Protein AF-A0A8S2A164-F1 (afdb_monomer)

Solvent-accessible surface area (backbone atoms only — not comparable to full-atom values): 30048 Å² total; per-residue (Å²): 133,87,80,90,86,91,84,89,86,85,90,85,93,90,87,86,89,87,88,86,84,89,88,86,88,85,90,84,90,86,86,89,86,89,85,91,88,80,92,75,76,61,66,68,62,54,56,59,58,50,50,54,51,48,50,48,48,49,52,50,48,50,47,49,47,50,50,47,54,50,48,56,46,29,37,48,32,22,31,28,69,40,70,57,98,40,36,34,37,25,35,50,32,74,72,64,54,84,44,19,28,31,37,36,76,82,66,45,44,30,34,32,72,43,84,54,98,74,37,31,40,26,42,31,60,46,78,49,89,76,60,53,67,65,39,46,32,32,63,68,90,39,59,48,53,26,63,25,45,78,54,45,42,56,38,37,21,33,34,65,50,50,67,73,65,82,80,62,82,84,63,79,62,46,80,36,52,37,81,67,83,47,75,52,80,86,46,42,42,83,58,57,46,58,45,68,34,27,42,54,50,41,57,60,71,40,25,42,24,41,17,38,39,43,30,37,35,28,32,81,92,31,48,63,68,54,57,54,49,23,27,55,54,30,36,50,69,53,38,75,68,39,91,46,68,62,65,26,63,35,37,31,43,24,36,25,51,36,55,67,70,59,53,51,52,49,54,51,55,33,51,79,68,62,36,29,75,47,19,27,36,31,46,15,33,58,89,50,41,46,56,30,28,45,37,21,61,36,35,42,47,37,38,35,44,48,36,17,66,68,25,13,30,18,39,38,36,34,48,28,50,52,49,26,54,52,24,46,24,53,54,36,52,75,69,65,48,71,62,44,77,96,56,30,44,83,56,57,61,54,59,54,43,59,55,55,55,50,37,34,19,29,14,78,93,53,46,49,5,13,22,19,32,37,46,25,36,69,33,64,93,69,42,62,80,41,73,67,51,43,50,50,59,70,67,31,47,22,36,47,33,26,34,61,67,41,45,74,74,69,36,33,70,14,64,40,72,85,78,27,41,34,72,69,30,69,46,12,39,55,70,34,48,46,70,47,34,69,59,50,62,56,48,49,49,54,24,52,62,49,55,65,55,54,77,78,53,90,80,72,55,71,68,59,49,50,43,48,56,45,28,55,48,62,59,54,66,42,46,51,68,82,86,58,49,42,60,68,61,52,42,42,52,54,48,38,39,49,67,73,47,59,49,64,76,39,56,77,86,47,47,66,55,53,59,57,48,50,72,75,70,59,55,70,68,61,47,56,54,47,71,80,32,79,46,80,78,63,41,54,62,58,51,53,54,49,49,58,58,34,62,77,6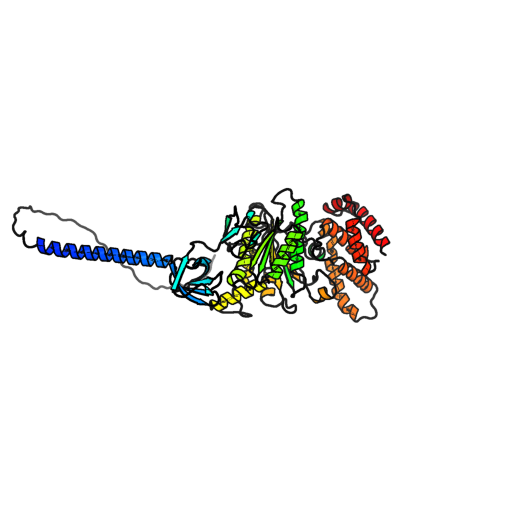1,90

InterPro domains:
  IPR000194 ATPase, F1/V1/A1 complex, alpha/beta subunit, nucleotide-binding domain [PF00006] (198-422)
  IPR000793 ATP synthase, alpha subunit, C-terminal [PF00306] (429-527)
  IPR000793 ATP synthase, alpha subunit, C-terminal [cd18113] (433-548)
  IPR004100 ATPase, F1/V1/A1 complex, alpha/beta subunit, N-terminal domain [PF02874] (74-141)
  IPR005294 ATP synthase, F1 complex, alpha subunit [MF_01346] (50-554)
  IPR005294 ATP synthase, F1 complex, alpha subunit [PIRSF039088] (53-531)
  IPR005294 ATP synthase, F1 complex, alpha subunit [PTHR48082] (52-550)
  IPR005294 ATP synthase, F1 complex, alpha subunit [TIGR00962] (54-531)
  IPR020003 ATPase, alpha/beta subunit, nucleotide-binding domain, active site [PS00152] (413-422)
  IPR023366 ATP synthase subunit alpha, N-terminal domain-like superfamily [G3DSA:2.40.30.20] (51-142)
  IPR027417 P-loop containing nucleoside triphosphate hydrolase [G3DSA:3.40.50.300] (143-429)
  IPR027417 P-loop containing nucleoside triphosphate hydrolase [SSF52540] (145-428)
  IPR033732 ATP synthase, F1 complex, alpha subunit nucleotide-binding domain [cd01132] (143-425)
  IPR036121 ATPase, F1/V1/A1 complex, alpha/beta subunit, N-terminal domain superfamily [SSF50615] (59-143)
  IPR038376 ATP synthase, alpha subunit, C-terminal domain superfamily [G3DSA:1.20.150.20] (430-549)

Sequence (554 aa):
MDSEGNRLTYRMKQTAAKVVPRVENSENCARSGPLVHLSAKLVLQGRMWAGERAAELTNLFESRIRNFYANFQVDEIGRVVSVGDGIAQVYGLNEIQAGEMVLFANGVKGMALNLENENVGIVVFGGDTAIKEGDLVKRTGSIVDVPAGKAMLGRVVDAMGVPIDGKGALSDHEQRRVEVKAPGILERKSVHEPMQTGLKAVDSLVPIGRGQRELLIGDRQTGKTTIAIDTILNQKQINSRATSESETMYCVYVAIGQKRSTVGQLIQTLEEANALEYSILVAATASDPAPLQFLAPYSGCAMGEYFRDNGMHALIIYDDLSKQAVAYRQMSLLLRRPPGREAFPGDVFYLHSRLLERAAKRSDQTGAGSLTALPVIETQAGDVSAYIPTNVISITDGQICLETELFYRGIRPAINVGLSVSRVGSAAQLKAMKQVCGSSKLELAQYREVAAFAQFGSDLDAATQALLNRGARLTEVPKQPQYAPLPIEKQILVIYAAVNGFCDRMPLDRISQYEKAIPNSVKPELLQALKGGLTNERKMEPDAFLKERALALI

Foldseek 3Di:
DDDYDDDDDDDDDDDDDDDDDDDDDDDDDDDDDDDDDDPDPPPVVVVVVVVVVVVVVVVVVVVVVVVVVVLVCLCFKWFFQDDDQQKTKTFGVVPDDAQFWKAWPVRWIWGFHDDDPGTTIIGTQADRVVDDGGTMMGTPPDRQKAWADLLLFLFEAELSNATPPPPDGGDDTDIDHLADFADDPQFFDAFQAWQAQLFLCCQQQPTFTFLFEEEEEEAPPLCSVLSVLSSLLVQVVQQVPDPDQLRHEAEEEEAAQAAPVVVVVSSVLCVVSVSRRRYGYYDDHVPTALVRSLSRLSSSLRNQVVQQQQLHTYEYEDNAVQRNQVSQLSSCVVVVAQADPVSGHPCSLVSVLRSSSNFGQTDVVRNRYGYYYYHYDHDDPGPCVDDVNVSVCVSHQWYFYGYPVQVVVLQPSRTDSVRTHHNSPCSNHQQLSCVLSVCLSVLLVVLVVLVVVVVPDPDDDPVSVLSVLLNLLSSLQSGDDGPNRHDPLLSSLSSNCSSVCLCSPADSVCSVVLSVVSVVPDDPVLSVLSNVHDDPVNVPVSVVVSNVSSVVRD

pLDDT: mean 84.47, std 19.75, range [24.97, 98.94]

Secondary structure (DSSP, 8-state):
---------------------------------------SSSHHHHHHHHHHHHHHHHHHHHHHHHHHHHHHHHHHEEEEEEEETTEEEEEE-TTPPTTEEEEETTS-EEEEEEE-SS-EEEEESS-GGG--TT-EEEEEEEE-EEEESGGGTT-EE-TTS-B-SSS----S-EEEESS-PPPPGGGB----SEE--S-HHHHHHS-EETT-BEEEEE-TTSSHHHHHHHHHHHHHHHHTT-SSTTT-EEEEEEEEEE-HHHHHHHHHHHHHTT-GGGEEEEEEETTS-HHHHHHHHHHHHHHHHHHHHTT-EEEEEEETHHHHHHHHHHHHHHTTPPB-GGG-BTTHHHHHHHHHTT--BBPGGGT--EEEEEEEEE-STT-TTSHHHHHHHHH-SEEEEE-HHHHHTT-SS-B-TTT-EESSGGGGS-HHHHHHHTTHHHHHHHHHHHHHHHTT-S---HHHHHHHHHHHHHHHTT---TT-PPPHHHHHHHHHHHHTTTTTTS-GGGHHHHHHHHHHH--HHHHHHHHT---HHHHHHHHHHHHHHHHTT-

Structure (mmCIF, N/CA/C/O backbone):
data_AF-A0A8S2A164-F1
#
_entry.id   AF-A0A8S2A164-F1
#
loop_
_atom_site.group_PDB
_atom_site.id
_atom_site.type_symbol
_atom_site.label_atom_id
_atom_site.label_alt_id
_atom_site.label_comp_id
_atom_site.label_asym_id
_atom_site.label_entity_id
_atom_site.label_seq_id
_atom_site.pdbx_PDB_ins_code
_atom_site.Cartn_x
_atom_site.Cartn_y
_atom_site.Cartn_z
_atom_site.occupancy
_atom_site.B_iso_or_equiv
_atom_site.auth_seq_id
_atom_site.auth_comp_id
_atom_site.auth_asym_id
_atom_site.auth_atom_id
_atom_site.pdbx_PDB_model_num
ATOM 1 N N . MET A 1 1 ? 19.660 57.919 22.294 1.00 33.47 1 MET A N 1
ATOM 2 C CA . MET A 1 1 ? 19.070 59.122 21.687 1.00 33.47 1 MET A CA 1
ATOM 3 C C . MET A 1 1 ? 17.764 58.688 21.055 1.00 33.47 1 MET A C 1
ATOM 5 O O . MET A 1 1 ? 17.815 57.984 20.058 1.00 33.47 1 MET A O 1
ATOM 9 N N . ASP A 1 2 ? 16.676 58.923 21.796 1.00 29.45 2 ASP A N 1
ATOM 10 C CA . ASP A 1 2 ? 15.365 59.474 21.398 1.00 29.45 2 ASP A CA 1
ATOM 11 C C . ASP A 1 2 ? 14.821 59.104 19.999 1.00 29.45 2 ASP A C 1
ATOM 13 O O . ASP A 1 2 ? 15.532 59.203 19.011 1.00 29.45 2 ASP A O 1
ATOM 17 N N . SER A 1 3 ? 13.548 58.757 19.776 1.00 27.89 3 SER A N 1
ATOM 18 C CA . SER A 1 3 ? 12.308 59.119 20.482 1.00 27.89 3 SER A CA 1
ATOM 19 C C . SER A 1 3 ? 11.107 58.303 19.949 1.00 27.89 3 SER A C 1
ATOM 21 O O . SER A 1 3 ? 11.061 57.988 18.766 1.00 27.89 3 SER A O 1
ATOM 23 N N . GLU A 1 4 ? 10.182 57.993 20.873 1.00 33.31 4 GLU A N 1
ATOM 24 C CA . GLU A 1 4 ? 8.695 58.002 20.823 1.00 33.31 4 GLU A CA 1
ATOM 25 C C . GLU A 1 4 ? 7.897 57.339 19.664 1.00 33.31 4 GLU A C 1
ATOM 27 O O . GLU A 1 4 ? 8.220 57.458 18.496 1.00 33.31 4 GLU A O 1
ATOM 32 N N . GLY A 1 5 ? 6.753 56.673 19.893 1.00 26.81 5 GLY A N 1
ATOM 33 C CA . GLY A 1 5 ? 5.974 56.510 21.120 1.00 26.81 5 GLY A CA 1
ATOM 34 C C . GLY A 1 5 ? 4.605 55.824 20.917 1.00 26.81 5 GLY A C 1
ATOM 35 O O . GLY A 1 5 ? 4.249 55.383 19.827 1.00 26.81 5 GLY A O 1
ATOM 36 N N . ASN A 1 6 ? 3.839 55.825 22.016 1.00 28.69 6 ASN A N 1
ATOM 37 C CA . ASN A 1 6 ? 2.393 55.597 22.183 1.00 28.69 6 ASN A CA 1
ATOM 38 C C . ASN A 1 6 ? 1.825 54.166 22.353 1.00 28.69 6 ASN A C 1
ATOM 40 O O . ASN A 1 6 ? 1.459 53.492 21.394 1.00 28.69 6 ASN A O 1
ATOM 44 N N . ARG A 1 7 ? 1.549 53.789 23.617 1.00 29.77 7 ARG A N 1
ATOM 45 C CA . ARG A 1 7 ? 0.369 52.988 24.007 1.00 29.77 7 ARG A CA 1
ATOM 46 C C . ARG A 1 7 ? -0.189 53.464 25.354 1.00 29.77 7 ARG A C 1
ATOM 48 O O . ARG A 1 7 ? 0.484 53.406 26.377 1.00 29.77 7 ARG A O 1
ATOM 55 N N . LEU A 1 8 ? -1.439 53.926 25.309 1.00 28.50 8 LEU A N 1
ATOM 56 C CA . LEU A 1 8 ? -2.286 54.348 26.426 1.00 28.50 8 LEU A CA 1
ATOM 57 C C . LEU A 1 8 ? -2.907 53.136 27.143 1.00 28.50 8 LEU A C 1
ATOM 59 O O . LEU A 1 8 ? -3.420 52.222 26.501 1.00 28.50 8 LEU A O 1
ATOM 63 N N . THR A 1 9 ? -2.930 53.179 28.475 1.00 28.14 9 THR A N 1
ATOM 64 C CA . THR A 1 9 ? -3.641 52.247 29.369 1.00 28.14 9 THR A CA 1
ATOM 65 C C . THR A 1 9 ? -4.682 52.997 30.202 1.00 28.14 9 THR A C 1
ATOM 67 O O . THR A 1 9 ? -4.320 53.976 30.852 1.00 28.14 9 THR A O 1
ATOM 70 N N . TYR A 1 10 ? -5.930 52.508 30.266 1.00 27.59 10 TYR A N 1
ATOM 71 C CA . TYR A 1 10 ? -6.935 52.925 31.264 1.00 27.59 10 TYR A CA 1
ATOM 72 C C . TYR A 1 10 ? -7.915 51.786 31.665 1.00 27.59 10 TYR A C 1
ATOM 74 O O . TYR A 1 10 ? -8.707 51.319 30.858 1.00 27.59 10 TYR A O 1
ATOM 82 N N . ARG A 1 11 ? -7.790 51.364 32.939 1.00 26.16 11 ARG A N 1
ATOM 83 C CA . ARG A 1 11 ? -8.754 50.989 34.022 1.00 26.16 11 ARG A CA 1
ATOM 84 C C . ARG A 1 11 ? -10.192 50.447 33.790 1.00 26.16 11 ARG A C 1
ATOM 86 O O . ARG A 1 11 ? -11.007 51.129 33.191 1.00 26.16 11 ARG A O 1
ATOM 93 N N . MET A 1 12 ? -10.548 49.426 34.604 1.00 24.97 12 MET A N 1
ATOM 94 C CA . MET A 1 12 ? -11.684 49.315 35.584 1.00 24.97 12 MET A CA 1
ATOM 95 C C . MET A 1 12 ? -11.521 47.982 36.383 1.00 24.97 12 MET A C 1
ATOM 97 O O . MET A 1 12 ? -11.342 46.954 35.750 1.00 24.97 12 MET A O 1
ATOM 101 N N . LYS A 1 13 ? -11.223 47.903 37.699 1.00 27.44 13 LYS A N 1
ATOM 102 C CA . LYS A 1 13 ? -11.957 48.064 38.995 1.00 27.44 13 LYS A CA 1
ATOM 103 C C . LYS A 1 13 ? -13.045 47.016 39.361 1.00 27.44 13 LYS A C 1
ATOM 105 O O . LYS A 1 13 ? -14.092 47.032 38.734 1.00 27.44 13 LYS A O 1
ATOM 110 N N . GLN A 1 14 ? -12.806 46.307 40.492 1.00 28.62 14 GLN A N 1
ATOM 111 C CA . GLN A 1 14 ? -13.690 45.878 41.629 1.00 28.62 14 GLN A CA 1
ATOM 112 C C . GLN A 1 14 ? -13.547 44.375 41.998 1.00 28.62 14 GLN A C 1
ATOM 114 O O . GLN A 1 14 ? -13.380 43.575 41.093 1.00 28.62 14 GLN A O 1
ATOM 119 N N . THR A 1 15 ? -13.644 43.842 43.232 1.00 28.25 15 THR A N 1
ATOM 120 C CA . THR A 1 15 ? -13.413 44.252 44.644 1.00 28.25 15 THR A CA 1
ATOM 121 C C . THR A 1 15 ? -13.281 42.933 45.448 1.00 28.25 15 THR A C 1
ATOM 123 O O . THR A 1 15 ? -14.061 42.020 45.197 1.00 28.25 15 THR A O 1
ATOM 126 N N . ALA A 1 16 ? -12.371 42.802 46.424 1.00 26.88 16 ALA A N 1
ATOM 127 C CA . ALA A 1 16 ? -12.431 41.732 47.438 1.00 26.88 16 ALA A CA 1
ATOM 128 C C . ALA A 1 16 ? -11.978 42.256 48.810 1.00 26.88 16 ALA A C 1
ATOM 130 O O . ALA A 1 16 ? -10.866 42.763 48.949 1.00 26.88 16 ALA A O 1
ATOM 131 N N . ALA A 1 17 ? -12.853 42.150 49.811 1.00 29.05 17 ALA A N 1
ATOM 132 C CA . ALA A 1 17 ? -12.605 42.571 51.186 1.00 29.05 17 ALA A CA 1
ATOM 133 C C . ALA A 1 17 ? -12.358 41.347 52.084 1.00 29.05 17 ALA A C 1
ATOM 135 O O . ALA A 1 17 ? -13.200 40.458 52.186 1.00 29.05 17 ALA A O 1
ATOM 136 N N . LYS A 1 18 ? -11.195 41.329 52.746 1.00 28.52 18 LYS A N 1
ATOM 137 C CA . LYS A 1 18 ? -10.876 40.514 53.927 1.00 28.52 18 LYS A CA 1
ATOM 138 C C . LYS A 1 18 ? -10.992 41.415 55.154 1.00 28.52 18 LYS A C 1
ATOM 140 O O . LYS A 1 18 ? -10.418 42.500 55.149 1.00 28.52 18 LYS A O 1
ATOM 145 N N . VAL A 1 19 ? -11.644 40.938 56.211 1.00 28.34 19 VAL A N 1
ATOM 146 C CA . VAL A 1 19 ? -11.551 41.524 57.555 1.00 28.34 19 VAL A CA 1
ATOM 147 C C . VAL A 1 19 ? -11.331 40.396 58.563 1.00 28.34 19 VAL A C 1
ATOM 149 O O . VAL A 1 19 ? -12.079 39.424 58.593 1.00 28.34 19 VAL A O 1
ATOM 152 N N . VAL A 1 20 ? -10.278 40.550 59.364 1.00 33.03 20 VAL A N 1
ATOM 153 C CA . VAL A 1 20 ? -9.960 39.817 60.599 1.00 33.03 20 VAL A CA 1
ATOM 154 C C . VAL A 1 20 ? -9.832 40.885 61.692 1.00 33.03 20 VAL A C 1
ATOM 156 O O . VAL A 1 20 ? -9.257 41.940 61.414 1.00 33.03 20 VAL A O 1
ATOM 159 N N . PRO A 1 21 ? -10.339 40.652 62.912 1.00 33.53 21 PRO A N 1
ATOM 160 C CA . PRO A 1 21 ? -9.489 40.859 64.099 1.00 33.53 21 PRO A CA 1
ATOM 161 C C . PRO A 1 21 ? -9.715 39.754 65.158 1.00 33.53 21 PRO A C 1
ATOM 163 O O . PRO A 1 21 ? -10.815 39.231 65.284 1.00 33.53 21 PRO A O 1
ATOM 166 N N . ARG A 1 22 ? -8.681 39.159 65.770 1.00 26.44 22 ARG A N 1
ATOM 167 C CA . ARG A 1 22 ? -7.714 39.615 66.802 1.00 26.44 22 ARG A CA 1
ATOM 168 C C . ARG A 1 22 ? -8.290 39.543 68.231 1.00 26.44 22 ARG A C 1
ATOM 170 O O . ARG A 1 22 ? -9.283 40.183 68.543 1.00 26.44 22 ARG A O 1
ATOM 177 N N . VAL A 1 23 ? -7.636 38.711 69.045 1.00 29.19 23 VAL A N 1
ATOM 178 C CA . VAL A 1 23 ? -7.950 38.320 70.431 1.00 29.19 23 VAL A CA 1
ATOM 179 C C . VAL A 1 23 ? -7.231 39.247 71.413 1.00 29.19 23 VAL A C 1
ATOM 181 O O . VAL A 1 23 ? -6.046 39.505 71.215 1.00 29.19 23 VAL A O 1
ATOM 184 N N . GLU A 1 24 ? -7.908 39.650 72.491 1.00 27.02 24 GLU A N 1
ATOM 185 C CA . GLU A 1 24 ? -7.298 40.151 73.732 1.00 27.02 24 GLU A CA 1
ATOM 186 C C . GLU A 1 24 ? -8.024 39.575 74.963 1.00 27.02 24 GLU A C 1
ATOM 188 O O . GLU A 1 24 ? -9.238 39.371 74.951 1.00 27.02 24 GLU A O 1
ATOM 193 N N . ASN A 1 25 ? -7.234 39.271 75.998 1.00 29.08 25 ASN A N 1
ATOM 194 C CA . ASN A 1 25 ? -7.607 38.649 77.272 1.00 29.08 25 ASN A CA 1
ATOM 195 C C . ASN A 1 25 ? -8.134 39.670 78.296 1.00 29.08 25 ASN A C 1
ATOM 197 O O . ASN A 1 25 ? -7.604 40.776 78.377 1.00 29.08 25 ASN A O 1
ATOM 201 N N . SER A 1 26 ? -9.015 39.233 79.203 1.00 27.94 26 SER A N 1
ATOM 202 C CA . SER A 1 26 ? -9.028 39.704 80.598 1.00 27.94 26 SER A CA 1
ATOM 203 C C . SER A 1 26 ? -9.666 38.680 81.555 1.00 27.94 26 SER A C 1
ATOM 205 O O . SER A 1 26 ? -10.571 37.926 81.202 1.00 27.94 26 SER A O 1
ATOM 207 N N . GLU A 1 27 ? -9.105 38.620 82.762 1.00 28.34 27 GLU A N 1
ATOM 208 C CA . GLU A 1 27 ? -9.350 37.675 83.859 1.00 28.34 27 GLU A CA 1
ATOM 209 C C . GLU A 1 27 ? -10.554 38.080 84.739 1.00 28.34 27 GLU A C 1
ATOM 211 O O . GLU A 1 27 ? -10.726 39.266 85.006 1.00 28.34 27 GLU A O 1
ATOM 216 N N . ASN A 1 28 ? -11.332 37.117 85.273 1.00 28.91 28 ASN A N 1
ATOM 217 C CA . ASN A 1 28 ? -11.424 36.812 86.723 1.00 28.91 28 ASN A CA 1
ATOM 218 C C . ASN A 1 28 ? -12.643 35.952 87.152 1.00 28.91 28 ASN A C 1
ATOM 220 O O . ASN A 1 28 ? -13.794 36.313 86.944 1.00 28.91 28 ASN A O 1
ATOM 224 N N . CYS A 1 29 ? -12.313 34.866 87.869 1.00 25.47 29 CYS A N 1
ATOM 225 C CA . CYS A 1 29 ? -12.871 34.361 89.139 1.00 25.47 29 CYS A CA 1
ATOM 226 C C . CYS A 1 29 ? -14.388 34.079 89.315 1.00 25.47 29 CYS A C 1
ATOM 228 O O . CYS A 1 29 ? -15.176 35.000 89.488 1.00 25.47 29 CYS A O 1
ATOM 230 N N . ALA A 1 30 ? -14.776 32.802 89.496 1.00 28.20 30 ALA A N 1
ATOM 231 C CA . ALA A 1 30 ? -15.155 32.246 90.815 1.00 28.20 30 ALA A CA 1
ATOM 232 C C . ALA A 1 30 ? -15.734 30.805 90.757 1.00 28.20 30 ALA A C 1
ATOM 234 O O . ALA A 1 30 ? -16.423 30.397 89.831 1.00 28.20 30 ALA A O 1
ATOM 235 N N . ARG A 1 31 ? -15.394 30.069 91.819 1.00 29.72 31 ARG A N 1
ATOM 236 C CA . ARG A 1 31 ? -15.586 28.658 92.208 1.00 29.72 31 ARG A CA 1
ATOM 237 C C . ARG A 1 31 ? -16.970 27.995 92.040 1.00 29.72 31 ARG A C 1
ATOM 239 O O . ARG A 1 31 ? -18.019 28.605 92.181 1.00 29.72 31 ARG A O 1
ATOM 246 N N . SER A 1 32 ? -16.892 26.669 91.906 1.00 27.44 32 SER A N 1
ATOM 247 C CA . SER A 1 32 ? -17.924 25.624 91.984 1.00 27.44 32 SER A CA 1
ATOM 248 C C . SER A 1 32 ? -18.445 25.294 93.399 1.00 27.44 32 SER A C 1
ATOM 250 O O . SER A 1 32 ? -17.664 25.295 94.352 1.00 27.44 32 SER A O 1
ATOM 252 N N . GLY A 1 33 ? -19.704 24.833 93.483 1.00 30.83 33 GLY A N 1
ATOM 253 C CA . GLY A 1 33 ? -20.292 24.000 94.555 1.00 30.83 33 GLY A CA 1
ATOM 254 C C . GLY A 1 33 ? -21.741 23.550 94.213 1.00 30.83 33 GLY A C 1
ATOM 255 O O . GLY A 1 33 ? -22.392 24.281 93.474 1.00 30.83 33 GLY A O 1
ATOM 256 N N . PRO A 1 34 ? -22.239 22.363 94.647 1.00 47.50 34 PRO A N 1
ATOM 257 C CA . PRO A 1 34 ? -23.043 21.463 93.790 1.00 47.50 34 PRO A CA 1
ATOM 258 C C . PRO A 1 34 ? -24.457 21.078 94.312 1.00 47.50 34 PRO A C 1
ATOM 260 O O . PRO A 1 34 ? -24.837 21.484 95.402 1.00 47.50 34 PRO A O 1
ATOM 263 N N . LEU A 1 35 ? -25.141 20.194 93.548 1.00 28.22 35 LEU A N 1
ATOM 264 C CA . LEU A 1 35 ? -26.246 19.244 93.882 1.00 28.22 35 LEU A CA 1
ATOM 265 C C . LEU A 1 35 ? -27.596 19.520 93.182 1.00 28.22 35 LEU A C 1
ATOM 267 O O . LEU A 1 35 ? -28.272 20.501 93.450 1.00 28.22 35 LEU A O 1
ATOM 271 N N . VAL A 1 36 ? -27.925 18.774 92.117 1.00 31.64 36 VAL A N 1
ATOM 272 C CA . VAL A 1 36 ? -28.632 17.465 92.105 1.00 31.64 36 VAL A CA 1
ATOM 273 C C . VAL A 1 36 ? -30.115 17.591 92.478 1.00 31.64 36 VAL A C 1
ATOM 275 O O . VAL A 1 36 ? -30.474 17.511 93.642 1.00 31.64 36 VAL A O 1
ATOM 278 N N . HIS A 1 37 ? -30.970 17.733 91.458 1.00 31.69 37 HIS A N 1
ATOM 279 C CA . HIS A 1 37 ? -32.162 16.897 91.228 1.00 31.69 37 HIS A CA 1
ATOM 280 C C . HIS A 1 37 ? -32.976 17.433 90.038 1.00 31.69 37 HIS A C 1
ATOM 282 O O . HIS A 1 37 ? -33.832 18.290 90.206 1.00 31.69 37 HIS A O 1
ATOM 288 N N . LEU A 1 38 ? -32.744 16.898 88.831 1.00 30.52 38 LEU A N 1
ATOM 289 C CA . LEU A 1 38 ? -33.786 16.819 87.790 1.00 30.52 38 LEU A CA 1
ATOM 290 C C . LEU A 1 38 ? -33.474 15.745 86.721 1.00 30.52 38 LEU A C 1
ATOM 292 O O . LEU A 1 38 ? -33.792 15.890 85.544 1.00 30.52 38 LEU A O 1
ATOM 296 N N . SER A 1 39 ? -32.840 14.639 87.116 1.00 36.38 39 SER A N 1
ATOM 297 C CA . SER A 1 39 ? -32.468 13.542 86.210 1.00 36.38 39 SER A CA 1
ATOM 298 C C . SER A 1 39 ? -33.515 12.430 86.244 1.00 36.38 39 SER A C 1
ATOM 300 O O . SER A 1 39 ? -33.296 11.396 86.862 1.00 36.38 39 SER A O 1
ATOM 302 N N . ALA A 1 40 ? -34.666 12.639 85.603 1.00 34.97 40 ALA A N 1
ATOM 303 C CA . ALA A 1 40 ? -35.579 11.526 85.292 1.00 34.97 40 ALA A CA 1
ATOM 304 C C . ALA A 1 40 ? -36.490 11.755 84.072 1.00 34.97 40 ALA A C 1
ATOM 306 O O . ALA A 1 40 ? -36.950 10.783 83.483 1.00 34.97 40 ALA A O 1
ATOM 307 N N . LYS A 1 41 ? -36.721 13.002 83.628 1.00 32.41 41 LYS A N 1
ATOM 308 C CA . LYS A 1 41 ? -37.591 13.282 82.464 1.00 32.41 41 LYS A CA 1
ATOM 309 C C . LYS A 1 41 ? -36.872 13.517 81.128 1.00 32.41 41 LYS A C 1
ATOM 311 O O . LYS A 1 41 ? -37.522 13.425 80.096 1.00 32.41 41 LYS A O 1
ATOM 316 N N . LEU A 1 42 ? -35.550 13.726 81.107 1.00 33.03 42 LEU A N 1
ATOM 317 C CA . LEU A 1 42 ? -34.802 13.958 79.854 1.00 33.03 42 LEU A CA 1
ATOM 318 C C . LEU A 1 42 ? -34.267 12.686 79.163 1.00 33.03 42 LEU A C 1
ATOM 320 O O . LEU A 1 42 ? -33.911 12.730 77.989 1.00 33.03 42 LEU A O 1
ATOM 324 N N . VAL A 1 43 ? -34.212 11.542 79.852 1.00 38.75 43 VAL A N 1
ATOM 325 C CA . VAL A 1 43 ? -33.548 10.331 79.318 1.00 38.75 43 VAL A CA 1
ATOM 326 C C . VAL A 1 43 ? -34.449 9.531 78.361 1.00 38.75 43 VAL A C 1
ATOM 328 O O . VAL A 1 43 ? -33.948 8.840 77.477 1.00 38.75 43 VAL A O 1
ATOM 331 N N . LEU A 1 44 ? -35.776 9.674 78.460 1.00 34.38 44 LEU A N 1
ATOM 332 C CA . LEU A 1 44 ? -36.727 8.999 77.564 1.00 34.38 44 LEU A CA 1
ATOM 333 C C . LEU A 1 44 ? -36.958 9.749 76.238 1.00 34.38 44 LEU A C 1
ATOM 335 O O . LEU A 1 44 ? -37.134 9.100 75.213 1.00 34.38 44 LEU A O 1
ATOM 339 N N . GLN A 1 45 ? -36.844 11.083 76.209 1.00 33.81 45 GLN A N 1
ATOM 340 C CA . GLN A 1 45 ? -36.882 11.856 74.953 1.00 33.81 45 GLN A CA 1
ATOM 341 C C . GLN A 1 45 ? -35.564 11.778 74.159 1.00 33.81 45 GLN A C 1
ATOM 343 O O . GLN A 1 45 ? -35.585 11.810 72.932 1.00 33.81 45 GLN A O 1
ATOM 348 N N . GLY A 1 46 ? -34.419 11.586 74.828 1.00 33.81 46 GLY A N 1
ATOM 349 C CA . GLY A 1 46 ? -33.120 11.432 74.160 1.00 33.81 46 GLY A CA 1
ATOM 350 C C . GLY A 1 46 ? -32.905 10.080 73.462 1.00 33.81 46 GLY A C 1
ATOM 351 O O . GLY A 1 46 ? -32.137 10.008 72.505 1.00 33.81 46 GLY A O 1
ATOM 352 N N . ARG A 1 47 ? -33.589 9.007 73.896 1.00 36.72 47 ARG A N 1
ATOM 353 C CA . ARG A 1 47 ? -33.465 7.671 73.275 1.00 36.72 47 ARG A CA 1
ATOM 354 C C . ARG A 1 47 ? -34.306 7.496 72.006 1.00 36.72 47 ARG A C 1
ATOM 356 O O . ARG A 1 47 ? -33.865 6.776 71.118 1.00 36.72 47 ARG A O 1
ATOM 363 N N . MET A 1 48 ? -35.444 8.183 71.877 1.00 34.56 48 MET A N 1
ATOM 364 C CA . MET A 1 48 ? -36.220 8.200 70.624 1.00 34.56 48 MET A CA 1
ATOM 365 C C . MET A 1 48 ? -35.535 9.035 69.527 1.00 34.56 48 MET A C 1
ATOM 367 O O . MET A 1 48 ? -35.463 8.595 68.387 1.00 34.56 48 MET A O 1
ATOM 371 N N . TRP A 1 49 ? -34.912 10.167 69.877 1.00 35.69 49 TRP A N 1
ATOM 372 C CA . TRP A 1 49 ? -34.202 11.027 68.912 1.00 35.69 49 TRP A CA 1
ATOM 373 C C . TRP A 1 49 ? -32.836 10.501 68.442 1.00 35.69 49 TRP A C 1
ATOM 375 O O . TRP A 1 49 ? -32.341 10.926 67.397 1.00 35.69 49 TRP A O 1
ATOM 385 N N . ALA A 1 50 ? -32.208 9.586 69.185 1.00 42.16 50 ALA A N 1
ATOM 386 C CA . ALA A 1 50 ? -30.953 8.955 68.767 1.00 42.16 50 ALA A CA 1
ATOM 387 C C . ALA A 1 50 ? -31.176 7.812 67.758 1.00 42.16 50 ALA A C 1
ATOM 389 O O . ALA A 1 50 ? -30.351 7.622 66.866 1.00 42.16 50 ALA A O 1
ATOM 390 N N . GLY A 1 51 ? -32.295 7.084 67.867 1.00 42.25 51 GLY A N 1
ATOM 391 C CA . GLY A 1 51 ? -32.665 6.012 66.935 1.00 42.25 51 GLY A CA 1
ATOM 392 C C . GLY A 1 51 ? -33.102 6.534 65.565 1.00 42.25 51 GLY A C 1
ATOM 393 O O . GLY A 1 51 ? -32.678 5.992 64.549 1.00 42.25 51 GLY A O 1
ATOM 394 N N . GLU A 1 52 ? -33.867 7.629 65.529 1.00 48.00 52 GLU A N 1
ATOM 395 C CA . GLU A 1 52 ? -34.311 8.264 64.278 1.00 48.00 52 GLU A CA 1
ATOM 396 C C . GLU A 1 52 ? -33.143 8.894 63.506 1.00 48.00 52 GLU A C 1
ATOM 398 O O . GLU A 1 52 ? -33.024 8.662 62.309 1.00 48.00 52 GLU A O 1
ATOM 403 N N . ARG A 1 53 ? -32.195 9.570 64.179 1.00 48.38 53 ARG A N 1
ATOM 404 C CA . ARG A 1 53 ? -30.980 10.091 63.518 1.00 48.38 53 ARG A CA 1
ATOM 405 C C . ARG A 1 53 ? -30.023 8.998 63.059 1.00 48.38 53 ARG A C 1
ATOM 407 O O . ARG A 1 53 ? -29.374 9.167 62.034 1.00 48.38 53 ARG A O 1
ATOM 414 N N . ALA A 1 54 ? -29.903 7.895 63.802 1.00 50.50 54 ALA A N 1
ATOM 415 C CA . ALA A 1 54 ? -29.086 6.758 63.385 1.00 50.50 54 ALA A CA 1
ATOM 416 C C . ALA A 1 54 ? -29.712 6.037 62.184 1.00 50.50 54 ALA A C 1
ATOM 418 O O . ALA A 1 54 ? -28.991 5.691 61.254 1.00 50.50 54 ALA A O 1
ATOM 419 N N . ALA A 1 55 ? -31.037 5.869 62.154 1.00 54.50 55 ALA A N 1
ATOM 420 C CA . ALA A 1 55 ? -31.751 5.312 61.009 1.00 54.50 55 ALA A CA 1
ATOM 421 C C . ALA A 1 55 ? -31.706 6.251 59.791 1.00 54.50 55 ALA A C 1
ATOM 423 O O . ALA A 1 55 ? -31.452 5.788 58.686 1.00 54.50 55 ALA A O 1
ATOM 424 N N . GLU A 1 56 ? -31.854 7.566 59.978 1.00 49.66 56 GLU A N 1
ATOM 425 C CA . GLU A 1 56 ? -31.679 8.563 58.914 1.00 49.66 56 GLU A CA 1
ATOM 426 C C . GLU A 1 56 ? -30.246 8.599 58.391 1.00 49.66 56 GLU A C 1
ATOM 428 O O . GLU A 1 56 ? -30.059 8.601 57.183 1.00 49.66 56 GLU A O 1
ATOM 433 N N . LEU A 1 57 ? -29.228 8.565 59.259 1.00 50.59 57 LEU A N 1
ATOM 434 C CA . LEU A 1 57 ? -27.827 8.480 58.842 1.00 50.59 57 LEU A CA 1
ATOM 435 C C . LEU A 1 57 ? -27.543 7.165 58.126 1.00 50.59 57 LEU A C 1
ATOM 437 O O . LEU A 1 57 ? -26.876 7.188 57.102 1.00 50.59 57 LEU A O 1
ATOM 441 N N . THR A 1 58 ? -28.065 6.037 58.606 1.00 62.31 58 THR A N 1
ATOM 442 C CA . THR A 1 58 ? -27.872 4.732 57.958 1.00 62.31 58 THR A CA 1
ATOM 443 C C . THR A 1 58 ? -28.585 4.687 56.610 1.00 62.31 58 THR A C 1
ATOM 445 O O . THR A 1 58 ? -27.970 4.265 55.646 1.00 62.31 58 THR A O 1
ATOM 448 N N . ASN A 1 59 ? -29.798 5.234 56.486 1.00 58.31 59 ASN A N 1
ATOM 449 C CA . ASN A 1 59 ? -30.504 5.394 55.210 1.00 58.31 59 ASN A CA 1
ATOM 450 C C . ASN A 1 59 ? -29.812 6.410 54.288 1.00 58.31 59 ASN A C 1
ATOM 452 O O . ASN A 1 59 ? -29.825 6.251 53.071 1.00 58.31 59 ASN A O 1
ATOM 456 N N . LEU A 1 60 ? -29.182 7.453 54.832 1.00 58.22 60 LEU A N 1
ATOM 457 C CA . LEU A 1 60 ? -28.419 8.449 54.076 1.00 58.22 60 LEU A CA 1
ATOM 458 C C . LEU A 1 60 ? -27.076 7.879 53.603 1.00 58.22 60 LEU A C 1
ATOM 460 O O . LEU A 1 60 ? -26.642 8.173 52.496 1.00 58.22 60 LEU A O 1
ATOM 464 N N . PHE A 1 61 ? -26.436 7.029 54.404 1.00 54.41 61 PHE A N 1
ATOM 465 C CA . PHE A 1 61 ? -25.262 6.257 54.014 1.00 54.41 61 PHE A CA 1
ATOM 466 C C . PHE A 1 61 ? -25.637 5.154 53.033 1.00 54.41 61 PHE A C 1
ATOM 468 O O . PHE A 1 61 ? -24.949 5.011 52.041 1.00 54.41 61 PHE A O 1
ATOM 475 N N . GLU A 1 62 ? -26.733 4.430 53.228 1.00 62.53 62 GLU A N 1
ATOM 476 C CA . GLU A 1 62 ? -27.196 3.376 52.325 1.00 62.53 62 GLU A CA 1
ATOM 477 C C . GLU A 1 62 ? -27.693 3.957 50.995 1.00 62.53 62 GLU A C 1
ATOM 479 O O . GLU A 1 62 ? -27.416 3.389 49.946 1.00 62.53 62 GLU A O 1
ATOM 484 N N . SER A 1 63 ? -28.341 5.126 50.999 1.00 56.28 63 SER A N 1
ATOM 485 C CA . SER A 1 63 ? -28.693 5.865 49.778 1.00 56.28 63 SER A CA 1
ATOM 486 C C . SER A 1 63 ? -27.477 6.505 49.121 1.00 56.28 63 SER A C 1
ATOM 488 O O . SER A 1 63 ? -27.371 6.442 47.904 1.00 56.28 63 SER A O 1
ATOM 490 N N . ARG A 1 64 ? -26.511 7.047 49.874 1.00 51.47 64 ARG A N 1
ATOM 491 C CA . ARG A 1 64 ? -25.228 7.486 49.303 1.00 51.47 64 ARG A CA 1
ATOM 492 C C . ARG A 1 64 ? -24.438 6.318 48.746 1.00 51.47 64 ARG A C 1
ATOM 494 O O . ARG A 1 64 ? -23.858 6.484 47.694 1.00 51.47 64 ARG A O 1
ATOM 501 N N . ILE A 1 65 ? -24.451 5.157 49.389 1.00 60.38 65 ILE A N 1
ATOM 502 C CA . ILE A 1 65 ? -23.784 3.939 48.932 1.00 60.38 65 ILE A CA 1
ATOM 503 C C . ILE A 1 65 ? -24.516 3.373 47.712 1.00 60.38 65 ILE A C 1
ATOM 505 O O . ILE A 1 65 ? -23.856 3.074 46.730 1.00 60.38 65 ILE A O 1
ATOM 509 N N . ARG A 1 66 ? -25.854 3.299 47.693 1.00 57.62 66 ARG A N 1
ATOM 510 C CA . ARG A 1 66 ? -26.631 2.901 46.503 1.00 57.62 66 ARG A CA 1
ATOM 511 C C . ARG A 1 66 ? -26.446 3.874 45.349 1.00 57.62 66 ARG A C 1
ATOM 513 O O . ARG A 1 66 ? -26.243 3.417 44.236 1.00 57.62 66 ARG A O 1
ATOM 520 N N . ASN A 1 67 ? -26.467 5.181 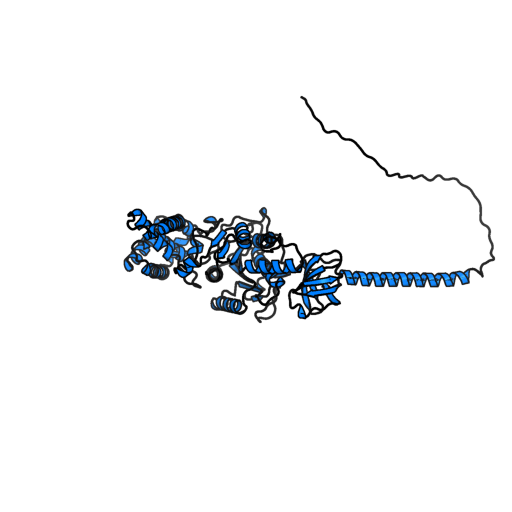45.602 1.00 56.81 67 ASN A N 1
ATOM 521 C CA . ASN A 1 67 ? -26.208 6.197 44.582 1.00 56.81 67 ASN A CA 1
ATOM 522 C C . ASN A 1 67 ? -24.743 6.169 44.134 1.00 56.81 67 ASN A C 1
ATOM 524 O O . ASN A 1 67 ? -24.473 6.379 42.964 1.00 56.81 67 ASN A O 1
ATOM 528 N N . PHE A 1 68 ? -23.799 5.861 45.023 1.00 51.81 68 PHE A N 1
ATOM 529 C CA . PHE A 1 68 ? -22.384 5.702 44.690 1.00 51.81 68 PHE A CA 1
ATOM 530 C C . PHE A 1 68 ? -22.141 4.433 43.867 1.00 51.81 68 PHE A C 1
ATOM 532 O O . PHE A 1 68 ? -21.443 4.503 42.869 1.00 51.81 68 PHE A O 1
ATOM 539 N N . TYR A 1 69 ? -22.770 3.302 44.205 1.00 51.25 69 TYR A N 1
ATOM 540 C CA . TYR A 1 69 ? -22.741 2.078 43.396 1.00 51.25 69 TYR A CA 1
ATOM 541 C C . TYR A 1 69 ? -23.477 2.250 42.064 1.00 51.25 69 TYR A C 1
ATOM 543 O O . TYR A 1 69 ? -23.016 1.722 41.060 1.00 51.25 69 TYR A O 1
ATOM 551 N N . ALA A 1 70 ? -24.587 2.994 42.031 1.00 57.47 70 ALA A N 1
ATOM 552 C CA . ALA A 1 70 ? -25.289 3.328 40.796 1.00 57.47 70 ALA A CA 1
ATOM 553 C C . ALA A 1 70 ? -24.440 4.250 39.908 1.00 57.47 70 ALA A C 1
ATOM 555 O O . ALA A 1 70 ? -24.317 3.981 38.721 1.00 57.47 70 ALA A O 1
ATOM 556 N N . ASN A 1 71 ? -23.789 5.269 40.477 1.00 54.75 71 ASN A N 1
ATOM 557 C CA . ASN A 1 71 ? -22.879 6.153 39.745 1.00 54.75 71 ASN A CA 1
ATOM 558 C C . ASN A 1 71 ? -21.646 5.391 39.236 1.00 54.75 71 ASN A C 1
ATOM 560 O O . ASN A 1 71 ? -21.354 5.463 38.051 1.00 54.75 71 ASN A O 1
ATOM 564 N N . PHE A 1 72 ? -21.006 4.570 40.079 1.00 55.62 72 PHE A N 1
ATOM 565 C CA . PHE A 1 72 ? -19.866 3.734 39.683 1.00 55.62 72 PHE A CA 1
ATOM 566 C C . PHE A 1 72 ? -20.248 2.729 38.583 1.00 55.62 72 PHE A C 1
ATOM 568 O O . PHE A 1 72 ? -19.473 2.475 37.665 1.00 55.62 72 PHE A O 1
ATOM 575 N N . GLN A 1 73 ? -21.470 2.182 38.629 1.00 62.25 73 GLN A N 1
ATOM 576 C CA . GLN A 1 73 ? -21.994 1.359 37.538 1.00 62.25 73 GLN A CA 1
ATOM 577 C C . GLN A 1 73 ? -22.182 2.162 36.248 1.00 62.25 73 GLN A C 1
ATOM 579 O O . GLN A 1 73 ? -21.895 1.619 35.193 1.00 62.25 73 GLN A O 1
ATOM 584 N N . VAL A 1 74 ? -22.632 3.419 36.299 1.00 67.50 74 VAL A N 1
ATOM 585 C CA . VAL A 1 74 ? -22.826 4.257 35.099 1.00 67.50 74 VAL A CA 1
ATOM 586 C C . VAL A 1 74 ? -21.494 4.752 34.515 1.00 67.50 74 VAL A C 1
ATOM 588 O O . VAL A 1 74 ? -21.394 4.930 33.302 1.00 67.50 74 VAL A O 1
ATOM 591 N N . ASP A 1 75 ? -20.451 4.919 35.330 1.00 77.44 75 ASP A N 1
ATOM 592 C CA . ASP A 1 75 ? -19.118 5.336 34.866 1.00 77.44 75 ASP A CA 1
ATOM 593 C C . ASP A 1 75 ? -18.437 4.266 33.982 1.00 77.44 75 ASP A C 1
ATOM 595 O O . ASP A 1 75 ? -17.724 4.591 33.023 1.00 77.44 75 ASP A O 1
ATOM 599 N N . GLU A 1 76 ? -18.688 2.982 34.264 1.00 84.31 76 GLU A N 1
ATOM 600 C CA . GLU A 1 76 ? -18.099 1.839 33.543 1.00 84.31 76 GLU A CA 1
ATOM 601 C C . GLU A 1 76 ? -19.073 1.096 32.611 1.00 84.31 76 GLU A C 1
ATOM 603 O O . GLU A 1 76 ? -18.637 0.433 31.660 1.00 84.31 76 GLU A O 1
ATOM 608 N N . ILE A 1 77 ? -20.382 1.183 32.874 1.00 90.44 77 ILE A N 1
ATOM 609 C CA . ILE A 1 77 ? -21.437 0.450 32.167 1.00 90.44 77 ILE A CA 1
ATOM 610 C C . ILE A 1 77 ? -22.446 1.430 31.571 1.00 90.44 77 ILE A C 1
ATOM 612 O O . ILE A 1 77 ? -22.992 2.300 32.244 1.00 90.44 77 ILE A O 1
ATOM 616 N N . GLY A 1 78 ? -22.728 1.246 30.288 1.00 92.56 78 GLY A N 1
ATOM 617 C CA . GLY A 1 78 ? -23.742 1.981 29.555 1.00 92.56 78 GLY A CA 1
ATOM 618 C C . GLY A 1 78 ? -24.912 1.098 29.147 1.00 92.56 78 GLY A C 1
ATOM 619 O O . GLY A 1 78 ? -24.853 -0.132 29.229 1.00 92.56 78 GLY A O 1
ATOM 620 N N . ARG A 1 79 ? -25.981 1.737 28.677 1.00 93.25 79 ARG A N 1
ATOM 621 C CA . ARG A 1 79 ? -27.136 1.074 28.063 1.00 93.25 79 ARG A CA 1
ATOM 622 C C . ARG A 1 79 ? -27.357 1.587 26.656 1.00 93.25 79 ARG A C 1
ATOM 624 O O . ARG A 1 79 ? -27.339 2.796 26.432 1.00 93.25 79 ARG A O 1
ATOM 631 N N . VAL A 1 80 ? -27.594 0.674 25.721 1.00 95.12 80 VAL A N 1
ATOM 632 C CA . VAL A 1 80 ? -27.947 1.030 24.345 1.00 95.12 80 VAL A CA 1
ATOM 633 C C . VAL A 1 80 ? -29.294 1.752 24.342 1.00 95.12 80 VAL A C 1
ATOM 635 O O . VAL A 1 80 ? -30.292 1.209 24.805 1.00 95.12 80 VAL A O 1
ATOM 638 N N . VAL A 1 81 ? -29.317 2.969 23.811 1.00 93.69 81 VAL A N 1
ATOM 639 C CA . VAL A 1 81 ? -30.526 3.777 23.591 1.00 93.69 81 VAL A CA 1
ATOM 640 C C . VAL A 1 81 ? -31.111 3.482 22.216 1.00 93.69 81 VAL A C 1
ATOM 642 O O . VAL A 1 81 ? -32.316 3.354 22.053 1.00 93.69 81 VAL A O 1
ATOM 645 N N . SER A 1 82 ? -30.254 3.355 21.209 1.00 91.94 82 SER A N 1
ATOM 646 C CA . SER A 1 82 ? -30.670 3.004 19.854 1.00 91.94 82 SER A CA 1
ATOM 647 C C . SER A 1 82 ? -29.523 2.345 19.110 1.00 91.94 82 SER A C 1
ATOM 649 O O . SER A 1 82 ? -28.365 2.698 19.336 1.00 91.94 82 SER A O 1
ATOM 651 N N . VAL A 1 83 ? -29.839 1.450 18.181 1.00 92.56 83 VAL A N 1
ATOM 652 C CA . VAL A 1 83 ? -28.864 0.828 17.285 1.00 92.56 83 VAL A CA 1
ATOM 653 C C . VAL A 1 83 ? -29.423 0.768 15.867 1.00 92.56 83 VAL A C 1
ATOM 655 O O . VAL A 1 83 ? -30.602 0.475 15.676 1.00 92.56 83 VAL A O 1
ATOM 658 N N . GLY A 1 84 ? -28.585 1.070 14.881 1.00 89.25 84 GLY A N 1
ATOM 659 C CA . GLY A 1 84 ? -28.929 0.971 13.467 1.00 89.25 84 GLY A CA 1
ATOM 660 C C . GLY A 1 84 ? -27.730 1.265 12.573 1.00 89.25 84 GLY A C 1
ATOM 661 O O . GLY A 1 84 ? -26.871 2.075 12.926 1.00 89.25 84 GLY A O 1
ATOM 662 N N . ASP A 1 85 ? -27.668 0.585 11.428 1.00 85.94 85 ASP A N 1
ATOM 663 C CA . ASP A 1 85 ? -26.625 0.737 10.407 1.00 85.94 85 ASP A CA 1
ATOM 664 C C . ASP A 1 85 ? -25.190 0.628 10.968 1.00 85.94 85 ASP A C 1
ATOM 666 O O . ASP A 1 85 ? -24.271 1.334 10.543 1.00 85.94 85 ASP A O 1
ATOM 670 N N . GLY A 1 86 ? -24.981 -0.256 11.951 1.00 87.38 86 GLY A N 1
ATOM 671 C CA . GLY A 1 86 ? -23.680 -0.447 12.604 1.00 87.38 86 GLY A CA 1
ATOM 672 C C . GLY A 1 86 ? -23.261 0.659 13.584 1.00 87.38 86 GLY A C 1
ATOM 673 O O . GLY A 1 86 ? -22.088 0.719 13.963 1.00 87.38 86 GLY A O 1
ATOM 674 N N . ILE A 1 87 ? -24.187 1.524 14.008 1.00 91.62 87 ILE A N 1
ATOM 675 C CA . ILE A 1 87 ? -23.961 2.549 15.035 1.00 91.62 87 ILE A CA 1
ATOM 676 C C . ILE A 1 87 ? -24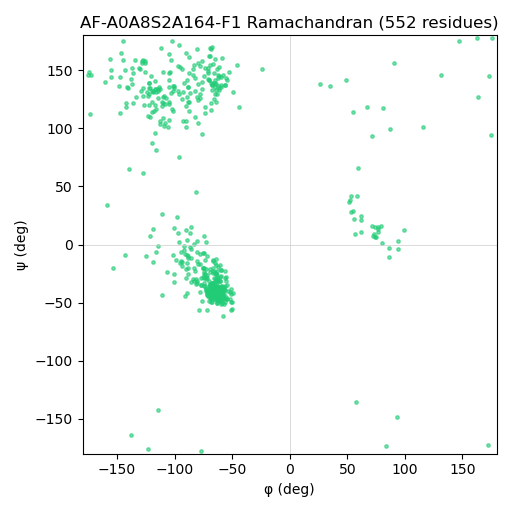.899 2.324 16.213 1.00 91.62 87 ILE A C 1
ATOM 678 O O . ILE A 1 87 ? -26.103 2.162 16.036 1.00 91.62 87 ILE A O 1
ATOM 682 N N . ALA A 1 88 ? -24.344 2.358 17.422 1.00 93.81 88 ALA A N 1
ATOM 683 C CA . ALA A 1 88 ? -25.091 2.328 18.668 1.00 93.81 88 ALA A CA 1
ATOM 684 C C . ALA A 1 88 ? -24.917 3.651 19.422 1.00 93.81 88 ALA A C 1
ATOM 686 O O . ALA A 1 88 ? -23.800 4.131 19.604 1.00 93.81 88 ALA A O 1
ATOM 687 N N . GLN A 1 89 ? -26.027 4.217 19.884 1.00 94.06 89 GLN A N 1
ATOM 688 C CA . GLN A 1 89 ? -26.042 5.318 20.841 1.00 94.06 89 GLN A CA 1
ATOM 689 C C . GLN A 1 89 ? -26.171 4.731 22.236 1.00 94.06 89 GLN A C 1
ATOM 691 O O . GLN A 1 89 ? -27.090 3.950 22.489 1.00 94.06 89 GLN A O 1
ATOM 696 N N . VAL A 1 90 ? -25.249 5.074 23.128 1.00 94.69 90 VAL A N 1
ATOM 697 C CA . VAL A 1 90 ? -25.161 4.477 24.462 1.00 94.69 90 VAL A CA 1
ATOM 698 C C . VAL A 1 90 ? -25.231 5.565 25.522 1.00 94.69 90 VAL A C 1
ATOM 700 O O . VAL A 1 90 ? -24.477 6.528 25.470 1.00 94.69 90 VAL A O 1
ATOM 703 N N . TYR A 1 91 ? -26.134 5.405 26.485 1.00 93.25 91 TYR A N 1
ATOM 704 C CA . TYR A 1 91 ? -26.228 6.262 27.665 1.00 93.25 91 TYR A CA 1
ATOM 705 C C . TYR A 1 91 ? -25.337 5.722 28.789 1.00 93.25 91 TYR A C 1
ATOM 707 O O . TYR A 1 91 ? -25.296 4.507 28.997 1.00 93.25 91 TYR A O 1
ATOM 715 N N . GLY A 1 92 ? -24.683 6.610 29.538 1.00 91.12 92 GLY A N 1
ATOM 716 C CA . GLY A 1 92 ? -23.691 6.273 30.564 1.00 91.12 92 GLY A CA 1
ATOM 717 C C . GLY A 1 92 ? -22.270 6.289 30.004 1.00 91.12 92 GLY A C 1
ATOM 718 O O . GLY A 1 92 ? -21.983 7.051 29.086 1.00 91.12 92 GLY A O 1
ATOM 719 N N . LEU A 1 93 ? -21.389 5.436 30.534 1.00 91.50 93 LEU A N 1
ATOM 720 C CA . LEU A 1 93 ? -19.965 5.397 30.179 1.00 91.50 93 LEU A CA 1
ATOM 721 C C . LEU A 1 93 ? -19.251 6.736 30.430 1.00 91.50 93 LEU A C 1
ATOM 723 O O . LEU A 1 93 ? -18.435 7.157 29.617 1.00 91.50 93 LEU A O 1
ATOM 727 N N . ASN A 1 94 ? -19.546 7.402 31.552 1.00 88.19 94 ASN A N 1
ATOM 728 C CA . ASN A 1 94 ? -19.114 8.785 31.818 1.00 88.19 94 ASN A CA 1
ATOM 729 C C . ASN A 1 94 ? -17.598 9.006 31.707 1.00 88.19 94 ASN A C 1
ATOM 731 O O . ASN A 1 94 ? -17.151 10.083 31.330 1.00 88.19 94 ASN A O 1
ATOM 735 N N . GLU A 1 95 ? -16.810 7.982 32.029 1.00 89.88 95 GLU A N 1
ATOM 736 C CA . GLU A 1 95 ? -15.349 8.056 32.048 1.00 89.88 95 GLU A CA 1
ATOM 737 C C . GLU A 1 95 ? -14.705 7.512 30.753 1.00 89.88 95 GLU A C 1
ATOM 739 O O . GLU A 1 95 ? -13.490 7.295 30.717 1.00 89.88 95 GLU A O 1
ATOM 744 N N . ILE A 1 96 ? -15.489 7.235 29.698 1.00 93.94 96 ILE A N 1
ATOM 745 C CA . ILE A 1 96 ? -14.984 6.675 28.434 1.00 93.94 96 ILE A CA 1
ATOM 746 C C . ILE A 1 96 ? -14.039 7.622 27.701 1.00 93.94 96 ILE A C 1
ATOM 748 O O . ILE A 1 96 ? -14.245 8.833 27.627 1.00 93.94 96 ILE A O 1
ATOM 752 N N . GLN A 1 97 ? -13.004 7.048 27.099 1.00 92.81 97 GLN A N 1
ATOM 753 C CA . GLN A 1 97 ? -12.054 7.781 26.276 1.00 92.81 97 GLN A CA 1
ATOM 754 C C . GLN A 1 97 ? -12.452 7.748 24.795 1.00 92.81 97 GLN A C 1
ATOM 756 O O . GLN A 1 97 ? -13.051 6.795 24.293 1.00 92.81 97 GLN A O 1
ATOM 761 N N . ALA A 1 98 ? -12.076 8.790 24.054 1.00 91.12 98 ALA A N 1
ATOM 762 C CA . ALA A 1 98 ? -12.231 8.792 22.604 1.00 91.12 98 ALA A CA 1
ATOM 763 C C . ALA A 1 98 ? -11.340 7.700 21.985 1.00 91.12 98 ALA A C 1
ATOM 765 O O . ALA A 1 98 ? -10.146 7.626 22.278 1.00 91.12 98 ALA A O 1
ATOM 766 N N . GLY A 1 99 ? -11.918 6.855 21.130 1.00 90.12 99 GLY A N 1
ATOM 767 C CA . GLY A 1 99 ? -11.233 5.693 20.561 1.00 90.12 99 GLY A CA 1
ATOM 768 C C . GLY A 1 99 ? -11.099 4.506 21.522 1.00 90.12 99 GLY A C 1
ATOM 769 O O . GLY A 1 99 ? -10.365 3.565 21.217 1.00 90.12 99 GLY A O 1
ATOM 770 N N . GLU A 1 100 ? -11.772 4.528 22.677 1.00 94.25 100 GLU A N 1
ATOM 771 C CA . GLU A 1 100 ? -11.807 3.383 23.589 1.00 94.25 100 GLU A CA 1
ATOM 772 C C . GLU A 1 100 ? -12.653 2.245 23.011 1.00 94.25 100 GLU A C 1
ATOM 774 O O . GLU A 1 100 ? -13.697 2.465 22.385 1.00 94.25 100 GLU A O 1
ATOM 779 N N . MET A 1 101 ? -12.193 1.017 23.237 1.00 92.94 101 MET A N 1
ATOM 780 C CA . MET A 1 101 ? -12.948 -0.185 22.928 1.00 92.94 101 MET A CA 1
ATOM 781 C C . MET A 1 101 ? -14.068 -0.399 23.946 1.00 92.94 101 MET A C 1
ATOM 783 O O . MET A 1 101 ? -13.929 -0.171 25.150 1.00 92.94 101 MET A O 1
ATOM 787 N N . VAL A 1 102 ? -15.186 -0.919 23.454 1.00 94.62 102 VAL A N 1
ATOM 788 C CA . VAL A 1 102 ? -16.293 -1.381 24.288 1.00 94.62 102 VAL A CA 1
ATOM 789 C C . VAL A 1 102 ? -16.702 -2.797 23.920 1.00 94.62 102 VAL A C 1
ATOM 791 O O . VAL A 1 102 ? -16.465 -3.270 22.804 1.00 94.62 102 VAL A O 1
ATOM 794 N N . LEU A 1 103 ? -17.351 -3.464 24.865 1.00 93.81 103 LEU A N 1
ATOM 795 C CA . LEU A 1 103 ? -17.915 -4.793 24.722 1.00 93.81 103 LEU A CA 1
ATOM 796 C C . LEU A 1 103 ? -19.415 -4.743 25.016 1.00 93.81 103 LEU A C 1
ATOM 798 O O . LEU A 1 103 ? -19.835 -4.380 26.115 1.00 93.81 103 LEU A O 1
ATOM 802 N N . PHE A 1 104 ? -20.220 -5.127 24.034 1.00 94.31 104 PHE A N 1
ATOM 803 C CA . PHE A 1 104 ? -21.660 -5.300 24.193 1.00 94.31 104 PHE A CA 1
ATOM 804 C C . PHE A 1 104 ? -21.959 -6.607 24.942 1.00 94.31 104 PHE A C 1
ATOM 806 O O . PHE A 1 104 ? -21.150 -7.537 24.950 1.00 94.31 104 PHE A O 1
ATOM 813 N N . ALA A 1 105 ? -23.140 -6.709 25.558 1.00 89.94 105 ALA A N 1
ATOM 814 C CA . ALA A 1 105 ? -23.556 -7.881 26.338 1.00 89.94 105 ALA A CA 1
ATOM 815 C C . ALA A 1 105 ? -23.497 -9.211 25.558 1.00 89.94 105 ALA A C 1
ATOM 817 O O . ALA A 1 105 ? -23.273 -10.268 26.143 1.00 89.94 105 ALA A O 1
ATOM 818 N N . ASN A 1 106 ? -23.661 -9.154 24.237 1.00 87.00 106 ASN A N 1
ATOM 819 C CA . ASN A 1 106 ? -23.579 -10.292 23.320 1.00 87.00 106 ASN A CA 1
ATOM 820 C C . ASN A 1 106 ? -22.136 -10.661 22.901 1.00 87.00 106 ASN A C 1
ATOM 822 O O . ASN A 1 106 ? -21.947 -11.585 22.113 1.00 87.00 106 ASN A O 1
ATOM 826 N N . GLY A 1 107 ? -21.124 -9.943 23.396 1.00 88.06 107 GLY A N 1
ATOM 827 C CA . GLY A 1 107 ? -19.713 -10.147 23.065 1.00 88.06 107 GLY A CA 1
ATOM 828 C C . GLY A 1 107 ? -19.233 -9.411 21.810 1.00 88.06 107 GLY A C 1
ATOM 829 O O . GLY A 1 107 ? -18.041 -9.464 21.502 1.00 88.06 107 GLY A O 1
ATOM 830 N N . VAL A 1 108 ? -20.115 -8.703 21.095 1.00 91.12 108 VAL A N 1
ATOM 831 C CA . VAL A 1 108 ? -19.713 -7.842 19.976 1.00 91.12 108 VAL A CA 1
ATOM 832 C C . VAL A 1 108 ? -18.862 -6.699 20.519 1.00 91.12 108 VAL A C 1
ATOM 834 O O . VAL A 1 108 ? -19.139 -6.143 21.581 1.00 91.12 108 VAL A O 1
ATOM 837 N N . LYS A 1 109 ? -17.801 -6.353 19.793 1.00 92.25 109 LYS A N 1
ATOM 838 C CA . LYS A 1 109 ? -16.931 -5.228 20.131 1.00 92.25 109 LYS A CA 1
ATOM 839 C C . LYS A 1 109 ? -17.352 -3.972 19.372 1.00 92.25 109 LYS A C 1
ATOM 841 O O . LYS A 1 109 ? -17.881 -4.053 18.263 1.00 92.25 109 LYS A O 1
ATOM 846 N N . GLY A 1 110 ? -17.069 -2.812 19.947 1.00 92.94 110 GLY A N 1
ATOM 847 C CA . GLY A 1 110 ? -17.225 -1.520 19.286 1.00 92.94 110 GLY A CA 1
ATOM 848 C C . GLY A 1 110 ? -16.145 -0.534 19.704 1.00 92.94 110 GLY A C 1
ATOM 849 O O . GLY A 1 110 ? -15.337 -0.834 20.580 1.00 92.94 110 GLY A O 1
ATOM 850 N N . MET A 1 111 ? -16.147 0.640 19.081 1.00 93.62 111 MET A N 1
ATOM 851 C CA . MET A 1 111 ? -15.249 1.747 19.409 1.00 93.62 111 MET A CA 1
ATOM 852 C C . MET A 1 111 ? -16.049 3.029 19.610 1.00 93.62 111 MET A C 1
ATOM 854 O O . MET A 1 111 ? -16.887 3.384 18.778 1.00 93.62 111 MET A O 1
ATOM 858 N N . ALA A 1 112 ? -15.765 3.740 20.698 1.00 93.12 112 ALA A N 1
ATOM 859 C CA . ALA A 1 112 ? -16.343 5.050 20.959 1.00 93.12 112 ALA A CA 1
ATOM 860 C C . ALA A 1 112 ? -15.712 6.106 20.039 1.00 93.12 112 ALA A C 1
ATOM 862 O O . ALA A 1 112 ? -14.505 6.340 20.091 1.00 93.12 112 ALA A O 1
ATOM 863 N N . LEU A 1 113 ? -16.523 6.746 19.190 1.00 89.31 113 LEU A N 1
ATOM 864 C CA . LEU A 1 113 ? -16.059 7.782 18.256 1.00 89.31 113 LEU A CA 1
ATOM 865 C C . LEU A 1 113 ? -16.561 9.180 18.604 1.00 89.31 113 LEU A C 1
ATOM 867 O O . LEU A 1 113 ? -15.789 10.133 18.513 1.00 89.31 113 LEU A O 1
ATOM 871 N N . ASN A 1 114 ? -17.837 9.310 18.965 1.00 90.31 114 ASN A N 1
ATOM 872 C CA . ASN A 1 114 ? -18.424 10.583 19.375 1.00 90.31 114 ASN A CA 1
ATOM 873 C C . ASN A 1 114 ? -18.732 10.527 20.872 1.00 90.31 114 ASN A C 1
ATOM 875 O O . ASN A 1 114 ? -19.413 9.609 21.319 1.00 90.31 114 ASN A O 1
ATOM 879 N N . LEU A 1 115 ? -18.245 11.514 21.620 1.00 92.62 115 LEU A N 1
ATOM 880 C CA . LEU A 1 115 ? -18.576 11.709 23.029 1.00 92.62 115 LEU A CA 1
ATOM 881 C C . LEU A 1 115 ? -19.458 12.958 23.114 1.00 92.62 115 LEU A C 1
ATOM 883 O O . LEU A 1 115 ? -18.958 14.073 22.953 1.00 92.62 115 LEU A O 1
ATOM 887 N N . GLU A 1 116 ? -20.766 12.771 23.263 1.00 89.81 116 GLU A N 1
ATOM 888 C CA . GLU A 1 116 ? -21.724 13.862 23.447 1.00 89.81 116 GLU A CA 1
ATOM 889 C C . GLU A 1 116 ? -22.014 14.053 24.943 1.00 89.81 116 GLU A C 1
ATOM 891 O O . GLU A 1 116 ? -21.598 13.259 25.783 1.00 89.81 116 GLU A O 1
ATOM 896 N N . ASN A 1 117 ? -22.734 15.119 25.301 1.00 85.62 117 ASN A N 1
ATOM 897 C CA . ASN A 1 117 ? -23.014 15.423 26.710 1.00 85.62 117 ASN A CA 1
ATOM 898 C C . ASN A 1 117 ? -23.880 14.355 27.399 1.00 85.62 117 ASN A C 1
ATOM 900 O O . ASN A 1 117 ? -23.777 14.178 28.609 1.00 85.62 117 ASN A O 1
ATOM 904 N N . GLU A 1 118 ? -24.767 13.697 26.648 1.00 85.12 118 GLU A N 1
ATOM 905 C CA . GLU A 1 118 ? -25.770 12.772 27.197 1.00 85.12 118 GLU A CA 1
ATOM 906 C C . GLU A 1 118 ? -25.622 11.340 26.673 1.00 85.12 118 GLU A C 1
ATOM 908 O O . GLU A 1 118 ? -26.212 10.417 27.232 1.00 85.12 118 GLU A O 1
ATOM 913 N N . ASN A 1 119 ? -24.864 11.134 25.597 1.00 90.50 119 ASN A N 1
ATOM 914 C CA . ASN A 1 119 ? -24.700 9.833 24.968 1.00 90.50 119 ASN A CA 1
ATOM 915 C C . ASN A 1 119 ? -23.292 9.672 24.383 1.00 90.50 119 ASN A C 1
ATOM 917 O O . ASN A 1 119 ? -22.537 10.628 24.192 1.00 90.50 119 ASN A O 1
ATOM 921 N N . VAL A 1 120 ? -22.960 8.426 24.077 1.00 93.69 120 VAL A N 1
ATOM 922 C CA . VAL A 1 120 ? -21.736 8.036 23.396 1.00 93.69 120 VAL A CA 1
ATOM 923 C C . VAL A 1 120 ? -22.113 7.340 22.096 1.00 93.69 120 VAL A C 1
ATOM 925 O O . VAL A 1 120 ? -22.800 6.315 22.099 1.00 93.69 120 VAL A O 1
ATOM 928 N N . GLY A 1 121 ? -21.623 7.879 20.983 1.00 93.62 121 GLY A N 1
ATOM 929 C CA . GLY A 1 121 ? -21.746 7.280 19.662 1.00 93.62 121 GLY A CA 1
ATOM 930 C C . GLY A 1 121 ? -20.668 6.221 19.451 1.00 93.62 121 GLY A C 1
ATOM 931 O O . GLY A 1 121 ? -19.483 6.542 19.296 1.00 93.62 121 GLY A O 1
ATOM 932 N N . ILE A 1 122 ? -21.088 4.959 19.418 1.00 93.69 122 ILE A N 1
ATOM 933 C CA . ILE A 1 122 ? -20.224 3.786 19.288 1.00 93.69 122 ILE A CA 1
ATOM 934 C C . ILE A 1 122 ? -20.416 3.160 17.913 1.00 93.69 122 ILE A C 1
ATOM 936 O O . ILE A 1 122 ? -21.531 2.827 17.516 1.00 93.69 122 ILE A O 1
ATOM 940 N N . VAL A 1 123 ? -19.315 2.945 17.198 1.00 92.81 123 VAL A N 1
ATOM 941 C CA . VAL A 1 123 ? -19.326 2.152 15.965 1.00 92.81 123 VAL A CA 1
ATOM 942 C C . VAL A 1 123 ? -19.114 0.679 16.276 1.00 92.81 123 VAL A C 1
ATOM 944 O O . VAL A 1 123 ? -18.254 0.319 17.079 1.00 92.81 123 VAL A O 1
ATOM 947 N N . VAL A 1 124 ? -19.913 -0.175 15.645 1.00 92.81 124 VAL A N 1
ATOM 948 C CA . VAL A 1 124 ? -19.981 -1.610 15.928 1.00 92.81 124 VAL A CA 1
ATOM 949 C C . VAL A 1 124 ? -19.086 -2.380 14.951 1.00 92.81 124 VAL A C 1
ATOM 951 O O . VAL A 1 124 ? -19.178 -2.210 13.737 1.00 92.81 124 VAL A O 1
ATOM 954 N N . PHE A 1 125 ? -18.217 -3.251 15.469 1.00 88.12 125 PHE A N 1
ATOM 955 C CA . PHE A 1 125 ? -17.266 -4.037 14.667 1.00 88.12 125 PHE A CA 1
ATOM 956 C C . PHE A 1 125 ? -17.813 -5.389 14.184 1.00 88.12 125 PHE A C 1
ATOM 958 O O . PHE A 1 125 ? -17.090 -6.161 13.566 1.00 88.12 125 PHE A O 1
ATOM 965 N N . GLY A 1 126 ? -19.080 -5.693 14.455 1.00 83.88 126 GLY A N 1
ATOM 966 C CA . GLY A 1 126 ? -19.745 -6.934 14.057 1.00 83.88 126 GLY A CA 1
ATOM 967 C C . GLY A 1 126 ? -21.160 -6.688 13.541 1.00 83.88 126 GLY A C 1
ATOM 968 O O . GLY A 1 126 ? -21.523 -5.561 13.215 1.00 83.88 126 GLY A O 1
ATOM 969 N N . GLY A 1 127 ? -21.962 -7.752 13.471 1.00 77.81 127 GLY A N 1
ATOM 970 C CA . GLY A 1 127 ? -23.378 -7.636 13.120 1.00 77.81 127 GLY A CA 1
ATOM 971 C C . GLY A 1 127 ? -24.154 -6.872 14.194 1.00 77.81 127 GLY A C 1
ATOM 972 O O . GLY A 1 127 ? -24.139 -7.251 15.365 1.00 77.81 127 GLY A O 1
ATOM 973 N N . ASP A 1 128 ? -24.852 -5.819 13.787 1.00 78.75 128 ASP A N 1
ATOM 974 C CA . ASP A 1 128 ? -25.723 -5.012 14.644 1.00 78.75 128 ASP A CA 1
ATOM 975 C C . ASP A 1 128 ? -27.051 -5.711 14.969 1.00 78.75 128 ASP A C 1
ATOM 977 O O . ASP A 1 128 ? -27.651 -5.433 16.002 1.00 78.75 128 ASP A O 1
ATOM 981 N N . THR A 1 129 ? -27.459 -6.707 14.176 1.00 85.56 129 THR A N 1
ATOM 982 C CA . THR A 1 129 ? -28.672 -7.520 14.397 1.00 85.56 129 THR A CA 1
ATOM 983 C C . THR A 1 129 ? -28.726 -8.220 15.756 1.00 85.56 129 THR A C 1
ATOM 985 O O . THR A 1 129 ? -29.796 -8.629 16.205 1.00 85.56 129 THR A O 1
ATOM 988 N N . ALA A 1 130 ? -27.570 -8.427 16.389 1.00 85.00 130 ALA A N 1
ATOM 989 C CA . ALA A 1 130 ? -27.466 -9.068 17.693 1.00 85.00 130 ALA A CA 1
ATOM 990 C C . ALA A 1 130 ? -27.564 -8.077 18.866 1.00 85.00 130 ALA A C 1
ATOM 992 O O . ALA A 1 130 ? -27.610 -8.529 20.009 1.00 85.00 130 ALA A O 1
ATOM 993 N N . ILE A 1 131 ? -27.538 -6.767 18.607 1.00 91.25 131 ILE A N 1
ATOM 994 C CA . ILE A 1 131 ? -27.591 -5.705 19.618 1.00 91.25 131 ILE A CA 1
ATOM 995 C C . ILE A 1 131 ? -29.022 -5.170 19.677 1.00 91.25 131 ILE A C 1
ATOM 997 O O . ILE A 1 131 ? -29.657 -4.953 18.645 1.00 91.25 131 ILE A O 1
ATOM 1001 N N . LYS A 1 132 ? -29.540 -4.955 20.885 1.00 92.44 132 LYS A N 1
ATOM 1002 C CA . LYS A 1 132 ? -30.883 -4.419 21.122 1.00 92.44 132 LYS A CA 1
ATOM 1003 C C . LYS A 1 132 ? -30.840 -3.198 22.029 1.00 92.44 132 LYS A C 1
ATOM 1005 O O . LYS A 1 132 ? -29.910 -3.000 22.807 1.00 92.44 132 LYS A O 1
ATOM 1010 N N . GLU A 1 133 ? -31.884 -2.383 21.937 1.00 92.94 133 GLU A N 1
ATOM 1011 C CA . GLU A 1 133 ? -32.134 -1.323 22.912 1.00 92.94 133 GLU A CA 1
ATOM 1012 C C . GLU A 1 133 ? -32.210 -1.910 24.331 1.00 92.94 133 GLU A C 1
ATOM 1014 O O . GLU A 1 133 ? -32.800 -2.968 24.559 1.00 92.94 133 GLU A O 1
ATOM 1019 N N . GLY A 1 134 ? -31.584 -1.222 25.281 1.00 90.31 134 GLY A N 1
ATOM 1020 C CA . GLY A 1 134 ? -31.466 -1.637 26.674 1.00 90.31 134 GLY A CA 1
ATOM 1021 C C . GLY A 1 134 ? -30.288 -2.567 26.972 1.00 90.31 134 GLY A C 1
ATOM 1022 O O . GLY A 1 134 ? -29.985 -2.758 28.153 1.00 90.31 134 GLY A O 1
ATOM 1023 N N . ASP A 1 135 ? -29.599 -3.103 25.956 1.00 93.31 135 ASP A N 1
ATOM 1024 C CA . ASP A 1 135 ? -28.434 -3.965 26.168 1.00 93.31 135 ASP A CA 1
ATOM 1025 C C . ASP A 1 135 ? -27.328 -3.229 26.929 1.00 93.31 135 ASP A C 1
ATOM 1027 O O . ASP A 1 135 ? -27.087 -2.032 26.740 1.00 93.31 135 ASP A O 1
ATOM 1031 N N . LEU A 1 136 ? -26.632 -3.969 27.794 1.00 92.94 136 LEU A N 1
ATOM 1032 C CA . LEU A 1 136 ? -25.497 -3.442 28.539 1.00 92.94 136 LEU A CA 1
ATOM 1033 C C . LEU A 1 136 ? -24.264 -3.341 27.641 1.00 92.94 136 LEU A C 1
ATOM 1035 O O . LEU A 1 136 ? -23.954 -4.252 26.869 1.00 92.94 136 LEU A O 1
ATOM 1039 N N . VAL A 1 137 ? -23.522 -2.256 27.819 1.00 94.94 137 VAL A N 1
ATOM 1040 C CA . VAL A 1 137 ? -22.243 -1.997 27.161 1.00 94.94 137 VAL A CA 1
ATOM 1041 C C . VAL A 1 137 ? -21.206 -1.744 28.235 1.00 94.94 137 VAL A C 1
ATOM 1043 O O . VAL A 1 137 ? -21.451 -0.975 29.157 1.00 94.94 137 VAL A O 1
ATOM 1046 N N . LYS A 1 138 ? -20.056 -2.400 28.141 1.00 94.31 138 LYS A N 1
ATOM 1047 C CA . LYS A 1 138 ? -18.961 -2.250 29.099 1.00 94.31 138 LYS A CA 1
ATOM 1048 C C . LYS A 1 138 ? -17.738 -1.686 28.413 1.00 94.31 138 LYS A C 1
ATOM 1050 O O . LYS A 1 138 ? -17.406 -2.083 27.297 1.00 94.31 138 LYS A O 1
ATOM 1055 N N . ARG A 1 139 ? -17.042 -0.804 29.110 1.00 93.81 139 ARG A N 1
ATOM 1056 C CA . ARG A 1 139 ? -15.718 -0.336 28.709 1.00 93.81 139 ARG A CA 1
ATOM 1057 C C . ARG A 1 139 ? -14.667 -1.419 28.873 1.00 93.81 139 ARG A C 1
ATOM 1059 O O . ARG A 1 139 ? -14.757 -2.238 29.786 1.00 93.81 139 ARG A O 1
ATOM 1066 N N . THR A 1 140 ? -13.666 -1.419 27.999 1.00 90.12 140 THR A N 1
ATOM 1067 C CA . THR A 1 140 ? -12.489 -2.282 28.170 1.00 90.12 140 THR A CA 1
ATOM 1068 C C . THR A 1 140 ? -11.351 -1.574 28.903 1.00 90.12 140 THR A C 1
ATOM 1070 O O . THR A 1 140 ? -10.419 -2.247 29.335 1.00 90.12 140 THR A O 1
ATOM 1073 N N . GLY A 1 141 ? -11.393 -0.239 29.034 1.00 89.38 141 GLY A N 1
ATOM 1074 C CA . GLY A 1 141 ? -10.304 0.556 29.606 1.00 89.38 141 GLY A CA 1
ATOM 1075 C C . GLY 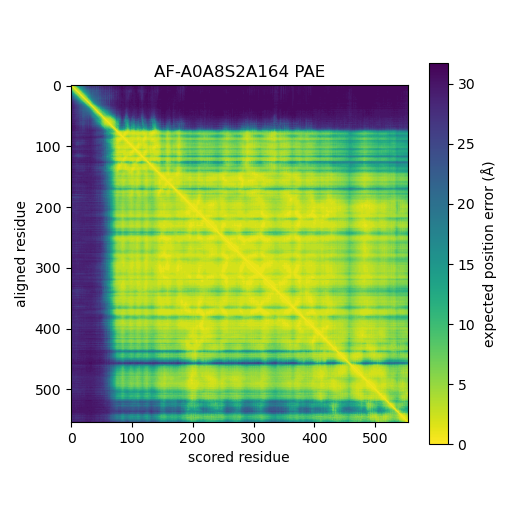A 1 141 ? -9.086 0.692 28.684 1.00 89.38 141 GLY A C 1
ATOM 1076 O O . GLY A 1 141 ? -8.041 1.182 29.113 1.00 89.38 141 GLY A O 1
ATOM 1077 N N . SER A 1 142 ? -9.197 0.255 27.425 1.00 87.69 142 SER A N 1
ATOM 1078 C CA . SER A 1 142 ? -8.118 0.300 26.439 1.00 87.69 142 SER A CA 1
ATOM 1079 C C . SER A 1 142 ? -8.562 0.988 25.149 1.00 87.69 142 SER A C 1
ATOM 1081 O O . SER A 1 142 ? -9.629 0.718 24.596 1.00 87.69 142 SER A O 1
ATOM 1083 N N . ILE A 1 143 ? -7.709 1.881 24.645 1.00 92.12 143 ILE A N 1
ATOM 1084 C CA . ILE A 1 143 ? -7.793 2.365 23.261 1.00 92.12 143 ILE A CA 1
ATOM 1085 C C . ILE A 1 143 ? -7.588 1.169 22.332 1.00 92.12 143 ILE A C 1
ATOM 1087 O O . ILE A 1 143 ? -6.798 0.286 22.666 1.00 92.12 143 ILE A O 1
ATOM 1091 N N . VAL A 1 144 ? -8.259 1.166 21.177 1.00 90.88 144 VAL A N 1
ATOM 1092 C CA . VAL A 1 144 ? -8.170 0.084 20.184 1.00 90.88 144 VAL A CA 1
ATOM 1093 C C . VAL A 1 144 ? -6.724 -0.365 19.952 1.00 90.88 144 VAL A C 1
ATOM 1095 O O . VAL A 1 144 ? -5.870 0.404 19.492 1.00 90.88 144 VAL A O 1
ATOM 1098 N N . ASP A 1 145 ? -6.466 -1.629 20.261 1.00 92.56 145 ASP A N 1
ATOM 1099 C CA . ASP A 1 145 ? -5.206 -2.322 20.058 1.00 92.56 145 ASP A CA 1
ATOM 1100 C C . ASP A 1 145 ? -5.404 -3.627 19.283 1.00 92.56 145 ASP A C 1
ATOM 1102 O O . ASP A 1 145 ? -6.511 -4.157 19.154 1.00 92.56 145 ASP A O 1
ATOM 1106 N N . VAL A 1 146 ? -4.313 -4.088 18.675 1.00 95.38 146 VAL A N 1
ATOM 1107 C CA . VAL A 1 146 ? -4.253 -5.317 17.888 1.00 95.38 146 VAL A CA 1
ATOM 1108 C C . VAL A 1 146 ? -2.981 -6.097 18.210 1.00 95.38 146 VAL A C 1
ATOM 1110 O O . VAL A 1 146 ? -1.952 -5.489 18.536 1.00 95.38 146 VAL A O 1
ATOM 1113 N N . PRO A 1 147 ? -3.011 -7.434 18.067 1.00 96.62 147 PRO A N 1
ATOM 1114 C CA . PRO A 1 147 ? -1.813 -8.246 18.158 1.00 96.62 147 PRO A CA 1
ATOM 1115 C C . PRO A 1 147 ? -0.817 -7.861 17.057 1.00 96.62 147 PRO A C 1
ATOM 1117 O O . PRO A 1 147 ? -1.164 -7.751 15.879 1.00 96.62 147 PRO A O 1
ATOM 1120 N N . ALA A 1 148 ? 0.440 -7.691 17.446 1.00 97.06 148 ALA A N 1
ATOM 1121 C CA . ALA A 1 148 ? 1.568 -7.464 16.559 1.00 97.06 148 ALA A CA 1
ATOM 1122 C C . ALA A 1 148 ? 2.754 -8.329 17.007 1.00 97.06 148 ALA A C 1
ATOM 1124 O O . ALA A 1 148 ? 2.927 -8.616 18.191 1.00 97.06 148 ALA A O 1
ATOM 1125 N N . GLY A 1 149 ? 3.565 -8.777 16.051 1.00 96.25 149 GLY A N 1
ATOM 1126 C CA . GLY A 1 149 ? 4.715 -9.633 16.329 1.00 96.25 149 GLY A CA 1
ATOM 1127 C C . GLY A 1 149 ? 5.006 -10.623 15.210 1.00 96.25 149 GLY A C 1
ATOM 1128 O O . GLY A 1 149 ? 4.235 -10.760 14.259 1.00 96.25 149 GLY A O 1
ATOM 1129 N N . LYS A 1 150 ? 6.109 -11.367 15.345 1.00 96.19 150 LYS A N 1
ATOM 1130 C CA . LYS A 1 150 ? 6.486 -12.415 14.380 1.00 96.19 150 LYS A CA 1
ATOM 1131 C C . LYS A 1 150 ? 5.480 -13.566 14.312 1.00 96.19 150 LYS A C 1
ATOM 1133 O O . LYS A 1 150 ? 5.351 -14.184 13.264 1.00 96.19 150 LYS A O 1
ATOM 1138 N N . ALA A 1 151 ? 4.715 -13.808 15.376 1.00 96.25 151 ALA A N 1
ATOM 1139 C CA . ALA A 1 151 ? 3.646 -14.809 15.393 1.00 96.25 151 ALA A CA 1
ATOM 1140 C C . ALA A 1 151 ? 2.531 -14.566 14.358 1.00 96.25 151 ALA A C 1
ATOM 1142 O O . ALA A 1 151 ? 1.764 -15.476 14.046 1.00 96.25 151 ALA A O 1
ATOM 1143 N N . MET A 1 152 ? 2.439 -13.343 13.828 1.00 96.88 152 MET A N 1
ATOM 1144 C CA . MET A 1 152 ? 1.486 -12.966 12.785 1.00 96.88 152 MET A CA 1
ATOM 1145 C C . MET A 1 152 ? 1.919 -13.431 11.385 1.00 96.88 152 MET A C 1
ATOM 1147 O O . MET A 1 152 ? 1.102 -13.439 10.466 1.00 96.88 152 MET A O 1
ATOM 1151 N N . LEU A 1 153 ? 3.192 -13.788 11.191 1.00 97.06 153 LEU A N 1
ATOM 1152 C CA . LEU A 1 153 ? 3.718 -14.204 9.891 1.00 97.06 153 LEU A CA 1
ATOM 1153 C C . LEU A 1 153 ? 3.060 -15.513 9.435 1.00 97.06 153 LEU A C 1
ATOM 1155 O O . LEU A 1 153 ? 2.882 -16.449 10.214 1.00 97.06 153 LEU A O 1
ATOM 1159 N N . GLY A 1 154 ? 2.659 -15.572 8.166 1.00 96.56 154 GLY A N 1
ATOM 1160 C CA . GLY A 1 154 ? 1.938 -16.707 7.585 1.00 96.56 154 GLY A CA 1
ATOM 1161 C C . GLY A 1 154 ? 0.467 -16.806 7.987 1.00 96.56 154 GLY A C 1
ATOM 1162 O O . GLY A 1 154 ? -0.188 -17.806 7.654 1.00 96.56 154 GLY A O 1
ATOM 1163 N N . ARG A 1 155 ? -0.050 -15.795 8.696 1.00 97.50 155 ARG A N 1
ATOM 1164 C CA . ARG A 1 155 ? -1.426 -15.747 9.194 1.00 97.50 155 ARG A CA 1
ATOM 1165 C C . ARG A 1 155 ? -2.298 -14.818 8.362 1.00 97.50 155 ARG A C 1
ATOM 1167 O O . ARG A 1 155 ? -1.842 -13.795 7.842 1.00 97.50 155 ARG A O 1
ATOM 1174 N N . VAL A 1 156 ? -3.577 -15.177 8.287 1.00 97.75 156 VAL A N 1
ATOM 1175 C CA . VAL A 1 156 ? -4.640 -14.301 7.781 1.00 97.75 156 VAL A CA 1
ATOM 1176 C C . VAL A 1 156 ? -5.516 -13.901 8.958 1.00 97.75 156 VAL A C 1
ATOM 1178 O O . VAL A 1 156 ? -6.072 -14.763 9.643 1.00 97.75 156 VAL A O 1
ATOM 1181 N N . VAL A 1 157 ? -5.629 -12.599 9.193 1.00 97.75 157 VAL A N 1
ATOM 1182 C CA . VAL A 1 157 ? -6.361 -12.017 10.319 1.00 97.75 157 VAL A CA 1
ATOM 1183 C C . VAL A 1 157 ? -7.401 -11.009 9.840 1.00 97.75 157 VAL A C 1
ATOM 1185 O O . VAL A 1 157 ? -7.283 -10.446 8.751 1.00 97.75 157 VAL A O 1
ATOM 1188 N N . ASP A 1 158 ? -8.429 -10.776 10.649 1.00 95.88 158 ASP A N 1
ATOM 1189 C CA . ASP A 1 158 ? -9.378 -9.684 10.433 1.00 95.88 158 ASP A CA 1
ATOM 1190 C C . ASP A 1 158 ? -8.796 -8.317 10.857 1.00 95.88 158 ASP A C 1
ATOM 1192 O O . ASP A 1 158 ? -7.645 -8.202 11.289 1.00 95.88 158 ASP A O 1
ATOM 1196 N N . ALA A 1 159 ? -9.594 -7.250 10.754 1.00 95.31 159 ALA A N 1
ATOM 1197 C CA . ALA A 1 159 ? -9.160 -5.907 11.148 1.00 95.31 159 ALA A CA 1
ATOM 1198 C C . ALA A 1 159 ? -8.907 -5.740 12.660 1.00 95.31 159 ALA A C 1
ATOM 1200 O O . ALA A 1 159 ? -8.286 -4.757 13.051 1.00 95.31 159 ALA A O 1
ATOM 1201 N N . MET A 1 160 ? -9.352 -6.672 13.504 1.00 92.88 160 MET A N 1
ATOM 1202 C CA . MET A 1 160 ? -9.071 -6.700 14.944 1.00 92.88 160 MET A CA 1
ATOM 1203 C C . MET A 1 160 ? -7.876 -7.608 15.285 1.00 92.88 160 MET A C 1
ATOM 1205 O O . MET A 1 160 ? -7.546 -7.779 16.458 1.00 92.88 160 MET A O 1
ATOM 1209 N N . GLY A 1 161 ? -7.226 -8.203 14.278 1.00 93.94 161 GLY A N 1
ATOM 1210 C CA . GLY A 1 161 ? -6.115 -9.135 14.451 1.00 93.94 161 GLY A CA 1
ATOM 1211 C C . GLY A 1 161 ? -6.540 -10.542 14.883 1.00 93.94 161 GLY A C 1
ATOM 1212 O O . GLY A 1 161 ? -5.691 -11.334 15.292 1.00 93.94 161 GLY A O 1
ATOM 1213 N N . VAL A 1 162 ? -7.830 -10.879 14.793 1.00 94.25 162 VAL A N 1
ATOM 1214 C CA . VAL A 1 162 ? -8.329 -12.230 15.071 1.00 94.25 162 VAL A CA 1
ATOM 1215 C C . VAL A 1 162 ? -8.035 -13.129 13.867 1.00 94.25 162 VAL A C 1
ATOM 1217 O O . VAL A 1 162 ? -8.384 -12.762 12.743 1.00 94.25 162 VAL A O 1
ATOM 1220 N N . PRO A 1 163 ? -7.421 -14.312 14.051 1.00 96.31 163 PRO A N 1
ATOM 1221 C CA . PRO A 1 163 ? -7.168 -15.224 12.943 1.00 96.31 163 PRO A CA 1
ATOM 1222 C C . PRO A 1 163 ? -8.440 -15.759 12.293 1.00 96.31 163 PRO A C 1
ATOM 1224 O O . PRO A 1 163 ? -9.335 -16.261 12.972 1.00 96.31 163 PRO A O 1
ATOM 1227 N N . ILE A 1 164 ? -8.470 -15.718 10.962 1.00 95.50 164 ILE A N 1
ATOM 1228 C CA . ILE A 1 164 ? -9.574 -16.211 10.123 1.00 95.50 164 ILE A CA 1
ATOM 1229 C C . ILE A 1 164 ? -9.125 -17.305 9.140 1.00 95.50 164 ILE A C 1
ATOM 1231 O O . ILE A 1 164 ? -9.896 -17.740 8.289 1.00 95.50 164 ILE A O 1
ATOM 1235 N N . ASP A 1 165 ? -7.878 -17.765 9.259 1.00 94.06 165 ASP A N 1
ATOM 1236 C CA . ASP A 1 165 ? -7.263 -18.802 8.418 1.00 94.06 165 ASP A CA 1
ATOM 1237 C C . ASP A 1 165 ? -7.524 -20.244 8.885 1.00 94.06 165 ASP A C 1
ATOM 1239 O O . ASP A 1 165 ? -7.089 -21.190 8.233 1.00 94.06 165 ASP A O 1
ATOM 1243 N N . GLY A 1 166 ? -8.191 -20.435 10.025 1.00 93.50 166 GLY A N 1
ATOM 1244 C CA . GLY A 1 166 ? -8.430 -21.761 10.601 1.00 93.50 166 GLY A CA 1
ATOM 1245 C C . GLY A 1 166 ? -7.189 -22.433 11.206 1.00 93.50 166 GLY A C 1
ATOM 1246 O O . GLY A 1 166 ? -7.285 -23.577 11.642 1.00 93.50 166 GLY A O 1
ATOM 1247 N N . LYS A 1 167 ? -6.041 -21.741 11.304 1.00 92.94 167 LYS A N 1
ATOM 1248 C CA . LYS A 1 167 ? -4.780 -22.283 11.858 1.00 92.94 167 LYS A CA 1
ATOM 1249 C C . LYS A 1 167 ? -4.677 -22.170 13.392 1.00 92.94 167 LYS A C 1
ATOM 1251 O O . LYS A 1 167 ? -3.595 -22.309 13.954 1.00 92.94 167 LYS A O 1
ATOM 1256 N N . GLY A 1 168 ? -5.790 -21.911 14.079 1.00 93.56 168 GLY A N 1
ATOM 1257 C CA . GLY A 1 168 ? -5.851 -21.756 15.538 1.00 93.56 168 GLY A CA 1
ATOM 1258 C C . GLY A 1 168 ? -5.492 -20.351 16.040 1.00 93.56 168 GLY A C 1
ATOM 1259 O O . GLY A 1 168 ? -5.332 -19.412 15.262 1.00 93.56 168 GLY A O 1
ATOM 1260 N N . ALA A 1 169 ? -5.398 -20.183 17.359 1.00 93.56 169 ALA A N 1
ATOM 1261 C CA . ALA A 1 169 ? -5.079 -18.893 17.977 1.00 93.56 169 ALA A CA 1
ATOM 1262 C C . ALA A 1 169 ? -3.614 -18.469 17.739 1.00 93.56 169 ALA A C 1
ATOM 1264 O O . ALA A 1 169 ? -2.763 -19.281 17.377 1.00 93.56 169 ALA A O 1
ATOM 1265 N N . LEU A 1 170 ? -3.318 -17.184 17.935 1.00 92.12 170 LEU A N 1
ATOM 1266 C CA . LEU A 1 170 ? -1.949 -16.658 17.923 1.00 92.12 170 LEU A CA 1
ATOM 1267 C C . LEU A 1 170 ? -1.297 -16.887 19.291 1.00 92.12 170 LEU A C 1
ATOM 1269 O O . LEU A 1 170 ? -1.881 -16.539 20.316 1.00 92.12 170 LEU A O 1
ATOM 1273 N N . SER A 1 171 ? -0.076 -17.410 19.306 1.00 87.75 171 SER A N 1
ATOM 1274 C CA . SER A 1 171 ? 0.787 -17.481 20.492 1.00 87.75 171 SER A CA 1
ATOM 1275 C C . SER A 1 171 ? 1.884 -16.424 20.400 1.00 87.75 171 SER A C 1
ATOM 1277 O O . SER A 1 171 ? 2.350 -16.177 19.299 1.00 87.75 171 SER A O 1
ATOM 1279 N N . ASP A 1 172 ? 2.334 -15.859 21.522 1.00 88.19 172 ASP A N 1
ATOM 1280 C CA . ASP A 1 172 ? 3.517 -14.976 21.581 1.00 88.19 172 ASP A CA 1
ATOM 1281 C C . ASP A 1 172 ? 3.423 -13.711 20.696 1.00 88.19 172 ASP A C 1
ATOM 1283 O O . ASP A 1 172 ? 4.122 -13.537 19.697 1.00 88.19 172 ASP A O 1
ATOM 1287 N N . HIS A 1 173 ? 2.492 -12.826 21.056 1.00 93.25 173 HIS A N 1
ATOM 1288 C CA . HIS A 1 173 ? 2.293 -11.528 20.414 1.00 93.25 173 HIS A CA 1
ATOM 1289 C C . HIS A 1 173 ? 2.205 -10.421 21.465 1.00 93.25 173 HIS A C 1
ATOM 1291 O O . HIS A 1 173 ? 1.743 -10.648 22.585 1.00 93.25 173 HIS A O 1
ATOM 1297 N N . GLU A 1 174 ? 2.597 -9.207 21.087 1.00 95.25 174 GLU A N 1
ATOM 1298 C CA . GLU A 1 174 ? 2.355 -8.010 21.890 1.00 95.25 174 GLU A CA 1
ATOM 1299 C C . GLU A 1 174 ? 1.106 -7.279 21.397 1.00 95.25 174 GLU A C 1
ATOM 1301 O O . GLU A 1 174 ? 0.726 -7.383 20.232 1.00 95.25 174 GLU A O 1
ATOM 1306 N N . GLN A 1 175 ? 0.453 -6.535 22.286 1.00 94.00 175 GLN A N 1
ATOM 1307 C CA . GLN A 1 175 ? -0.651 -5.659 21.904 1.00 94.00 175 GLN A CA 1
ATOM 1308 C C . GLN A 1 175 ? -0.102 -4.282 21.536 1.00 94.00 175 GLN A C 1
ATOM 1310 O O . GLN A 1 175 ? 0.632 -3.666 22.314 1.00 94.00 175 GLN A O 1
ATOM 1315 N N . ARG A 1 176 ? -0.463 -3.785 20.351 1.00 95.06 176 ARG A N 1
ATOM 1316 C CA . ARG A 1 176 ? -0.115 -2.439 19.889 1.00 95.06 176 ARG A CA 1
ATOM 1317 C C . ARG A 1 176 ? -1.361 -1.642 19.571 1.00 95.06 176 ARG A C 1
ATOM 1319 O O . ARG A 1 176 ? -2.244 -2.110 18.860 1.00 95.06 176 ARG A O 1
ATOM 1326 N N . ARG A 1 177 ? -1.392 -0.394 20.039 1.00 95.31 177 ARG A N 1
ATOM 1327 C CA . ARG A 1 177 ? -2.452 0.555 19.684 1.00 95.31 177 ARG A CA 1
ATOM 1328 C C . ARG A 1 177 ? -2.453 0.801 18.180 1.00 95.31 177 ARG A C 1
ATOM 1330 O O . ARG A 1 177 ? -1.405 1.044 17.582 1.00 95.31 177 ARG A O 1
ATOM 1337 N N . VAL A 1 178 ? -3.639 0.785 17.583 1.00 94.19 178 VAL A N 1
ATOM 1338 C CA . VAL A 1 178 ? -3.807 1.016 16.140 1.00 94.19 178 VAL A CA 1
ATOM 1339 C C . VAL A 1 178 ? -3.567 2.475 15.765 1.00 94.19 178 VAL A C 1
ATOM 1341 O O . VAL A 1 178 ? -3.101 2.748 14.661 1.00 94.19 178 VAL A O 1
ATOM 1344 N N . GLU A 1 179 ? -3.832 3.410 16.682 1.00 90.12 179 GLU A N 1
ATOM 1345 C CA . GLU A 1 179 ? -3.552 4.836 16.516 1.00 90.12 179 GLU A CA 1
ATOM 1346 C C . GLU A 1 179 ? -2.385 5.258 17.413 1.00 90.12 179 GLU A C 1
ATOM 1348 O O . GLU A 1 179 ? -2.517 5.421 18.627 1.00 90.12 179 GLU A O 1
ATOM 1353 N N . VAL A 1 180 ? -1.224 5.456 16.789 1.00 93.69 180 VAL A N 1
ATOM 1354 C CA . VAL A 1 180 ? -0.031 6.030 17.418 1.00 93.69 180 VAL A CA 1
ATOM 1355 C C . VAL A 1 180 ? 0.493 7.186 16.580 1.00 93.69 180 VAL A C 1
ATOM 1357 O O . VAL A 1 180 ? 0.242 7.283 15.375 1.00 93.69 180 VAL A O 1
ATOM 1360 N N . LYS A 1 181 ? 1.226 8.089 17.228 1.00 95.19 181 LYS A N 1
ATOM 1361 C CA . LYS A 1 181 ? 1.844 9.224 16.549 1.00 95.19 181 LYS A CA 1
ATOM 1362 C C . LYS A 1 181 ? 2.941 8.731 15.602 1.00 95.19 181 LYS A C 1
ATOM 1364 O O . LYS A 1 181 ? 3.754 7.889 15.972 1.00 95.19 181 LYS A O 1
ATOM 1369 N N . ALA A 1 182 ? 2.986 9.304 14.403 1.00 97.00 182 ALA A N 1
ATOM 1370 C CA . ALA A 1 182 ? 4.060 9.050 13.453 1.00 97.00 182 ALA A CA 1
ATOM 1371 C C . ALA A 1 182 ? 5.438 9.486 14.000 1.00 97.00 182 ALA A C 1
ATOM 1373 O O . ALA A 1 182 ? 5.510 10.451 14.771 1.00 97.00 182 ALA A O 1
ATOM 1374 N N . PRO A 1 183 ? 6.535 8.848 13.543 1.00 96.94 183 PRO A N 1
ATOM 1375 C CA . PRO A 1 183 ? 7.898 9.278 13.837 1.00 96.94 183 PRO A CA 1
ATOM 1376 C C . PRO A 1 183 ? 8.123 10.771 13.586 1.00 96.94 183 PRO A C 1
ATOM 1378 O O . PRO A 1 183 ? 7.793 11.277 12.505 1.00 96.94 183 PRO A O 1
ATOM 1381 N N . GLY A 1 184 ? 8.720 11.460 14.560 1.00 96.62 184 GLY A N 1
ATOM 1382 C CA . GLY A 1 184 ? 9.098 12.870 14.432 1.00 96.62 184 GLY A CA 1
ATOM 1383 C C . GLY A 1 184 ? 10.244 13.087 13.437 1.00 96.62 184 GLY A C 1
ATOM 1384 O O . GLY A 1 184 ? 10.906 12.141 13.025 1.00 96.62 184 GLY A O 1
ATOM 1385 N N . ILE A 1 185 ? 10.522 14.343 13.070 1.00 96.31 185 ILE A N 1
ATOM 1386 C CA . ILE A 1 185 ? 11.550 14.681 12.062 1.00 96.31 185 ILE A CA 1
ATOM 1387 C C . ILE A 1 185 ? 12.939 14.140 12.451 1.00 96.31 185 ILE A C 1
ATOM 1389 O O . ILE A 1 185 ? 13.612 13.541 11.619 1.00 96.31 185 ILE A O 1
ATOM 1393 N N . LEU A 1 186 ? 13.347 14.297 13.717 1.00 96.12 186 LEU A N 1
ATOM 1394 C CA . LEU A 1 186 ? 14.656 13.845 14.223 1.00 96.12 186 LEU A CA 1
ATOM 1395 C C . LEU A 1 186 ? 14.793 12.316 14.298 1.00 96.12 186 LEU A C 1
ATOM 1397 O O . LEU A 1 186 ? 15.900 11.785 14.327 1.00 96.12 186 LEU A O 1
ATOM 1401 N N . GLU A 1 187 ? 13.672 11.599 14.331 1.00 96.00 187 GLU A N 1
ATOM 1402 C CA . GLU A 1 187 ? 13.646 10.137 14.410 1.00 96.00 187 GLU A CA 1
ATOM 1403 C C . GLU A 1 187 ? 13.724 9.477 13.027 1.00 96.00 187 GLU A C 1
ATOM 1405 O O . GLU A 1 187 ? 13.724 8.249 12.920 1.00 96.00 187 GLU A O 1
ATOM 1410 N N . ARG A 1 188 ? 13.764 10.277 11.956 1.00 97.44 188 ARG A N 1
ATOM 1411 C CA . ARG A 1 188 ? 13.818 9.806 10.571 1.00 97.44 188 ARG A CA 1
ATOM 1412 C C . ARG A 1 188 ? 15.228 9.926 9.998 1.00 97.44 188 ARG A C 1
ATOM 1414 O O . ARG A 1 188 ? 16.053 10.712 10.456 1.00 97.44 188 ARG A O 1
ATOM 1421 N N . LYS A 1 189 ? 15.487 9.152 8.948 1.00 96.62 189 LYS A N 1
ATOM 1422 C CA . LYS A 1 189 ? 16.677 9.260 8.093 1.00 96.62 189 LYS A CA 1
ATOM 1423 C C . LYS A 1 189 ? 16.249 9.303 6.633 1.00 96.62 189 LYS A C 1
ATOM 1425 O O . LYS A 1 189 ? 15.221 8.737 6.269 1.00 96.62 189 LYS A O 1
ATOM 1430 N N . SER A 1 190 ? 17.045 9.962 5.797 1.00 97.44 190 SER A N 1
ATOM 1431 C CA . SER A 1 190 ? 16.812 9.991 4.354 1.00 97.44 190 SER A CA 1
ATOM 1432 C C . SER A 1 190 ? 16.756 8.576 3.775 1.00 97.44 190 SER A C 1
ATOM 1434 O O . SER A 1 190 ? 17.580 7.715 4.104 1.00 97.44 190 SER A O 1
ATOM 1436 N N . VAL A 1 191 ? 15.792 8.348 2.886 1.00 97.75 191 VAL A N 1
ATOM 1437 C CA . VAL A 1 191 ? 15.650 7.088 2.152 1.00 97.75 191 VAL A CA 1
ATOM 1438 C C . VAL A 1 191 ? 16.821 6.946 1.175 1.00 97.75 191 VAL A C 1
ATOM 1440 O O . VAL A 1 191 ? 17.043 7.816 0.336 1.00 97.75 191 VAL A O 1
ATOM 1443 N N . HIS A 1 192 ? 17.587 5.865 1.319 1.00 94.25 192 HIS A N 1
ATOM 1444 C CA . HIS A 1 192 ? 18.812 5.606 0.545 1.00 94.25 192 HIS A CA 1
ATOM 1445 C C . HIS A 1 192 ? 19.011 4.124 0.185 1.00 94.25 192 HIS A C 1
ATOM 1447 O O . HIS A 1 192 ? 19.908 3.783 -0.582 1.00 94.25 192 HIS A O 1
ATOM 1453 N N . GLU A 1 193 ? 18.192 3.233 0.746 1.00 94.44 193 GLU A N 1
ATOM 1454 C CA . GLU A 1 193 ? 18.226 1.798 0.472 1.00 94.44 193 GLU A CA 1
ATOM 1455 C C . GLU A 1 193 ? 17.096 1.451 -0.510 1.00 94.44 193 GLU A C 1
ATOM 1457 O O . GLU A 1 193 ? 15.958 1.876 -0.286 1.00 94.44 193 GLU A O 1
ATOM 1462 N N . PRO A 1 194 ? 17.361 0.684 -1.579 1.00 95.81 194 PRO A N 1
ATOM 1463 C CA . PRO A 1 194 ? 16.328 0.272 -2.523 1.00 95.81 194 PRO A CA 1
ATOM 1464 C C . PRO A 1 194 ? 15.356 -0.741 -1.898 1.00 95.81 194 PRO A C 1
ATOM 1466 O O . PRO A 1 194 ? 15.762 -1.670 -1.193 1.00 95.81 194 PRO A O 1
ATOM 1469 N N . MET A 1 195 ? 14.073 -0.610 -2.227 1.00 96.94 195 MET A N 1
ATOM 1470 C CA . MET A 1 195 ? 13.062 -1.656 -2.080 1.00 96.94 195 MET A CA 1
ATOM 1471 C C . MET A 1 195 ? 12.767 -2.188 -3.485 1.00 96.94 195 MET A C 1
ATOM 1473 O O . MET A 1 195 ? 12.114 -1.532 -4.290 1.00 96.94 195 MET A O 1
ATOM 1477 N N . GLN A 1 196 ? 13.346 -3.344 -3.809 1.00 96.06 196 GLN A N 1
ATOM 1478 C CA . GLN A 1 196 ? 13.291 -3.899 -5.161 1.00 96.06 196 GLN A CA 1
ATOM 1479 C C . GLN A 1 196 ? 11.963 -4.608 -5.389 1.00 96.06 196 GLN A C 1
ATOM 1481 O O . GLN A 1 196 ? 11.611 -5.520 -4.638 1.00 96.06 196 GLN A O 1
ATOM 1486 N N . THR A 1 197 ? 11.270 -4.240 -6.459 1.00 97.25 197 THR A N 1
ATOM 1487 C CA . THR A 1 197 ? 9.981 -4.838 -6.830 1.00 97.25 197 THR A CA 1
ATOM 1488 C C . THR A 1 197 ? 10.131 -6.069 -7.713 1.00 97.25 197 THR A C 1
ATOM 1490 O O . THR A 1 197 ? 9.215 -6.880 -7.796 1.00 97.25 197 THR A O 1
ATOM 1493 N N . GLY A 1 198 ? 11.278 -6.230 -8.380 1.00 95.50 198 GLY A N 1
ATOM 1494 C CA . GLY A 1 198 ? 11.459 -7.289 -9.371 1.00 95.50 198 GLY A CA 1
ATOM 1495 C C . GLY A 1 198 ? 10.839 -6.940 -10.727 1.00 95.50 198 GLY A C 1
ATOM 1496 O O . GLY A 1 198 ? 10.903 -7.750 -11.654 1.00 95.50 198 GLY A O 1
ATOM 1497 N N . LEU A 1 199 ? 10.243 -5.752 -10.861 1.00 96.81 199 LEU A N 1
ATOM 1498 C CA . LEU A 1 199 ? 9.622 -5.259 -12.082 1.00 96.81 199 LEU A CA 1
ATOM 1499 C C . LEU A 1 199 ? 10.554 -4.260 -12.753 1.00 96.81 199 LEU A C 1
ATOM 1501 O O . LEU A 1 199 ? 10.784 -3.170 -12.228 1.00 96.81 199 LEU A O 1
ATOM 1505 N N . LYS A 1 200 ? 11.013 -4.588 -13.967 1.00 94.69 200 LYS A N 1
ATOM 1506 C CA . LYS A 1 200 ? 11.928 -3.722 -14.731 1.00 94.69 200 LYS A CA 1
ATOM 1507 C C . LYS A 1 200 ? 11.402 -2.296 -14.839 1.00 94.69 200 LYS A C 1
ATOM 1509 O O . LYS A 1 200 ? 12.148 -1.353 -14.607 1.00 94.69 200 LYS A O 1
ATOM 1514 N N . ALA A 1 201 ? 10.122 -2.131 -15.177 1.00 94.19 201 ALA A N 1
ATOM 1515 C CA . ALA A 1 201 ? 9.510 -0.817 -15.361 1.00 94.19 201 ALA A CA 1
ATOM 1516 C C . ALA A 1 201 ? 9.527 0.034 -14.079 1.00 94.19 201 ALA A C 1
ATOM 1518 O O . ALA A 1 201 ? 9.772 1.235 -14.155 1.00 94.19 201 ALA A O 1
ATOM 1519 N N . VAL A 1 202 ? 9.323 -0.579 -12.910 1.00 96.06 202 VAL A N 1
ATOM 1520 C CA . VAL A 1 202 ? 9.312 0.134 -11.626 1.00 96.06 202 VAL A CA 1
ATOM 1521 C C . VAL A 1 202 ? 10.739 0.423 -11.171 1.00 96.06 202 VAL A C 1
ATOM 1523 O O . VAL A 1 202 ? 11.116 1.583 -11.033 1.00 96.06 202 VAL A O 1
ATOM 1526 N N . ASP A 1 203 ? 11.575 -0.608 -11.050 1.00 95.62 203 ASP A N 1
ATOM 1527 C CA . ASP A 1 203 ? 12.928 -0.492 -10.490 1.00 95.62 203 ASP A CA 1
ATOM 1528 C C . ASP A 1 203 ? 13.852 0.419 -11.338 1.00 95.62 203 ASP A C 1
ATOM 1530 O O . ASP A 1 203 ? 14.787 1.037 -10.809 1.00 95.62 203 ASP A O 1
ATOM 1534 N N . SER A 1 204 ? 13.584 0.552 -12.646 1.00 93.12 204 SER A N 1
ATOM 1535 C CA . SER A 1 204 ? 14.345 1.430 -13.551 1.00 93.12 204 SER A CA 1
ATOM 1536 C C . SER A 1 204 ? 13.789 2.856 -13.683 1.00 93.12 204 SER A C 1
ATOM 1538 O O . SER A 1 204 ? 14.578 3.804 -13.651 1.00 93.12 204 SER A O 1
ATOM 1540 N N . LEU A 1 205 ? 12.468 3.039 -13.833 1.00 92.25 205 LEU A N 1
ATOM 1541 C CA . LEU A 1 205 ? 11.868 4.338 -14.194 1.00 92.25 205 LEU A CA 1
ATOM 1542 C C . LEU A 1 205 ? 11.270 5.096 -13.002 1.00 92.25 205 LEU A C 1
ATOM 1544 O O . LEU A 1 205 ? 11.261 6.333 -12.999 1.00 92.25 205 LEU A O 1
ATOM 1548 N N . VAL A 1 206 ? 10.749 4.367 -12.014 1.00 95.19 206 VAL A N 1
ATOM 1549 C CA . VAL A 1 206 ? 10.060 4.896 -10.825 1.00 95.19 206 VAL A CA 1
ATOM 1550 C C . VAL A 1 206 ? 10.468 4.092 -9.583 1.00 95.19 206 VAL A C 1
ATOM 1552 O O . VAL A 1 206 ? 9.658 3.376 -8.999 1.00 95.19 206 VAL A O 1
ATOM 1555 N N . PRO A 1 207 ? 11.756 4.167 -9.196 1.00 95.94 207 PRO A N 1
ATOM 1556 C CA . PRO A 1 207 ? 12.313 3.342 -8.131 1.00 95.94 207 PRO A CA 1
ATOM 1557 C C . PRO A 1 207 ? 11.690 3.671 -6.773 1.00 95.94 207 PRO A C 1
ATOM 1559 O O . PRO A 1 207 ? 11.386 4.834 -6.483 1.00 95.94 207 PRO A O 1
ATOM 1562 N N . ILE A 1 208 ? 11.578 2.649 -5.926 1.00 98.38 208 ILE A N 1
ATOM 1563 C CA . ILE A 1 208 ? 11.001 2.733 -4.583 1.00 98.38 208 ILE A CA 1
ATOM 1564 C C . ILE A 1 208 ? 12.085 2.419 -3.552 1.00 98.38 208 ILE A C 1
ATOM 1566 O O . ILE A 1 208 ? 12.844 1.463 -3.699 1.00 98.38 208 ILE A O 1
ATOM 1570 N N . GLY A 1 209 ? 12.175 3.228 -2.500 1.00 97.94 209 GLY A N 1
ATOM 1571 C CA . GLY A 1 209 ? 13.123 3.041 -1.406 1.00 97.94 209 GLY A CA 1
ATOM 1572 C C . GLY A 1 209 ? 12.499 2.503 -0.116 1.00 97.94 209 GLY A C 1
ATOM 1573 O O . GLY A 1 209 ? 11.286 2.549 0.107 1.00 97.94 209 GLY A O 1
ATOM 1574 N N . ARG A 1 210 ? 13.352 2.001 0.781 1.00 98.00 210 ARG A N 1
ATOM 1575 C CA . ARG A 1 210 ? 12.967 1.551 2.124 1.00 98.00 210 ARG A CA 1
ATOM 1576 C C . ARG A 1 210 ? 12.549 2.744 2.993 1.00 98.00 210 ARG A C 1
ATOM 1578 O O . ARG A 1 210 ? 13.369 3.611 3.287 1.00 98.00 210 ARG A O 1
ATOM 1585 N N . GLY A 1 211 ? 11.282 2.790 3.404 1.00 97.62 211 GLY A N 1
ATOM 1586 C CA . GLY A 1 211 ? 10.662 3.921 4.106 1.00 97.62 211 GLY A CA 1
ATOM 1587 C C . GLY A 1 211 ? 9.928 4.930 3.213 1.00 97.62 211 GLY A C 1
ATOM 1588 O O . GLY A 1 211 ? 9.456 5.934 3.736 1.00 97.62 211 GLY A O 1
ATOM 1589 N N . GLN A 1 212 ? 9.851 4.692 1.898 1.00 98.44 212 GLN A N 1
ATOM 1590 C CA . GLN A 1 212 ? 9.107 5.526 0.945 1.00 98.44 212 GLN A CA 1
ATOM 1591 C C . GLN A 1 212 ? 7.614 5.168 0.920 1.00 98.44 212 GLN A C 1
ATOM 1593 O O . GLN A 1 212 ? 7.232 4.027 1.195 1.00 98.44 212 GLN A O 1
ATOM 1598 N N . ARG A 1 213 ? 6.769 6.131 0.540 1.00 98.62 213 ARG A N 1
ATOM 1599 C CA . ARG A 1 213 ? 5.347 5.919 0.237 1.00 98.62 213 ARG A CA 1
ATOM 1600 C C . ARG A 1 213 ? 5.112 6.091 -1.259 1.00 98.62 213 ARG A C 1
ATOM 1602 O O . ARG A 1 213 ? 5.170 7.213 -1.749 1.00 98.62 213 ARG A O 1
ATOM 1609 N N . GLU A 1 214 ? 4.835 5.014 -1.981 1.00 98.62 214 GLU A N 1
ATOM 1610 C CA . GLU A 1 214 ? 4.645 5.064 -3.436 1.00 98.62 214 GLU A CA 1
ATOM 1611 C C . GLU A 1 214 ? 3.225 4.635 -3.815 1.00 98.62 214 GLU A C 1
ATOM 1613 O O . GLU A 1 214 ? 2.829 3.493 -3.590 1.00 98.62 214 GLU A O 1
ATOM 1618 N N . LEU A 1 215 ? 2.442 5.555 -4.376 1.00 98.69 215 LEU A N 1
ATOM 1619 C CA . LEU A 1 215 ? 1.037 5.319 -4.707 1.00 98.69 215 LEU A CA 1
ATOM 1620 C C . LEU A 1 215 ? 0.880 4.493 -5.986 1.00 98.69 215 LEU A C 1
ATOM 1622 O O . LEU A 1 215 ? 1.345 4.897 -7.044 1.00 98.69 215 LEU A O 1
ATOM 1626 N N . LEU A 1 216 ? 0.134 3.393 -5.922 1.00 98.62 216 LEU A N 1
ATOM 1627 C CA . LEU A 1 216 ? -0.350 2.671 -7.099 1.00 98.62 216 LEU A CA 1
ATOM 1628 C C . LEU A 1 216 ? -1.739 3.200 -7.467 1.00 98.62 216 LEU A C 1
ATOM 1630 O O . LEU A 1 216 ? -2.724 2.901 -6.790 1.00 98.62 216 LEU A O 1
ATOM 1634 N N . ILE A 1 217 ? -1.834 3.980 -8.540 1.00 98.06 217 ILE A N 1
ATOM 1635 C CA . ILE A 1 217 ? -3.081 4.628 -8.956 1.00 98.06 217 ILE A CA 1
ATOM 1636 C C . ILE A 1 217 ? -3.462 4.223 -10.373 1.00 98.06 217 ILE A C 1
ATOM 1638 O O . ILE A 1 217 ? -2.619 4.130 -11.260 1.00 98.06 217 ILE A O 1
ATOM 1642 N N . GLY A 1 218 ? -4.746 3.978 -10.595 1.00 97.12 218 GLY A N 1
ATOM 1643 C CA . GLY A 1 218 ? -5.274 3.723 -11.927 1.00 97.12 218 GLY A CA 1
ATOM 1644 C C . GLY A 1 218 ? -6.642 3.070 -11.890 1.00 97.12 218 GLY A C 1
ATOM 1645 O O . GLY A 1 218 ? -7.169 2.715 -10.827 1.00 97.12 218 GLY A O 1
ATOM 1646 N N . ASP A 1 219 ? -7.201 2.857 -13.072 1.00 94.94 219 ASP A N 1
ATOM 1647 C CA . ASP A 1 219 ? -8.543 2.309 -13.213 1.00 94.94 219 ASP A CA 1
ATOM 1648 C C . ASP A 1 219 ? -8.618 0.849 -12.773 1.00 94.94 219 ASP A C 1
ATOM 1650 O O . ASP A 1 219 ? -7.617 0.155 -12.536 1.00 94.94 219 ASP A O 1
ATOM 1654 N N . ARG A 1 220 ? -9.845 0.359 -12.639 1.00 92.19 220 ARG A N 1
ATOM 1655 C CA . ARG A 1 220 ? -10.119 -1.049 -12.378 1.00 92.19 220 ARG A CA 1
ATOM 1656 C C . ARG A 1 220 ? -9.442 -1.939 -13.436 1.00 92.19 220 ARG A C 1
ATOM 1658 O O . ARG A 1 220 ? -9.415 -1.605 -14.612 1.00 92.19 220 ARG A O 1
ATOM 1665 N N . GLN A 1 221 ? -8.913 -3.093 -13.015 1.00 89.88 221 GLN A N 1
ATOM 1666 C CA . GLN A 1 221 ? -8.298 -4.105 -13.901 1.00 89.88 221 GLN A CA 1
ATOM 1667 C C . GLN A 1 221 ? -7.055 -3.654 -14.702 1.00 89.88 221 GLN A C 1
ATOM 1669 O O . GLN A 1 221 ? -6.708 -4.270 -15.701 1.00 89.88 221 GLN A O 1
ATOM 1674 N N . THR A 1 222 ? -6.317 -2.649 -14.230 1.00 92.94 222 THR A N 1
ATOM 1675 C CA . THR A 1 222 ? -5.080 -2.165 -14.884 1.00 92.94 222 THR A CA 1
ATOM 1676 C C . THR A 1 222 ? -3.782 -2.830 -14.395 1.00 92.94 222 THR A C 1
ATOM 1678 O O . THR A 1 222 ? -2.704 -2.528 -14.903 1.00 92.94 222 THR A O 1
ATOM 1681 N N . GLY A 1 223 ? -3.858 -3.751 -13.424 1.00 94.12 223 GLY A N 1
ATOM 1682 C CA . GLY A 1 223 ? -2.697 -4.487 -12.892 1.00 94.12 223 GLY A CA 1
ATOM 1683 C C . GLY A 1 223 ? -2.118 -3.967 -11.568 1.00 94.12 223 GLY A C 1
ATOM 1684 O O . GLY A 1 223 ? -1.041 -4.409 -11.177 1.00 94.12 223 GLY A O 1
ATOM 1685 N N . LYS A 1 224 ? -2.823 -3.076 -10.849 1.00 96.56 224 LYS A N 1
ATOM 1686 C CA . LYS A 1 224 ? -2.412 -2.543 -9.526 1.00 96.56 224 LYS A CA 1
ATOM 1687 C C . LYS A 1 224 ? -2.036 -3.649 -8.531 1.00 96.56 224 LYS A C 1
ATOM 1689 O O . LYS A 1 224 ? -0.912 -3.698 -8.040 1.00 96.56 224 LYS A O 1
ATOM 1694 N N . THR A 1 225 ? -2.964 -4.573 -8.289 1.00 96.00 225 THR A N 1
ATOM 1695 C CA . THR A 1 225 ? -2.770 -5.700 -7.368 1.00 96.00 225 THR A CA 1
ATOM 1696 C C . THR A 1 225 ? -1.660 -6.639 -7.843 1.00 96.00 225 THR A C 1
ATOM 1698 O O . THR A 1 225 ? -0.897 -7.139 -7.028 1.00 96.00 225 THR A O 1
ATOM 1701 N N . THR A 1 226 ? -1.503 -6.833 -9.156 1.00 96.44 226 THR A N 1
ATOM 1702 C CA . THR A 1 226 ? -0.415 -7.645 -9.721 1.00 96.44 226 THR A CA 1
ATOM 1703 C C . THR A 1 226 ? 0.957 -7.066 -9.381 1.00 96.44 226 THR A C 1
ATOM 1705 O O . THR A 1 226 ? 1.814 -7.806 -8.916 1.00 96.44 226 THR A O 1
ATOM 1708 N N . ILE A 1 227 ? 1.145 -5.746 -9.523 1.00 97.75 227 ILE A N 1
ATOM 1709 C CA . ILE A 1 227 ? 2.395 -5.073 -9.129 1.00 97.75 227 ILE A CA 1
ATOM 1710 C C . ILE A 1 227 ? 2.686 -5.277 -7.640 1.00 97.75 227 ILE A C 1
ATOM 1712 O O . ILE A 1 227 ? 3.821 -5.568 -7.259 1.00 97.75 227 ILE A O 1
ATOM 1716 N N . ALA A 1 228 ? 1.662 -5.145 -6.797 1.00 97.69 228 ALA A N 1
ATOM 1717 C CA . ALA A 1 228 ? 1.799 -5.343 -5.361 1.00 97.69 228 ALA A CA 1
ATOM 1718 C C . ALA A 1 228 ? 2.191 -6.791 -5.006 1.00 97.69 228 ALA A C 1
ATOM 1720 O O . ALA A 1 228 ? 3.107 -6.997 -4.212 1.00 97.69 228 ALA A O 1
ATOM 1721 N N . ILE A 1 229 ? 1.551 -7.788 -5.628 1.00 97.69 229 ILE A N 1
ATOM 1722 C CA . ILE A 1 229 ? 1.881 -9.206 -5.429 1.00 97.69 229 ILE A CA 1
ATOM 1723 C C . ILE A 1 229 ? 3.304 -9.491 -5.908 1.00 97.69 229 ILE A C 1
ATOM 1725 O O . ILE A 1 229 ? 4.089 -10.037 -5.141 1.00 97.69 229 ILE A O 1
ATOM 1729 N N . ASP A 1 230 ? 3.672 -9.079 -7.124 1.00 97.62 230 ASP A N 1
ATOM 1730 C CA . ASP A 1 230 ? 5.018 -9.300 -7.671 1.00 97.62 230 ASP A CA 1
ATOM 1731 C C . ASP A 1 230 ? 6.102 -8.701 -6.772 1.00 97.62 230 ASP A C 1
ATOM 1733 O O . ASP A 1 230 ? 7.140 -9.327 -6.547 1.00 97.62 230 ASP A O 1
ATOM 1737 N N . THR A 1 231 ? 5.816 -7.541 -6.174 1.00 98.25 231 THR A N 1
ATOM 1738 C CA . THR A 1 231 ? 6.696 -6.912 -5.188 1.00 98.25 231 THR A CA 1
ATOM 1739 C C . THR A 1 231 ? 6.888 -7.802 -3.958 1.00 98.25 231 THR A C 1
ATOM 1741 O O . THR A 1 231 ? 8.029 -7.992 -3.535 1.00 98.25 231 THR A O 1
ATOM 1744 N N . ILE A 1 232 ? 5.817 -8.386 -3.401 1.00 98.38 232 ILE A N 1
ATOM 1745 C CA . ILE A 1 232 ? 5.909 -9.343 -2.282 1.00 98.38 232 ILE A CA 1
ATOM 1746 C C . ILE A 1 232 ? 6.706 -10.582 -2.705 1.00 98.38 232 ILE A C 1
ATOM 1748 O O . ILE A 1 232 ? 7.607 -11.007 -1.981 1.00 98.38 232 ILE A O 1
ATOM 1752 N N . LEU A 1 233 ? 6.411 -11.155 -3.876 1.00 97.69 233 LEU A N 1
ATOM 1753 C CA . LEU A 1 233 ? 7.064 -12.372 -4.370 1.00 97.69 233 LEU A CA 1
ATOM 1754 C C . LEU A 1 233 ? 8.570 -12.178 -4.575 1.00 97.69 233 LEU A C 1
ATOM 1756 O O . LEU A 1 233 ? 9.359 -13.070 -4.256 1.00 97.69 233 LEU A O 1
ATOM 1760 N N . ASN A 1 234 ? 8.987 -11.003 -5.054 1.00 97.25 234 ASN A N 1
ATOM 1761 C CA . ASN A 1 234 ? 10.399 -10.679 -5.232 1.00 97.25 234 ASN A CA 1
ATOM 1762 C C . ASN A 1 234 ? 11.180 -10.715 -3.906 1.00 97.25 234 ASN A C 1
ATOM 1764 O O . ASN A 1 234 ? 12.350 -11.108 -3.890 1.00 97.25 234 ASN A O 1
ATOM 1768 N N . GLN A 1 235 ? 10.533 -10.378 -2.781 1.00 96.69 235 GLN A N 1
ATOM 1769 C CA . GLN A 1 235 ? 11.200 -10.370 -1.477 1.00 96.69 235 GLN A CA 1
ATOM 1770 C C . GLN A 1 235 ? 11.672 -11.760 -1.052 1.00 96.69 235 GLN A C 1
ATOM 1772 O O . GLN A 1 235 ? 12.671 -11.845 -0.350 1.00 96.69 235 GLN A O 1
ATOM 1777 N N . LYS A 1 236 ? 11.064 -12.855 -1.531 1.00 95.12 236 LYS A N 1
ATOM 1778 C CA . LYS A 1 236 ? 11.518 -14.221 -1.223 1.00 95.12 236 LYS A CA 1
ATOM 1779 C C . LYS A 1 236 ? 12.994 -14.428 -1.558 1.00 95.12 236 LYS A C 1
ATOM 1781 O O . LYS A 1 236 ? 13.748 -14.955 -0.747 1.00 95.12 236 LYS A O 1
ATOM 1786 N N . GLN A 1 237 ? 13.416 -13.996 -2.747 1.00 90.56 237 GLN A N 1
ATOM 1787 C CA . GLN A 1 237 ? 14.801 -14.161 -3.201 1.00 90.56 237 GLN A CA 1
ATOM 1788 C C . GLN A 1 237 ? 15.781 -13.247 -2.458 1.00 90.56 237 GLN A C 1
ATOM 1790 O O . GLN A 1 237 ? 16.973 -13.549 -2.377 1.00 90.56 237 GLN A O 1
ATOM 1795 N N . ILE A 1 238 ? 15.294 -12.114 -1.952 1.00 91.12 238 ILE A N 1
ATOM 1796 C CA . ILE A 1 238 ? 16.078 -11.174 -1.148 1.00 91.12 238 ILE A CA 1
ATOM 1797 C C . ILE A 1 238 ? 16.234 -11.739 0.266 1.00 91.12 238 ILE A C 1
ATOM 1799 O O . ILE A 1 238 ? 17.354 -11.866 0.753 1.00 91.12 238 ILE A O 1
ATOM 1803 N N . ASN A 1 239 ? 15.131 -12.181 0.868 1.00 95.19 239 ASN A N 1
ATOM 1804 C CA . ASN A 1 239 ? 15.075 -12.781 2.196 1.00 95.19 239 ASN A CA 1
ATOM 1805 C C . ASN A 1 239 ? 15.880 -14.084 2.267 1.00 95.19 239 ASN A C 1
ATOM 1807 O O . ASN A 1 239 ? 16.579 -14.306 3.245 1.00 95.19 239 ASN A O 1
ATOM 1811 N N . SER A 1 240 ? 15.899 -14.906 1.210 1.00 92.56 240 SER A N 1
ATOM 1812 C CA . SER A 1 240 ? 16.732 -16.120 1.179 1.00 92.56 240 SER A CA 1
ATOM 1813 C C . SER A 1 240 ? 18.241 -15.838 1.201 1.00 92.56 240 SER A C 1
ATOM 1815 O O . SER A 1 240 ? 19.032 -16.757 1.389 1.00 92.56 240 SER A O 1
ATOM 1817 N N . ARG A 1 241 ? 18.656 -14.595 0.922 1.00 89.75 241 ARG A N 1
ATOM 1818 C CA . ARG A 1 241 ? 20.056 -14.142 0.974 1.00 89.75 241 ARG A CA 1
ATOM 1819 C C . ARG A 1 241 ? 20.361 -13.347 2.246 1.00 89.75 241 ARG A C 1
ATOM 1821 O O . ARG A 1 241 ? 21.525 -13.019 2.459 1.00 89.75 241 ARG A O 1
ATOM 1828 N N . ALA A 1 242 ? 19.343 -13.007 3.037 1.00 90.62 242 ALA A N 1
ATOM 1829 C CA . ALA A 1 242 ? 19.504 -12.256 4.270 1.00 90.62 242 ALA A CA 1
ATOM 1830 C C . ALA A 1 242 ? 20.251 -13.109 5.300 1.00 90.62 242 ALA A C 1
ATOM 1832 O O . ALA A 1 242 ? 19.940 -14.280 5.511 1.00 90.62 242 ALA A O 1
ATOM 1833 N N . THR A 1 243 ? 21.254 -12.512 5.934 1.00 90.00 243 THR A N 1
ATOM 1834 C CA . THR A 1 243 ? 22.047 -13.158 6.993 1.00 90.00 243 THR A CA 1
ATOM 1835 C C . THR A 1 243 ? 21.537 -12.813 8.388 1.00 90.00 243 THR A C 1
ATOM 1837 O O . THR A 1 243 ? 21.883 -13.471 9.367 1.00 90.00 243 THR A O 1
ATOM 1840 N N . SER A 1 244 ? 20.709 -11.773 8.478 1.00 91.31 244 SER A N 1
ATOM 1841 C CA . SER A 1 244 ? 20.157 -11.240 9.714 1.00 91.31 244 SER A CA 1
ATOM 1842 C C . SER A 1 244 ? 18.736 -10.730 9.502 1.00 91.31 244 SER A C 1
ATOM 1844 O O . SER A 1 244 ? 18.334 -10.373 8.395 1.00 91.31 244 SER A O 1
ATOM 1846 N N . GLU A 1 245 ? 17.985 -10.625 10.594 1.00 91.19 245 GLU A N 1
ATOM 1847 C CA . GLU A 1 245 ? 16.607 -10.121 10.575 1.00 91.19 245 GLU A CA 1
ATOM 1848 C C . GLU A 1 245 ? 16.497 -8.653 10.152 1.00 91.19 245 GLU A C 1
ATOM 1850 O O . GLU A 1 245 ? 15.472 -8.228 9.625 1.00 91.19 245 GLU A O 1
ATOM 1855 N N . SER A 1 246 ? 17.568 -7.882 10.342 1.00 89.69 246 SER A N 1
ATOM 1856 C CA . SER A 1 246 ? 17.685 -6.504 9.865 1.00 89.69 246 SER A CA 1
ATOM 1857 C C . SER A 1 246 ? 17.857 -6.396 8.349 1.00 89.69 246 SER A C 1
ATOM 1859 O O . SER A 1 246 ? 17.796 -5.300 7.815 1.00 89.69 246 SER A O 1
ATOM 1861 N N . GLU A 1 247 ? 18.084 -7.495 7.627 1.00 90.81 247 GLU A N 1
ATOM 1862 C CA . GLU A 1 247 ? 18.159 -7.489 6.158 1.00 90.81 247 GLU A CA 1
ATOM 1863 C C . GLU A 1 247 ? 16.856 -7.975 5.508 1.00 90.81 247 GLU A C 1
ATOM 1865 O O . GLU A 1 247 ? 16.547 -7.571 4.378 1.00 90.81 247 GLU A O 1
ATOM 1870 N N . THR A 1 248 ? 16.090 -8.788 6.243 1.00 95.25 248 THR A N 1
ATOM 1871 C CA . THR A 1 248 ? 14.800 -9.360 5.849 1.00 95.25 248 THR A CA 1
ATOM 1872 C C . THR A 1 248 ? 13.736 -8.279 5.649 1.00 95.25 248 THR A C 1
ATOM 1874 O O . THR A 1 248 ? 13.604 -7.341 6.437 1.00 95.25 248 THR A O 1
ATOM 1877 N N . MET A 1 249 ? 12.947 -8.433 4.585 1.00 97.31 249 MET A N 1
ATOM 1878 C CA . MET A 1 249 ? 11.764 -7.630 4.299 1.00 97.31 249 MET A CA 1
ATOM 1879 C C . MET A 1 249 ? 10.497 -8.404 4.672 1.00 97.31 249 MET A C 1
ATOM 1881 O O . MET A 1 249 ? 10.161 -9.407 4.037 1.00 97.31 249 MET A O 1
ATOM 1885 N N . TYR A 1 250 ? 9.772 -7.907 5.668 1.00 98.50 250 TYR A N 1
ATOM 1886 C CA . TYR A 1 250 ? 8.496 -8.456 6.118 1.00 98.50 250 TYR A CA 1
ATOM 1887 C C . TYR A 1 250 ? 7.332 -7.767 5.411 1.00 98.50 250 TYR A C 1
ATOM 1889 O O . TYR A 1 250 ? 7.280 -6.544 5.335 1.00 98.50 250 TYR A O 1
ATOM 1897 N N . CYS A 1 251 ? 6.387 -8.526 4.871 1.00 98.75 251 CYS A N 1
ATOM 1898 C CA . CYS A 1 251 ? 5.301 -7.965 4.072 1.00 98.75 251 CYS A CA 1
ATOM 1899 C C . CYS A 1 251 ? 3.984 -7.949 4.856 1.00 98.75 251 CYS A C 1
ATOM 1901 O O . CYS A 1 251 ? 3.655 -8.887 5.573 1.00 98.75 251 CYS A O 1
ATOM 1903 N N . VAL A 1 252 ? 3.192 -6.896 4.697 1.00 98.81 252 VAL A N 1
ATOM 1904 C CA . VAL A 1 252 ? 1.828 -6.796 5.216 1.00 98.81 252 VAL A CA 1
ATOM 1905 C C . VAL A 1 252 ? 0.921 -6.421 4.056 1.00 98.81 252 VAL A C 1
ATOM 1907 O O . VAL A 1 252 ? 1.105 -5.379 3.431 1.00 98.81 252 VAL A O 1
ATOM 1910 N N . TYR A 1 253 ? -0.062 -7.259 3.754 1.00 98.81 253 TYR A N 1
ATOM 1911 C CA . TYR A 1 253 ? -1.059 -6.969 2.730 1.00 98.81 253 TYR A CA 1
ATOM 1912 C C . TYR A 1 253 ? -2.417 -6.739 3.389 1.00 98.81 253 TYR A C 1
ATOM 1914 O O . TYR A 1 253 ? -2.959 -7.631 4.041 1.00 98.81 253 TYR A O 1
ATOM 1922 N N . VAL A 1 254 ? -2.973 -5.542 3.214 1.00 98.88 254 VAL A N 1
ATOM 1923 C CA . VAL A 1 254 ? -4.270 -5.150 3.770 1.00 98.88 254 VAL A CA 1
ATOM 1924 C C . VAL 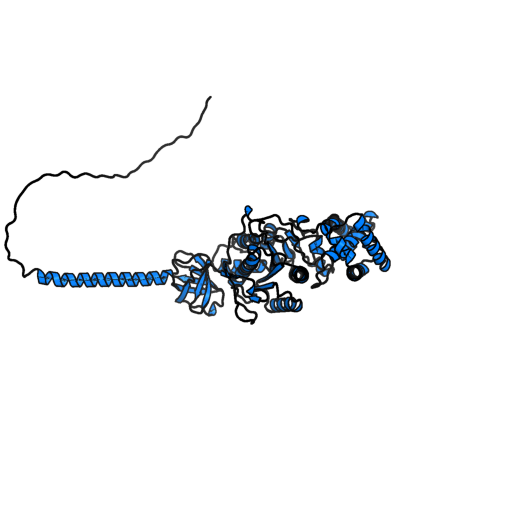A 1 254 ? -5.315 -5.137 2.656 1.00 98.88 254 VAL A C 1
ATOM 1926 O O . VAL A 1 254 ? -5.326 -4.236 1.817 1.00 98.88 254 VAL A O 1
ATOM 1929 N N . ALA A 1 255 ? -6.210 -6.123 2.661 1.00 98.50 255 ALA A N 1
ATOM 1930 C CA . ALA A 1 255 ? -7.356 -6.202 1.763 1.00 98.50 255 ALA A CA 1
ATOM 1931 C C . ALA A 1 255 ? -8.551 -5.451 2.369 1.00 98.50 255 ALA A C 1
ATOM 1933 O O . ALA A 1 255 ? -9.089 -5.861 3.397 1.00 98.50 255 ALA A O 1
ATOM 1934 N N . ILE A 1 256 ? -8.981 -4.371 1.716 1.00 98.56 256 ILE A N 1
ATOM 1935 C CA . ILE A 1 256 ? -10.023 -3.456 2.199 1.00 98.56 256 ILE A CA 1
ATOM 1936 C C . ILE A 1 256 ? -11.192 -3.500 1.222 1.00 98.56 256 ILE A C 1
ATOM 1938 O O . ILE A 1 256 ? -11.023 -3.223 0.038 1.00 98.56 256 ILE A O 1
ATOM 1942 N N . GLY A 1 257 ? -12.377 -3.884 1.690 1.00 96.81 257 GLY A N 1
ATOM 1943 C CA . GLY A 1 257 ? -13.599 -3.986 0.889 1.00 96.81 257 GLY A CA 1
ATOM 1944 C C . GLY A 1 257 ? -13.469 -4.896 -0.342 1.00 96.81 257 GLY A C 1
ATOM 1945 O O . GLY A 1 257 ? -14.216 -4.748 -1.310 1.00 96.81 257 GLY A O 1
ATOM 1946 N N . GLN A 1 258 ? -12.507 -5.823 -0.347 1.00 96.56 258 GLN A N 1
ATOM 1947 C CA . GLN A 1 258 ? -12.322 -6.782 -1.436 1.00 96.56 258 GLN A CA 1
ATOM 1948 C C . GLN A 1 258 ? -13.319 -7.937 -1.309 1.00 96.56 258 GLN A C 1
ATOM 1950 O O . GLN A 1 258 ? -13.815 -8.255 -0.224 1.00 96.56 258 GLN A O 1
ATOM 1955 N N . LYS A 1 259 ? -13.619 -8.610 -2.424 1.00 95.75 259 LYS A N 1
ATOM 1956 C CA . LYS A 1 259 ? -14.447 -9.823 -2.391 1.00 95.75 259 LYS A CA 1
ATOM 1957 C C . LYS A 1 259 ? -13.685 -10.953 -1.700 1.00 95.75 259 LYS A C 1
ATOM 1959 O O . LYS A 1 259 ? -12.514 -11.171 -2.003 1.00 95.75 259 LYS A O 1
ATOM 1964 N N . ARG A 1 260 ? -14.373 -11.741 -0.865 1.00 94.31 260 ARG A N 1
ATOM 1965 C CA . ARG A 1 260 ? -13.791 -12.922 -0.194 1.00 94.31 260 ARG A CA 1
ATOM 1966 C C . ARG A 1 260 ? -13.107 -13.883 -1.172 1.00 94.31 260 ARG A C 1
ATOM 1968 O O . ARG A 1 260 ? -12.011 -14.348 -0.894 1.00 94.31 260 ARG A O 1
ATOM 1975 N N . SER A 1 261 ? -13.703 -14.113 -2.344 1.00 95.31 261 SER A N 1
ATOM 1976 C CA . SER A 1 261 ? -13.115 -14.958 -3.395 1.00 95.31 261 SER A CA 1
ATOM 1977 C C . SER A 1 261 ? -11.773 -14.429 -3.911 1.00 95.31 261 SER A C 1
ATOM 1979 O O . SER A 1 261 ? -10.862 -15.207 -4.161 1.00 95.31 261 SER A O 1
ATOM 1981 N N . THR A 1 262 ? -11.640 -13.108 -4.054 1.00 94.88 262 THR A N 1
ATOM 1982 C CA . THR A 1 262 ? -10.406 -12.460 -4.517 1.00 94.88 262 THR A CA 1
ATOM 1983 C C . THR A 1 262 ? -9.314 -12.541 -3.455 1.00 94.88 262 THR A C 1
ATOM 1985 O O . THR A 1 262 ? -8.171 -12.837 -3.781 1.00 94.88 262 THR A O 1
ATOM 1988 N N . VAL A 1 263 ? -9.672 -12.359 -2.179 1.00 96.19 263 VAL A N 1
ATOM 1989 C CA . VAL A 1 263 ? -8.740 -12.562 -1.058 1.00 96.19 263 VAL A CA 1
ATOM 1990 C C . VAL A 1 263 ? -8.294 -14.026 -0.977 1.00 96.19 263 VAL A C 1
ATOM 1992 O O . VAL A 1 263 ? -7.109 -14.287 -0.812 1.00 96.19 263 VAL A O 1
ATOM 1995 N N . GLY A 1 264 ? -9.204 -14.985 -1.175 1.00 96.00 264 GLY A N 1
ATOM 1996 C CA . GLY A 1 264 ? -8.863 -16.412 -1.233 1.00 96.00 264 GLY A CA 1
ATOM 1997 C C . GLY A 1 264 ? -7.861 -16.748 -2.344 1.00 96.00 264 GLY A C 1
ATOM 1998 O O . GLY A 1 264 ? -6.864 -17.414 -2.085 1.00 96.00 264 GLY A O 1
ATOM 1999 N N . GLN A 1 265 ? -8.072 -16.226 -3.558 1.00 95.69 265 GLN A N 1
ATOM 2000 C CA . GLN A 1 265 ? -7.132 -16.390 -4.679 1.00 95.69 265 GLN A CA 1
ATOM 2001 C C . GLN A 1 265 ? -5.759 -15.765 -4.394 1.00 95.69 265 GLN A C 1
ATOM 2003 O O . GLN A 1 265 ? -4.730 -16.336 -4.753 1.00 95.69 265 GLN A O 1
ATOM 2008 N N . LEU A 1 266 ? -5.734 -14.604 -3.735 1.00 96.25 266 LEU A N 1
ATOM 2009 C CA . LEU A 1 266 ? -4.495 -13.960 -3.306 1.00 96.25 266 LEU A CA 1
ATOM 2010 C C . LEU A 1 266 ? -3.728 -14.831 -2.303 1.00 96.25 266 LEU A C 1
ATOM 2012 O O . LEU A 1 266 ? -2.532 -15.043 -2.490 1.00 96.25 266 LEU A O 1
ATOM 2016 N N . ILE A 1 267 ? -4.405 -15.342 -1.268 1.00 96.06 267 ILE A N 1
ATOM 2017 C CA . ILE A 1 267 ? -3.798 -16.227 -0.260 1.00 96.06 267 ILE A CA 1
ATOM 2018 C C . ILE A 1 267 ? -3.180 -17.442 -0.947 1.00 96.06 267 ILE A C 1
ATOM 2020 O O . ILE A 1 267 ? -2.006 -17.722 -0.726 1.00 96.06 267 ILE A O 1
ATOM 2024 N N . GLN A 1 268 ? -3.936 -18.097 -1.833 1.00 96.06 268 GLN A N 1
ATOM 2025 C CA . GLN A 1 268 ? -3.458 -19.248 -2.593 1.00 96.06 268 GLN A CA 1
ATOM 2026 C C . GLN A 1 268 ? -2.209 -18.907 -3.421 1.00 96.06 268 GLN A C 1
ATOM 2028 O O . GLN A 1 268 ? -1.223 -19.633 -3.377 1.00 96.06 268 GLN A O 1
ATOM 2033 N N . THR A 1 269 ? -2.209 -17.769 -4.120 1.00 96.00 269 THR A N 1
ATOM 2034 C CA . THR A 1 269 ? -1.060 -17.326 -4.931 1.00 96.00 269 THR A CA 1
ATOM 2035 C C . THR A 1 269 ? 0.191 -17.114 -4.069 1.00 96.00 269 THR A C 1
ATOM 2037 O O . THR A 1 269 ? 1.293 -17.519 -4.443 1.00 96.00 269 THR A O 1
ATOM 2040 N N . LEU A 1 270 ? 0.040 -16.485 -2.898 1.00 96.12 270 LEU A N 1
ATOM 2041 C CA . LEU A 1 270 ? 1.148 -16.270 -1.964 1.00 96.12 270 LEU A CA 1
ATOM 2042 C C . LEU A 1 270 ? 1.618 -17.580 -1.320 1.00 96.12 270 LEU A C 1
ATOM 2044 O O . LEU A 1 270 ? 2.811 -17.729 -1.061 1.00 96.12 270 LEU A O 1
ATOM 2048 N N . GLU A 1 271 ? 0.717 -18.527 -1.070 1.00 95.06 271 GLU A N 1
ATOM 2049 C CA . GLU A 1 271 ? 1.044 -19.849 -0.531 1.00 95.06 271 GLU A CA 1
ATOM 2050 C C . GLU A 1 271 ? 1.824 -20.691 -1.546 1.00 95.06 271 GLU A C 1
ATOM 2052 O O . GLU A 1 271 ? 2.917 -21.160 -1.237 1.00 95.06 271 GLU A O 1
ATOM 2057 N N . GLU A 1 272 ? 1.342 -20.782 -2.788 1.00 95.38 272 GLU A N 1
ATOM 2058 C CA . GLU A 1 272 ? 2.014 -21.481 -3.894 1.00 95.38 272 GLU A CA 1
ATOM 2059 C C . GLU A 1 272 ? 3.418 -20.915 -4.157 1.00 95.38 272 GLU A C 1
ATOM 2061 O O . GLU A 1 272 ? 4.374 -21.650 -4.423 1.00 95.38 272 GLU A O 1
ATOM 2066 N N . ALA A 1 273 ? 3.587 -19.600 -4.006 1.00 94.06 273 ALA A N 1
ATOM 2067 C CA . ALA A 1 273 ? 4.885 -18.955 -4.134 1.00 94.06 273 ALA A CA 1
ATOM 2068 C C . ALA A 1 273 ? 5.775 -19.070 -2.876 1.00 94.06 273 ALA A C 1
ATOM 2070 O O . ALA A 1 273 ? 6.960 -18.726 -2.934 1.00 94.06 273 ALA A O 1
ATOM 2071 N N . ASN A 1 274 ? 5.268 -19.613 -1.763 1.00 95.06 274 ASN A N 1
ATOM 2072 C CA . ASN A 1 274 ? 5.891 -19.620 -0.428 1.00 95.06 274 ASN A CA 1
ATOM 2073 C C . ASN A 1 274 ? 6.284 -18.207 0.044 1.00 95.06 274 ASN A C 1
ATOM 2075 O O . ASN A 1 274 ? 7.377 -17.976 0.555 1.00 95.06 274 ASN A O 1
ATOM 2079 N N . ALA A 1 275 ? 5.406 -17.239 -0.199 1.00 96.62 275 ALA A N 1
ATOM 2080 C CA . ALA A 1 275 ? 5.554 -15.858 0.245 1.00 96.62 275 ALA A CA 1
ATOM 2081 C C . ALA A 1 275 ? 4.845 -15.587 1.581 1.00 96.62 275 ALA A C 1
ATOM 2083 O O . ALA A 1 275 ? 5.098 -14.565 2.220 1.00 96.62 275 ALA A O 1
ATOM 2084 N N . LEU A 1 276 ? 3.971 -16.499 2.028 1.00 95.19 276 LEU A N 1
ATOM 2085 C CA . LEU A 1 276 ? 3.275 -16.376 3.310 1.00 95.19 276 LEU A CA 1
ATOM 2086 C C . LEU A 1 276 ? 4.227 -16.407 4.513 1.00 95.19 276 LEU A C 1
ATOM 2088 O O . LEU A 1 276 ? 3.958 -15.726 5.492 1.00 95.19 276 LEU A O 1
ATOM 2092 N N . GLU A 1 277 ? 5.357 -17.113 4.436 1.00 95.31 277 GLU A N 1
ATOM 2093 C CA . GLU A 1 277 ? 6.312 -17.269 5.551 1.00 95.31 277 GLU A CA 1
ATOM 2094 C C . GLU A 1 277 ? 6.830 -15.940 6.123 1.00 95.31 277 GLU A C 1
ATOM 2096 O O . GLU A 1 277 ? 7.151 -15.855 7.305 1.00 95.31 277 GLU A O 1
ATOM 2101 N N . TYR A 1 278 ? 6.884 -14.894 5.298 1.00 97.38 278 TYR A N 1
ATOM 2102 C CA . TYR A 1 278 ? 7.312 -13.549 5.688 1.00 97.38 278 TYR A CA 1
ATOM 2103 C C . TYR A 1 278 ? 6.205 -12.501 5.503 1.00 97.38 278 TYR A C 1
ATOM 2105 O O . TYR A 1 278 ? 6.490 -11.302 5.539 1.00 97.38 278 TYR A O 1
ATOM 2113 N N . SER A 1 279 ? 4.955 -12.930 5.297 1.00 98.38 279 SER A N 1
ATOM 2114 C CA . SER A 1 279 ? 3.823 -12.039 5.026 1.00 98.38 279 SER A CA 1
ATOM 2115 C C . SER A 1 279 ? 2.705 -12.169 6.061 1.00 98.38 279 SER A C 1
ATOM 2117 O O . SER A 1 279 ? 2.395 -13.263 6.524 1.00 98.38 279 SER A O 1
ATOM 2119 N N . ILE A 1 280 ? 2.052 -11.053 6.371 1.00 98.50 280 ILE A N 1
ATOM 2120 C CA . ILE A 1 280 ? 0.817 -10.975 7.161 1.00 98.50 280 ILE A CA 1
ATOM 2121 C C . ILE A 1 280 ? -0.299 -10.510 6.229 1.00 98.50 280 ILE A C 1
ATOM 2123 O O . ILE A 1 280 ? -0.117 -9.535 5.494 1.00 98.50 280 ILE A O 1
ATOM 2127 N N . LEU A 1 281 ? -1.460 -11.164 6.263 1.00 98.50 281 LEU A N 1
ATOM 2128 C CA . LEU A 1 281 ? -2.638 -10.693 5.538 1.00 98.50 281 LEU A CA 1
ATOM 2129 C C . LEU A 1 281 ? -3.706 -10.202 6.509 1.00 98.50 281 LEU A C 1
ATOM 2131 O O . LEU A 1 281 ? -4.186 -10.963 7.343 1.00 98.50 281 LEU A O 1
ATOM 2135 N N . VAL A 1 282 ? -4.106 -8.943 6.352 1.00 98.62 282 VAL A N 1
ATOM 2136 C CA . VAL A 1 282 ? -5.235 -8.341 7.068 1.00 98.62 282 VAL A CA 1
ATOM 2137 C C . VAL A 1 282 ? -6.401 -8.235 6.096 1.00 98.62 282 VAL A C 1
ATOM 2139 O O . VAL A 1 282 ? -6.282 -7.578 5.062 1.00 98.62 282 VAL A O 1
ATOM 2142 N N . ALA A 1 283 ? -7.527 -8.867 6.404 1.00 98.00 283 ALA A N 1
ATOM 2143 C CA . ALA A 1 283 ? -8.693 -8.885 5.532 1.00 98.00 283 ALA A CA 1
ATOM 2144 C C . ALA A 1 283 ? -9.912 -8.254 6.212 1.00 98.00 283 ALA A C 1
ATOM 2146 O O . ALA A 1 283 ? -10.468 -8.802 7.159 1.00 98.00 283 ALA A O 1
ATOM 2147 N N . ALA A 1 284 ? -10.360 -7.121 5.672 1.00 97.31 284 ALA A N 1
ATOM 2148 C CA . ALA A 1 284 ? -11.691 -6.570 5.896 1.00 97.31 284 ALA A CA 1
ATOM 2149 C C . ALA A 1 284 ? -12.417 -6.554 4.552 1.00 97.31 284 ALA A C 1
ATOM 2151 O O . ALA A 1 284 ? -12.217 -5.676 3.717 1.00 97.31 284 ALA A O 1
ATOM 2152 N N . THR A 1 285 ? -13.206 -7.586 4.303 1.00 96.75 285 THR A N 1
ATOM 2153 C CA . THR A 1 285 ? -13.859 -7.853 3.022 1.00 96.75 285 THR A CA 1
ATOM 2154 C C . THR A 1 285 ? -15.119 -7.009 2.842 1.00 96.75 285 THR A C 1
ATOM 2156 O O . THR A 1 285 ? -15.625 -6.396 3.776 1.00 96.75 285 THR A O 1
ATOM 2159 N N . ALA A 1 286 ? -15.663 -6.981 1.624 1.00 94.75 286 ALA A N 1
ATOM 2160 C CA . ALA A 1 286 ? -16.866 -6.204 1.304 1.00 94.75 286 ALA A CA 1
ATOM 2161 C C . ALA A 1 286 ? -18.114 -6.598 2.121 1.00 94.75 286 ALA A C 1
ATOM 2163 O O . ALA A 1 286 ? -19.051 -5.813 2.210 1.00 94.75 286 ALA A O 1
ATOM 2164 N N . SER A 1 287 ? -18.152 -7.815 2.675 1.00 92.12 287 SER A N 1
ATOM 2165 C CA . SER A 1 287 ? -19.243 -8.282 3.542 1.00 92.12 287 SER A CA 1
ATOM 2166 C C . SER A 1 287 ? -19.125 -7.795 4.982 1.00 92.12 287 SER A C 1
ATOM 2168 O O . SER A 1 287 ? -20.065 -7.960 5.754 1.00 92.12 287 SER A O 1
ATOM 2170 N N . ASP A 1 288 ? -17.957 -7.286 5.362 1.00 92.81 288 ASP A N 1
ATOM 2171 C CA . ASP A 1 288 ? -17.671 -6.917 6.737 1.00 92.81 288 ASP A CA 1
ATOM 2172 C C . ASP A 1 288 ? -18.118 -5.463 6.982 1.00 92.81 288 ASP A C 1
ATOM 2174 O O . ASP A 1 288 ? -18.066 -4.645 6.054 1.00 92.81 288 ASP A O 1
ATOM 2178 N N . PRO A 1 289 ? -18.562 -5.112 8.204 1.00 92.12 289 PRO A N 1
ATOM 2179 C CA . PRO A 1 289 ? -19.037 -3.769 8.528 1.00 92.12 289 PRO A CA 1
ATOM 2180 C C . PRO A 1 289 ? -18.046 -2.653 8.168 1.00 92.12 289 PRO A C 1
ATOM 2182 O O . PRO A 1 289 ? -16.826 -2.820 8.271 1.00 92.12 289 PRO A O 1
ATOM 2185 N N . ALA A 1 290 ? -18.572 -1.473 7.821 1.00 93.31 290 ALA A N 1
ATOM 2186 C CA . ALA A 1 290 ? -17.763 -0.297 7.487 1.00 93.31 290 ALA A CA 1
ATOM 2187 C C . ALA A 1 290 ? -16.690 0.044 8.549 1.00 93.31 290 ALA A C 1
ATOM 2189 O O . ALA A 1 290 ? -15.563 0.347 8.152 1.00 93.31 290 ALA A O 1
ATOM 2190 N N . PRO A 1 291 ? -16.948 -0.083 9.870 1.00 93.38 291 PRO A N 1
ATOM 2191 C CA . PRO A 1 291 ? -15.923 0.146 10.889 1.00 93.38 291 PRO A CA 1
ATOM 2192 C C . PRO A 1 291 ? -14.698 -0.773 10.779 1.00 93.38 291 PRO A C 1
ATOM 2194 O O . PRO A 1 291 ? -13.580 -0.308 10.995 1.00 93.38 291 PRO A O 1
ATOM 2197 N N . LEU A 1 292 ? -14.867 -2.042 10.385 1.00 94.25 292 LEU A N 1
ATOM 2198 C CA . LEU A 1 292 ? -13.732 -2.948 10.162 1.00 94.25 292 LEU A CA 1
ATOM 2199 C C . LEU A 1 292 ? -12.933 -2.550 8.915 1.00 94.25 292 LEU A C 1
ATOM 2201 O O . LEU A 1 292 ? -11.704 -2.558 8.943 1.00 94.25 292 LEU A O 1
ATOM 2205 N N . GLN A 1 293 ? -13.611 -2.146 7.836 1.00 96.75 293 GLN A N 1
ATOM 2206 C CA . GLN A 1 293 ? -12.949 -1.661 6.617 1.00 96.75 293 GLN A CA 1
ATOM 2207 C C . GLN A 1 293 ? -12.179 -0.353 6.865 1.00 96.75 293 GLN A C 1
ATOM 2209 O O . GLN A 1 293 ? -11.087 -0.161 6.332 1.00 96.75 293 GLN A O 1
ATOM 2214 N N . PHE A 1 294 ? -12.720 0.530 7.710 1.00 95.75 294 PHE A N 1
ATOM 2215 C CA . PHE A 1 294 ? -12.043 1.739 8.179 1.00 95.75 294 PHE A CA 1
ATOM 2216 C C . PHE A 1 294 ? -10.786 1.416 9.000 1.00 95.75 294 PHE A C 1
ATOM 2218 O O . PHE A 1 294 ? -9.749 2.057 8.807 1.00 95.75 294 PHE A O 1
ATOM 2225 N N . LEU A 1 295 ? -10.881 0.432 9.899 1.00 96.19 295 LEU A N 1
ATOM 2226 C CA . LEU A 1 295 ? -9.836 0.092 10.861 1.00 96.19 295 LEU A CA 1
ATOM 2227 C C . LEU A 1 295 ? -8.678 -0.706 10.242 1.00 96.19 295 LEU A C 1
ATOM 2229 O O . LEU A 1 295 ? -7.528 -0.492 10.621 1.00 96.19 295 LEU A O 1
ATOM 2233 N N . ALA A 1 296 ? -8.953 -1.586 9.274 1.00 98.06 296 ALA A N 1
ATOM 2234 C CA . ALA A 1 296 ? -7.977 -2.539 8.735 1.00 98.06 296 ALA A CA 1
ATOM 2235 C C . ALA A 1 296 ? -6.616 -1.927 8.340 1.00 98.06 296 ALA A C 1
ATOM 2237 O O . ALA A 1 296 ? -5.589 -2.519 8.684 1.00 98.06 296 ALA A O 1
ATOM 2238 N N . PRO A 1 297 ? -6.544 -0.745 7.691 1.00 98.69 297 PRO A N 1
ATOM 2239 C CA . PRO A 1 297 ? -5.258 -0.125 7.367 1.00 98.69 297 PRO A CA 1
ATOM 2240 C C . PRO A 1 297 ? -4.452 0.288 8.599 1.00 98.69 297 PRO A C 1
ATOM 2242 O O . PRO A 1 297 ? -3.233 0.136 8.602 1.00 98.69 297 PRO A O 1
ATOM 2245 N N . TYR A 1 298 ? -5.109 0.758 9.663 1.00 98.25 298 TYR A N 1
ATOM 2246 C CA . TYR A 1 298 ? -4.440 1.101 10.919 1.00 98.25 298 TYR A CA 1
ATOM 2247 C C . TYR A 1 298 ? -3.914 -0.139 11.638 1.00 98.25 298 TYR A C 1
ATOM 2249 O O . TYR A 1 298 ? -2.790 -0.115 12.140 1.00 98.25 298 TYR A O 1
ATOM 2257 N N . SER A 1 299 ? -4.683 -1.228 11.626 1.00 98.12 299 SER A N 1
ATOM 2258 C CA . SER A 1 299 ? -4.270 -2.513 12.195 1.00 98.12 299 SER A CA 1
ATOM 2259 C C . SER A 1 299 ? -3.075 -3.100 11.452 1.00 98.12 299 SER A C 1
ATOM 2261 O O . SER A 1 299 ? -2.070 -3.440 12.073 1.00 98.12 299 SER A O 1
ATOM 2263 N N . GLY A 1 300 ? -3.126 -3.129 10.116 1.00 98.44 300 GLY A N 1
ATOM 2264 C CA . GLY A 1 300 ? -1.988 -3.544 9.297 1.00 98.44 300 GLY A CA 1
ATOM 2265 C C . GLY A 1 300 ? -0.763 -2.655 9.516 1.00 98.44 300 GLY A C 1
ATOM 2266 O O . GLY A 1 300 ? 0.354 -3.158 9.626 1.00 98.44 300 GLY A O 1
ATOM 2267 N N . CYS A 1 301 ? -0.959 -1.339 9.650 1.00 98.62 301 CYS A N 1
ATOM 2268 C CA . CYS A 1 301 ? 0.127 -0.413 9.952 1.00 98.62 301 CYS A CA 1
ATOM 2269 C C . CYS A 1 301 ? 0.773 -0.733 11.307 1.00 98.62 301 CYS A C 1
ATOM 2271 O O . CYS A 1 301 ? 1.989 -0.873 11.356 1.00 98.62 301 CYS A O 1
ATOM 2273 N N . ALA A 1 302 ? -0.006 -0.957 12.371 1.00 98.31 302 ALA A N 1
ATOM 2274 C CA . ALA A 1 302 ? 0.522 -1.341 13.684 1.00 98.31 302 ALA A CA 1
ATOM 2275 C C . ALA A 1 302 ? 1.327 -2.657 13.642 1.00 98.31 302 ALA A C 1
ATOM 2277 O O . ALA A 1 302 ? 2.389 -2.754 14.260 1.00 98.31 302 ALA A O 1
ATOM 2278 N N . MET A 1 303 ? 0.873 -3.643 12.858 1.00 98.44 303 MET A N 1
ATOM 2279 C CA . MET A 1 303 ? 1.610 -4.893 12.625 1.00 98.44 303 MET A CA 1
ATOM 2280 C C . MET A 1 303 ? 2.928 -4.653 11.871 1.00 98.44 303 MET A C 1
ATOM 2282 O O . MET A 1 303 ? 3.950 -5.235 12.221 1.00 98.44 303 MET A O 1
ATOM 2286 N N . GLY A 1 304 ? 2.939 -3.768 10.869 1.00 98.19 304 GLY A N 1
ATOM 2287 C CA . GLY A 1 304 ? 4.152 -3.380 10.140 1.00 98.19 304 GLY A CA 1
ATOM 2288 C C . GLY A 1 304 ? 5.139 -2.561 10.984 1.00 98.19 304 GLY A C 1
ATOM 2289 O O . GLY A 1 304 ? 6.355 -2.712 10.860 1.00 98.19 304 GLY A O 1
ATOM 2290 N N . GLU A 1 305 ? 4.630 -1.714 11.880 1.00 98.44 305 GLU A N 1
ATOM 2291 C CA . GLU A 1 305 ? 5.439 -0.897 12.788 1.00 98.44 305 GLU A CA 1
ATOM 2292 C C . GLU A 1 305 ? 6.228 -1.727 13.795 1.00 98.44 305 GLU A C 1
ATOM 2294 O O . GLU A 1 305 ? 7.330 -1.324 14.160 1.00 98.44 305 GLU A O 1
ATOM 2299 N N . TYR A 1 306 ? 5.721 -2.901 14.188 1.00 97.94 306 TYR A N 1
ATOM 2300 C CA . TYR A 1 306 ? 6.483 -3.846 15.003 1.00 97.94 306 TYR A CA 1
ATOM 2301 C C . TYR A 1 306 ? 7.859 -4.127 14.393 1.00 97.94 306 TYR A C 1
ATOM 2303 O O . TYR A 1 306 ? 8.874 -4.001 15.072 1.00 97.94 306 TYR A O 1
ATOM 2311 N N . PHE A 1 307 ? 7.922 -4.438 13.100 1.00 98.12 307 PHE A N 1
ATOM 2312 C CA . PHE A 1 307 ? 9.189 -4.718 12.426 1.00 98.12 307 PHE A CA 1
ATOM 2313 C C . PHE A 1 307 ? 10.059 -3.457 12.323 1.00 98.12 307 PHE A C 1
ATOM 2315 O O . PHE A 1 307 ? 11.242 -3.501 12.657 1.00 98.12 307 PHE A O 1
ATOM 2322 N N . ARG A 1 308 ? 9.465 -2.313 11.947 1.00 97.94 308 ARG A N 1
ATOM 2323 C CA . ARG A 1 308 ? 10.165 -1.016 11.851 1.00 97.94 308 ARG A CA 1
ATOM 2324 C C . ARG A 1 308 ? 10.847 -0.631 13.165 1.00 97.94 308 ARG A C 1
ATOM 2326 O O . ARG A 1 308 ? 11.994 -0.191 13.156 1.00 97.94 308 ARG A O 1
ATOM 2333 N N . ASP A 1 309 ? 10.137 -0.759 14.280 1.00 97.12 309 ASP A N 1
ATOM 2334 C CA . ASP A 1 309 ? 10.612 -0.289 15.585 1.00 97.12 309 ASP A CA 1
ATOM 2335 C C . ASP A 1 309 ? 11.606 -1.261 16.234 1.00 97.12 309 ASP A C 1
ATOM 2337 O O . ASP A 1 309 ? 12.367 -0.861 17.109 1.00 97.12 309 ASP A O 1
ATOM 2341 N N . ASN A 1 310 ? 11.657 -2.509 15.759 1.00 96.62 310 ASN A N 1
ATOM 2342 C CA . ASN A 1 310 ? 12.626 -3.525 16.177 1.00 96.62 310 ASN A CA 1
ATOM 2343 C C . ASN A 1 310 ? 13.822 -3.649 15.207 1.00 96.62 310 ASN A C 1
ATOM 2345 O O . ASN A 1 310 ? 14.469 -4.692 15.140 1.00 96.62 310 ASN A O 1
ATOM 2349 N N . GLY A 1 311 ? 14.111 -2.593 14.437 1.00 96.19 311 GLY A N 1
ATOM 2350 C CA . GLY A 1 311 ? 15.278 -2.515 13.550 1.00 96.19 311 GLY A CA 1
ATOM 2351 C C . GLY A 1 311 ? 15.218 -3.395 12.300 1.00 96.19 311 GLY A C 1
ATOM 2352 O O . GLY A 1 311 ? 16.237 -3.616 11.650 1.00 96.19 311 GLY A O 1
ATOM 2353 N N . MET A 1 312 ? 14.030 -3.887 11.951 1.00 97.62 312 MET A N 1
ATOM 2354 C CA . MET A 1 312 ? 13.772 -4.671 10.744 1.00 97.62 312 MET A CA 1
ATOM 2355 C C . MET A 1 312 ? 13.107 -3.797 9.671 1.00 97.62 312 MET A C 1
ATOM 2357 O O . MET A 1 312 ? 12.754 -2.631 9.898 1.00 97.62 312 MET A O 1
ATOM 2361 N N . HIS A 1 313 ? 12.907 -4.362 8.481 1.00 98.38 313 HIS A N 1
ATOM 2362 C CA . HIS A 1 313 ? 12.241 -3.674 7.380 1.00 98.38 313 HIS A CA 1
ATOM 2363 C C . HIS A 1 313 ? 10.905 -4.324 7.052 1.00 98.38 313 HIS A C 1
ATOM 2365 O O . HIS A 1 313 ? 10.802 -5.544 6.949 1.00 98.38 313 HIS A O 1
ATOM 2371 N N . ALA A 1 314 ? 9.888 -3.493 6.851 1.00 98.62 314 ALA A N 1
ATOM 2372 C CA . ALA A 1 314 ? 8.573 -3.922 6.428 1.00 98.62 314 ALA A CA 1
ATOM 2373 C C . ALA A 1 314 ? 8.098 -3.193 5.169 1.00 98.62 314 ALA A C 1
ATOM 2375 O O . ALA A 1 314 ? 8.396 -2.016 4.946 1.00 98.62 314 ALA A O 1
ATOM 2376 N N . LEU A 1 315 ? 7.308 -3.907 4.377 1.00 98.81 315 LEU A N 1
ATOM 2377 C CA . LEU A 1 315 ? 6.537 -3.423 3.244 1.00 98.81 315 LEU A CA 1
ATOM 2378 C C . LEU A 1 315 ? 5.057 -3.582 3.582 1.00 98.81 315 LEU A C 1
ATOM 2380 O O . LEU A 1 315 ? 4.623 -4.688 3.882 1.00 98.81 315 LEU A O 1
ATOM 2384 N N . ILE A 1 316 ? 4.272 -2.514 3.490 1.00 98.88 316 ILE A N 1
ATOM 2385 C CA . ILE A 1 316 ? 2.819 -2.568 3.648 1.00 98.88 316 ILE A CA 1
ATOM 2386 C C . ILE A 1 316 ? 2.108 -2.156 2.364 1.00 98.88 316 ILE A C 1
ATOM 2388 O O . ILE A 1 316 ? 2.445 -1.143 1.755 1.00 98.88 316 ILE A O 1
ATOM 2392 N N . ILE A 1 317 ? 1.109 -2.933 1.959 1.00 98.94 317 ILE A N 1
ATOM 2393 C CA . ILE A 1 317 ? 0.244 -2.661 0.809 1.00 98.94 317 ILE A CA 1
ATOM 2394 C C . ILE A 1 317 ? -1.182 -2.453 1.311 1.00 98.94 317 ILE A C 1
ATOM 2396 O O . ILE A 1 317 ? -1.695 -3.276 2.070 1.00 98.94 317 ILE A O 1
ATOM 2400 N N . TYR A 1 318 ? -1.833 -1.383 0.855 1.00 98.81 318 TYR A N 1
ATOM 2401 C CA . TYR A 1 318 ? -3.234 -1.092 1.174 1.00 98.81 318 TYR A CA 1
ATOM 2402 C C . TYR A 1 318 ? -4.092 -1.210 -0.092 1.00 98.81 318 TYR A C 1
ATOM 2404 O O . TYR A 1 318 ? -4.015 -0.326 -0.942 1.00 98.81 318 TYR A O 1
ATOM 2412 N N . ASP A 1 319 ? -4.901 -2.266 -0.226 1.00 98.12 319 ASP A N 1
ATOM 2413 C CA . ASP A 1 319 ? -5.703 -2.578 -1.424 1.00 98.12 319 ASP A CA 1
ATOM 2414 C C . ASP A 1 319 ? -7.217 -2.606 -1.097 1.00 98.12 319 ASP A C 1
ATOM 2416 O O . ASP A 1 319 ? -7.779 -3.649 -0.757 1.00 98.12 319 ASP A O 1
ATOM 2420 N N . ASP A 1 320 ? -7.944 -1.485 -1.151 1.00 96.69 320 ASP A N 1
ATOM 2421 C CA . ASP A 1 320 ? -7.472 -0.144 -1.531 1.00 96.69 320 ASP A CA 1
ATOM 2422 C C . ASP A 1 320 ? -7.965 0.965 -0.583 1.00 96.69 320 ASP A C 1
ATOM 2424 O O . ASP A 1 320 ? -8.941 0.809 0.159 1.00 96.69 320 ASP A O 1
ATOM 2428 N N . LEU A 1 321 ? -7.262 2.101 -0.581 1.00 98.38 321 LEU A N 1
ATOM 2429 C CA . LEU A 1 321 ? -7.587 3.231 0.294 1.00 98.38 321 LEU A CA 1
ATOM 2430 C C . LEU A 1 321 ? -8.834 4.002 -0.163 1.00 98.38 321 LEU A C 1
ATOM 2432 O O . LEU A 1 321 ? -9.471 4.657 0.663 1.00 98.38 321 LEU A O 1
ATOM 2436 N N . SER A 1 322 ? -9.239 3.880 -1.433 1.00 97.06 322 SER A N 1
ATOM 2437 C CA . SER A 1 322 ? -10.498 4.457 -1.920 1.00 97.06 322 SER A CA 1
ATOM 2438 C C . SER A 1 322 ? -11.685 3.854 -1.160 1.00 97.06 322 SER A C 1
ATOM 2440 O O . SER A 1 322 ? -12.575 4.580 -0.714 1.00 97.06 322 SER A O 1
ATOM 2442 N N . LYS A 1 323 ? -11.675 2.535 -0.936 1.00 97.69 323 LYS A N 1
ATOM 2443 C CA . LYS A 1 323 ? -12.698 1.829 -0.150 1.00 97.69 323 LYS A CA 1
ATOM 2444 C C . LYS A 1 323 ? -12.651 2.195 1.334 1.00 97.69 323 LYS A C 1
ATOM 2446 O O . LYS A 1 323 ? -13.712 2.352 1.937 1.00 97.69 323 LYS A O 1
ATOM 2451 N N . GLN A 1 324 ? -11.466 2.431 1.908 1.00 98.31 324 GLN A N 1
ATOM 2452 C CA . GLN A 1 324 ? -11.357 2.954 3.279 1.00 98.31 324 GLN A CA 1
ATOM 2453 C C . GLN A 1 324 ? -12.032 4.330 3.406 1.00 98.31 324 GLN A C 1
ATOM 2455 O O . GLN A 1 324 ? -12.794 4.560 4.346 1.00 98.31 324 GLN A O 1
ATOM 2460 N N . ALA A 1 325 ? -11.797 5.239 2.453 1.00 97.88 325 ALA A N 1
ATOM 2461 C CA . ALA A 1 325 ? -12.427 6.558 2.453 1.00 97.88 325 ALA A CA 1
ATOM 2462 C C . ALA A 1 325 ? -13.958 6.455 2.358 1.00 97.88 325 ALA A C 1
ATOM 2464 O O . ALA A 1 325 ? -14.673 7.173 3.059 1.00 97.88 325 ALA A O 1
ATOM 2465 N N . VAL A 1 326 ? -14.475 5.547 1.522 1.00 97.56 326 VAL A N 1
ATOM 2466 C CA . VAL A 1 326 ? -15.922 5.297 1.397 1.00 97.56 326 VAL A CA 1
ATOM 2467 C C . VAL A 1 326 ? -16.511 4.748 2.700 1.00 97.56 326 VAL A C 1
ATOM 2469 O O . VAL A 1 326 ? -17.557 5.237 3.130 1.00 97.56 326 VAL A O 1
ATOM 2472 N N . ALA A 1 327 ? -15.834 3.807 3.362 1.00 96.50 327 ALA A N 1
ATOM 2473 C CA . ALA A 1 327 ? -16.242 3.301 4.672 1.00 96.50 327 ALA A CA 1
ATOM 2474 C C . ALA A 1 327 ? -16.264 4.419 5.732 1.00 96.50 327 ALA A C 1
ATOM 2476 O O . ALA A 1 327 ? -17.244 4.564 6.464 1.00 96.50 327 ALA A O 1
ATOM 2477 N N . TYR A 1 328 ? -15.239 5.279 5.758 1.00 96.12 328 TYR A N 1
ATOM 2478 C CA . TYR A 1 328 ? -15.194 6.419 6.678 1.00 96.12 328 TYR A CA 1
ATOM 2479 C C . TYR A 1 328 ? -16.300 7.445 6.407 1.00 96.12 328 TYR A C 1
ATOM 2481 O O . TYR A 1 328 ? -16.898 7.991 7.339 1.00 96.12 328 TYR A O 1
ATOM 2489 N N . ARG A 1 329 ? -16.617 7.679 5.129 1.00 96.56 329 ARG A N 1
ATOM 2490 C CA . ARG A 1 329 ? -17.737 8.526 4.718 1.00 96.56 329 ARG A CA 1
ATOM 2491 C C . ARG A 1 329 ? -19.061 7.984 5.245 1.00 96.56 329 ARG A C 1
ATOM 2493 O O . ARG A 1 329 ? -19.820 8.745 5.834 1.00 96.56 329 ARG A O 1
ATOM 2500 N N . GLN A 1 330 ? -19.319 6.687 5.071 1.00 94.62 330 GLN A N 1
ATOM 2501 C CA . GLN A 1 330 ? -20.533 6.044 5.578 1.00 94.62 330 GLN A CA 1
ATOM 2502 C C . GLN A 1 330 ? -20.662 6.225 7.095 1.00 94.62 330 GLN A C 1
ATOM 2504 O O . GLN A 1 330 ? -21.684 6.720 7.563 1.00 94.62 330 GLN A O 1
ATOM 2509 N N . MET A 1 331 ? -19.608 5.903 7.850 1.00 91.94 331 MET A N 1
ATOM 2510 C CA . MET A 1 331 ? -19.599 6.066 9.308 1.00 91.94 331 MET A CA 1
ATOM 2511 C C . MET A 1 331 ? -19.860 7.519 9.722 1.00 91.94 331 MET A C 1
ATOM 2513 O O . MET A 1 331 ? -20.666 7.779 10.609 1.00 91.94 331 MET A O 1
ATOM 2517 N N . SER A 1 332 ? -19.210 8.477 9.058 1.00 92.44 332 SER A N 1
ATOM 2518 C CA . SER A 1 332 ? -19.333 9.900 9.393 1.00 92.44 332 SER A CA 1
ATOM 2519 C C . SER A 1 332 ? -20.740 10.443 9.153 1.00 92.44 332 SER A C 1
ATOM 2521 O O . SER A 1 332 ? -21.252 11.196 9.980 1.00 92.44 332 SER A O 1
ATOM 2523 N N . LEU A 1 333 ? -21.379 10.041 8.051 1.00 93.19 333 LEU A N 1
ATOM 2524 C CA . LEU A 1 333 ? -22.745 10.451 7.721 1.00 93.19 333 LEU A CA 1
ATOM 2525 C C . LEU A 1 333 ? -23.768 9.876 8.707 1.00 93.19 333 LEU A C 1
ATOM 2527 O O . LEU A 1 333 ? -24.669 10.592 9.138 1.00 93.19 333 LEU A O 1
ATOM 2531 N N . LEU A 1 334 ? -23.605 8.612 9.106 1.00 91.19 334 LEU A N 1
ATOM 2532 C CA . LEU A 1 334 ? -24.468 7.967 10.100 1.00 91.19 334 LEU A CA 1
ATOM 2533 C C . LEU A 1 334 ? -24.290 8.582 11.499 1.00 91.19 334 LEU A C 1
ATOM 2535 O O . LEU A 1 334 ? -25.266 8.764 12.223 1.00 91.19 334 LEU A O 1
ATOM 2539 N N . LEU A 1 335 ? -23.071 9.015 11.839 1.00 87.62 335 LEU A N 1
ATOM 2540 C CA . LEU A 1 335 ? -22.775 9.832 13.025 1.00 87.62 335 LEU A CA 1
ATOM 2541 C C . LEU A 1 335 ? -23.211 11.302 12.889 1.00 87.62 335 LEU A C 1
ATOM 2543 O O . LEU A 1 335 ? -22.873 12.118 13.744 1.00 87.62 335 LEU A O 1
ATOM 2547 N N . ARG A 1 336 ? -23.923 11.661 11.811 1.00 89.19 336 ARG A N 1
ATOM 2548 C CA . ARG A 1 336 ? -24.417 13.017 11.522 1.00 89.19 336 ARG A CA 1
ATOM 2549 C C . ARG A 1 336 ? -23.326 14.093 11.514 1.00 89.19 336 ARG A C 1
ATOM 2551 O O . ARG A 1 336 ? -23.599 15.264 11.777 1.00 89.19 336 ARG A O 1
ATOM 2558 N N . ARG A 1 337 ? -22.088 13.722 11.176 1.00 90.31 337 ARG A N 1
ATOM 2559 C CA . ARG A 1 337 ? -21.020 14.698 10.939 1.00 90.31 337 ARG A CA 1
ATOM 2560 C C . ARG A 1 337 ? -21.308 15.462 9.640 1.00 90.31 337 ARG A C 1
ATOM 2562 O O . ARG A 1 337 ? -21.775 14.857 8.672 1.00 90.31 337 ARG A O 1
ATOM 2569 N N . PRO A 1 338 ? -21.032 16.774 9.589 1.00 93.50 338 PRO A N 1
ATOM 2570 C CA . PRO A 1 338 ? -21.305 17.574 8.403 1.00 93.50 338 PRO A CA 1
ATOM 2571 C C . PRO A 1 338 ? -20.465 17.089 7.203 1.00 93.50 338 PRO A C 1
ATOM 2573 O O . PRO A 1 338 ? -19.243 16.950 7.333 1.00 93.50 338 PRO A O 1
ATOM 2576 N N . PRO A 1 339 ? -21.086 16.836 6.036 1.00 96.25 339 PRO A N 1
ATOM 2577 C CA . PRO A 1 339 ? -20.366 16.445 4.830 1.00 96.25 339 PRO A CA 1
ATOM 2578 C C . PRO A 1 339 ? -19.702 17.640 4.135 1.00 96.25 339 PRO A C 1
ATOM 2580 O O . PRO A 1 339 ? -20.168 18.775 4.216 1.00 96.25 339 PRO A O 1
ATOM 2583 N N . GLY A 1 340 ? -18.632 17.357 3.395 1.00 95.06 340 GLY A N 1
ATOM 2584 C CA . GLY A 1 340 ? -17.944 18.275 2.493 1.00 95.06 340 GLY A CA 1
ATOM 2585 C C . GLY A 1 340 ? -18.061 17.849 1.025 1.00 95.06 340 GLY A C 1
ATOM 2586 O O . GLY A 1 340 ? -19.098 17.356 0.572 1.00 95.06 340 GLY A O 1
ATOM 2587 N N . ARG A 1 341 ? -16.980 18.041 0.257 1.00 94.44 341 ARG A N 1
ATOM 2588 C CA . ARG A 1 341 ? -16.909 17.682 -1.171 1.00 94.44 341 ARG A CA 1
ATOM 2589 C C . ARG A 1 341 ? -17.147 16.180 -1.369 1.00 94.44 341 ARG A C 1
ATOM 2591 O O . ARG A 1 341 ? -16.601 15.362 -0.634 1.00 94.44 341 ARG A O 1
ATOM 2598 N N . GLU A 1 342 ? -17.969 15.825 -2.362 1.00 93.00 342 GLU A N 1
ATOM 2599 C CA . GLU A 1 342 ? -18.344 14.428 -2.672 1.00 93.00 342 GLU A CA 1
ATOM 2600 C C . GLU A 1 342 ? -18.911 13.657 -1.452 1.00 93.00 342 GLU A C 1
ATOM 2602 O O . GLU A 1 342 ? -18.811 12.430 -1.347 1.00 93.00 342 GLU A O 1
ATOM 2607 N N . ALA A 1 343 ? -19.518 14.405 -0.520 1.00 96.44 343 ALA A N 1
ATOM 2608 C CA . ALA A 1 343 ? -20.067 13.953 0.756 1.00 96.44 343 ALA A CA 1
ATOM 2609 C C . ALA A 1 343 ? -19.057 13.339 1.744 1.00 96.44 343 ALA A C 1
ATOM 2611 O O . ALA A 1 343 ? -19.472 12.778 2.756 1.00 96.44 343 ALA A O 1
ATOM 2612 N N . PHE A 1 344 ? -17.748 13.440 1.497 1.00 97.12 344 PHE A N 1
ATOM 2613 C CA . PHE A 1 344 ? -16.733 13.026 2.470 1.00 97.12 344 PHE A CA 1
ATOM 2614 C C . PHE A 1 344 ? -16.686 13.988 3.666 1.00 97.12 344 PHE A C 1
ATOM 2616 O O . PHE A 1 344 ? -16.943 15.180 3.491 1.00 97.12 344 PHE A O 1
ATOM 2623 N N . PRO A 1 345 ? -16.343 13.514 4.876 1.00 95.50 345 PRO A N 1
ATOM 2624 C CA . PRO A 1 345 ? -16.154 14.391 6.028 1.00 95.50 345 PRO A CA 1
ATOM 2625 C C . PRO A 1 345 ? -14.937 15.310 5.828 1.00 95.50 345 PRO A C 1
ATOM 2627 O O . PRO A 1 345 ? -14.008 14.985 5.085 1.00 95.50 345 PRO A O 1
ATOM 2630 N N . GLY A 1 346 ? -14.926 16.462 6.507 1.00 94.44 346 GLY A N 1
ATOM 2631 C CA . GLY A 1 346 ? -13.879 17.484 6.338 1.00 94.44 346 GLY A CA 1
ATOM 2632 C C . GLY A 1 346 ? -12.460 17.030 6.711 1.00 94.44 346 GLY A C 1
ATOM 2633 O O . GLY A 1 346 ? -11.483 17.620 6.258 1.00 94.44 346 GLY A O 1
ATOM 2634 N N . ASP A 1 347 ? -12.331 15.962 7.495 1.00 95.25 347 ASP A N 1
ATOM 2635 C CA . ASP A 1 347 ? -11.074 15.382 7.968 1.00 95.25 347 ASP A CA 1
ATOM 2636 C C . ASP A 1 347 ? -10.636 14.133 7.174 1.00 95.25 347 ASP A C 1
ATOM 2638 O O . ASP A 1 347 ? -9.710 13.432 7.580 1.00 95.25 347 ASP A O 1
ATOM 2642 N N . VAL A 1 348 ? -11.227 13.857 6.002 1.00 96.88 348 VAL A N 1
ATOM 2643 C CA . VAL A 1 348 ? -10.820 12.718 5.151 1.00 96.88 348 VAL A CA 1
ATOM 2644 C C . VAL A 1 348 ? -9.353 12.798 4.696 1.00 96.88 348 VAL A C 1
ATOM 2646 O O . VAL A 1 348 ? -8.698 11.779 4.496 1.00 96.88 348 VAL A O 1
ATOM 2649 N N . PHE A 1 349 ? -8.789 14.005 4.585 1.00 98.06 349 PHE A N 1
ATOM 2650 C CA . PHE A 1 349 ? -7.352 14.173 4.358 1.00 98.06 349 PHE A CA 1
ATOM 2651 C C . PHE A 1 349 ? -6.532 13.705 5.570 1.00 98.06 349 PHE A C 1
ATOM 2653 O O . PHE A 1 349 ? -5.488 13.062 5.423 1.00 98.06 349 PHE A O 1
ATOM 2660 N N . TYR A 1 350 ? -7.012 13.998 6.783 1.00 97.56 350 TYR A N 1
ATOM 2661 C CA . TYR A 1 350 ? -6.353 13.605 8.025 1.00 97.56 350 TYR A CA 1
ATOM 2662 C C . TYR A 1 350 ? -6.338 12.081 8.200 1.00 97.56 350 TYR A C 1
ATOM 2664 O O . TYR A 1 350 ? -5.315 11.537 8.610 1.00 97.56 350 TYR A O 1
ATOM 2672 N N . LEU A 1 351 ? -7.408 11.389 7.786 1.00 97.25 351 LEU A N 1
ATOM 2673 C CA . LEU A 1 351 ? -7.487 9.921 7.744 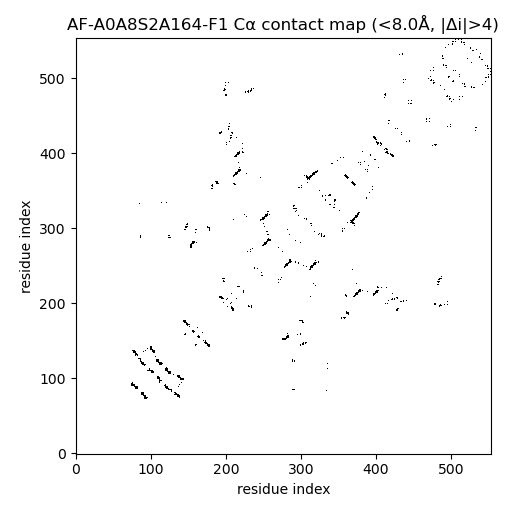1.00 97.25 351 LEU A CA 1
ATOM 2674 C C . LEU A 1 351 ? -6.272 9.299 7.031 1.00 97.25 351 LEU A C 1
ATOM 2676 O O . LEU A 1 351 ? -5.576 8.467 7.609 1.00 97.25 351 LEU A O 1
ATOM 2680 N N . HIS A 1 352 ? -5.987 9.698 5.790 1.00 98.50 352 HIS A N 1
ATOM 2681 C CA . HIS A 1 352 ? -4.889 9.087 5.034 1.00 98.50 352 HIS A CA 1
ATOM 2682 C C . HIS A 1 352 ? -3.516 9.654 5.394 1.00 98.50 352 HIS A C 1
ATOM 2684 O O . HIS A 1 352 ? -2.541 8.906 5.401 1.00 98.50 352 HIS A O 1
ATOM 2690 N N . SER A 1 353 ? -3.416 10.942 5.729 1.00 98.12 353 SER A N 1
ATOM 2691 C CA . SER A 1 353 ? -2.127 11.547 6.092 1.00 98.12 353 SER A CA 1
ATOM 2692 C C . SER A 1 353 ? -1.580 10.977 7.397 1.00 98.12 353 SER A C 1
ATOM 2694 O O . SER A 1 353 ? -0.421 10.570 7.430 1.00 98.12 353 SER A O 1
ATOM 2696 N N . ARG A 1 354 ? -2.404 10.838 8.445 1.00 97.50 354 ARG A N 1
ATOM 2697 C CA . ARG A 1 354 ? -1.959 10.245 9.719 1.00 97.50 354 ARG A CA 1
ATOM 2698 C C . ARG A 1 354 ? -1.597 8.762 9.594 1.00 97.50 354 ARG A C 1
ATOM 2700 O O . ARG A 1 354 ? -0.748 8.281 10.338 1.00 97.50 354 ARG A O 1
ATOM 2707 N N . LEU A 1 355 ? -2.224 8.047 8.657 1.00 98.56 355 LEU A N 1
ATOM 2708 C CA . LEU A 1 355 ? -1.893 6.660 8.334 1.00 98.56 355 LEU A CA 1
ATOM 2709 C C . LEU A 1 355 ? -0.555 6.573 7.590 1.00 98.56 355 LEU A C 1
ATOM 2711 O O . LEU A 1 355 ? 0.355 5.876 8.028 1.00 98.56 355 LEU A O 1
ATOM 2715 N N . LEU A 1 356 ? -0.422 7.278 6.465 1.00 98.50 356 LEU A N 1
ATOM 2716 C CA . LEU A 1 356 ? 0.735 7.147 5.580 1.00 98.50 356 LEU A CA 1
ATOM 2717 C C . LEU A 1 356 ? 1.996 7.787 6.167 1.00 98.50 356 LEU A C 1
ATOM 2719 O O . LEU A 1 356 ? 3.083 7.269 5.941 1.00 98.50 356 LEU A O 1
ATOM 2723 N N . GLU A 1 357 ? 1.890 8.836 6.988 1.00 98.31 357 GLU A N 1
ATOM 2724 C CA . GLU A 1 357 ? 3.053 9.442 7.659 1.00 98.31 357 GLU A CA 1
ATOM 2725 C C . GLU A 1 357 ? 3.729 8.530 8.692 1.00 98.31 357 GLU A C 1
ATOM 2727 O O . GLU A 1 357 ? 4.861 8.796 9.099 1.00 98.31 357 GLU A O 1
ATOM 2732 N N . ARG A 1 358 ? 3.083 7.430 9.097 1.00 98.44 358 ARG A N 1
ATOM 2733 C CA . ARG A 1 358 ? 3.705 6.396 9.939 1.00 98.44 358 ARG A CA 1
ATOM 2734 C C . ARG A 1 358 ? 4.696 5.527 9.161 1.00 98.44 358 ARG A C 1
ATOM 2736 O O . ARG A 1 358 ? 5.620 4.972 9.755 1.00 98.44 358 ARG A O 1
ATOM 2743 N N . ALA A 1 359 ? 4.564 5.430 7.841 1.00 98.31 359 ALA A N 1
ATOM 2744 C CA . ALA A 1 359 ? 5.558 4.777 6.998 1.00 98.31 359 ALA A CA 1
ATOM 2745 C C . ALA A 1 359 ? 6.798 5.678 6.869 1.00 98.31 359 ALA A C 1
ATOM 2747 O O . ALA A 1 359 ? 6.722 6.783 6.332 1.00 98.31 359 ALA A O 1
ATOM 2748 N N . ALA A 1 360 ? 7.926 5.231 7.429 1.00 98.06 360 ALA A N 1
ATOM 2749 C CA . ALA A 1 360 ? 9.167 5.997 7.475 1.00 98.06 360 ALA A CA 1
ATOM 2750 C C . ALA A 1 360 ? 10.400 5.090 7.610 1.00 98.06 360 ALA A C 1
ATOM 2752 O O . ALA A 1 360 ? 10.307 3.961 8.099 1.00 98.06 360 ALA A O 1
ATOM 2753 N N . LYS A 1 361 ? 11.572 5.622 7.240 1.00 98.25 361 LYS A N 1
ATOM 2754 C CA . LYS A 1 361 ? 12.895 5.081 7.592 1.00 98.25 361 LYS A CA 1
ATOM 2755 C C . LYS A 1 361 ? 13.361 5.707 8.908 1.00 98.25 361 LYS A C 1
ATOM 2757 O O . LYS A 1 361 ? 13.523 6.926 8.981 1.00 98.25 361 LYS A O 1
ATOM 2762 N N . ARG A 1 362 ? 13.583 4.882 9.933 1.00 97.94 362 ARG A N 1
ATOM 2763 C CA . ARG A 1 362 ? 14.094 5.306 11.244 1.00 97.94 362 ARG A CA 1
ATOM 2764 C C . ARG A 1 362 ? 15.568 5.704 11.153 1.00 97.94 362 ARG A C 1
ATOM 2766 O O . ARG A 1 362 ? 16.311 5.224 10.287 1.00 97.94 362 ARG A O 1
ATOM 2773 N N . SER A 1 363 ? 15.978 6.602 12.042 1.00 97.06 363 SER A N 1
ATOM 2774 C CA . SER A 1 363 ? 17.377 6.994 12.211 1.00 97.06 363 SER A CA 1
ATOM 2775 C C . SER A 1 363 ? 18.212 5.864 12.809 1.00 97.06 363 SER A C 1
ATOM 2777 O O . SER A 1 363 ? 17.682 4.938 13.423 1.00 97.06 363 SER A O 1
ATOM 2779 N N . ASP A 1 364 ? 19.534 5.954 12.667 1.00 95.56 364 ASP A N 1
ATOM 2780 C CA . ASP A 1 364 ? 20.446 4.939 13.212 1.00 95.56 364 ASP A CA 1
ATOM 2781 C C . ASP A 1 364 ? 20.349 4.861 14.750 1.00 95.56 364 ASP A C 1
ATOM 2783 O O . ASP A 1 364 ? 20.462 3.788 15.331 1.00 95.56 364 ASP A O 1
ATOM 2787 N N . GLN A 1 365 ? 20.028 5.982 15.408 1.00 94.56 365 GLN A N 1
ATOM 2788 C CA . GLN A 1 365 ? 19.790 6.062 16.858 1.00 94.56 365 GLN A CA 1
ATOM 2789 C C . GLN A 1 365 ? 18.465 5.425 17.296 1.00 94.56 365 GLN A C 1
ATOM 2791 O O . GLN A 1 365 ? 18.298 5.095 18.464 1.00 94.56 365 GLN A O 1
ATOM 2796 N N . THR A 1 366 ? 17.512 5.273 16.374 1.00 93.38 366 THR A N 1
ATOM 2797 C CA . THR A 1 366 ? 16.172 4.730 16.644 1.00 93.38 366 THR A CA 1
ATOM 2798 C C . THR A 1 366 ? 15.962 3.358 15.998 1.00 93.38 366 THR A C 1
ATOM 2800 O O . THR A 1 366 ? 14.831 2.980 15.693 1.00 93.38 366 THR A O 1
ATOM 2803 N N . GLY A 1 367 ? 17.057 2.618 15.791 1.00 93.06 367 GLY A N 1
ATOM 2804 C CA . GLY A 1 367 ? 17.060 1.222 15.346 1.00 93.06 367 GLY A CA 1
ATOM 2805 C C . GLY A 1 367 ? 17.193 1.015 13.837 1.00 93.06 367 GLY A C 1
ATOM 2806 O O . GLY A 1 367 ? 17.292 -0.123 13.404 1.00 93.06 367 GLY A O 1
ATOM 2807 N N . ALA A 1 368 ? 17.210 2.077 13.026 1.00 95.88 368 ALA A N 1
ATOM 2808 C CA . ALA A 1 368 ? 17.367 2.019 11.568 1.00 95.88 368 ALA A CA 1
ATOM 2809 C C . ALA A 1 368 ? 16.338 1.164 10.792 1.00 95.88 368 ALA A C 1
ATOM 2811 O O . ALA A 1 368 ? 16.489 1.011 9.579 1.00 95.88 368 ALA A O 1
ATOM 2812 N N . GLY A 1 369 ? 15.266 0.669 11.411 1.00 97.81 369 GLY A N 1
ATOM 2813 C CA . GLY A 1 369 ? 14.222 -0.059 10.691 1.00 97.81 369 GLY A CA 1
ATOM 2814 C C . GLY A 1 369 ? 13.426 0.831 9.731 1.00 97.81 369 GLY A C 1
ATOM 2815 O O . GLY A 1 369 ? 13.543 2.063 9.727 1.00 97.81 369 GLY A O 1
ATOM 2816 N N . SER A 1 370 ? 12.602 0.225 8.878 1.00 98.56 370 SER A N 1
ATOM 2817 C CA . SER A 1 370 ? 11.771 0.980 7.932 1.00 98.56 370 SER A CA 1
ATOM 2818 C C . SER A 1 370 ? 10.404 0.364 7.712 1.00 98.56 370 SER A C 1
ATOM 2820 O O . SER A 1 370 ? 10.280 -0.852 7.693 1.00 98.56 370 SER A O 1
ATOM 2822 N N . LEU A 1 371 ? 9.418 1.203 7.409 1.00 98.75 371 LEU A N 1
ATOM 2823 C CA . LEU A 1 371 ? 8.137 0.777 6.855 1.00 98.75 371 LEU A CA 1
ATOM 2824 C C . LEU A 1 371 ? 7.924 1.483 5.510 1.00 98.75 371 LEU A C 1
ATOM 2826 O O . LEU A 1 371 ? 7.739 2.696 5.488 1.00 98.75 371 LEU A O 1
ATOM 2830 N N . THR A 1 372 ? 7.991 0.741 4.405 1.00 98.88 372 THR A N 1
ATOM 2831 C CA . THR A 1 372 ? 7.639 1.209 3.051 1.00 98.88 372 THR A CA 1
ATOM 2832 C C . THR A 1 372 ? 6.156 0.974 2.815 1.00 98.88 372 THR A C 1
ATOM 2834 O O . THR A 1 372 ? 5.670 -0.112 3.112 1.00 98.88 372 THR A O 1
ATOM 2837 N N . ALA A 1 373 ? 5.441 1.947 2.253 1.00 98.81 373 ALA A N 1
ATOM 2838 C CA . ALA A 1 373 ? 4.008 1.831 1.995 1.00 98.81 373 ALA A CA 1
ATOM 2839 C C . ALA A 1 373 ? 3.674 1.932 0.504 1.00 98.81 373 ALA A C 1
ATOM 2841 O O . ALA A 1 373 ? 4.099 2.870 -0.167 1.00 98.81 373 ALA A O 1
ATOM 2842 N N . LEU A 1 374 ? 2.846 1.006 0.021 1.00 98.81 374 LEU A N 1
ATOM 2843 C CA . LEU A 1 374 ? 2.254 1.008 -1.314 1.00 98.81 374 LEU A CA 1
ATOM 2844 C C . LEU A 1 374 ? 0.728 1.141 -1.198 1.00 98.81 374 LEU A C 1
ATOM 2846 O O . LEU A 1 374 ? 0.011 0.134 -1.211 1.00 98.81 374 LEU A O 1
ATOM 2850 N N . PRO A 1 375 ? 0.198 2.363 -1.010 1.00 98.75 375 PRO A N 1
ATOM 2851 C CA . PRO A 1 375 ? -1.238 2.572 -1.075 1.00 98.75 375 PRO A CA 1
ATOM 2852 C C . PRO A 1 375 ? -1.749 2.358 -2.498 1.00 98.75 375 PRO A C 1
ATOM 2854 O O . PRO A 1 375 ? -1.145 2.831 -3.457 1.00 98.75 375 PRO A O 1
ATOM 2857 N N . VAL A 1 376 ? -2.884 1.676 -2.630 1.00 98.69 376 VAL A N 1
ATOM 2858 C CA . VAL A 1 376 ? -3.611 1.530 -3.891 1.00 98.69 376 VAL A CA 1
ATOM 2859 C C . VAL A 1 376 ? -4.789 2.501 -3.895 1.00 98.69 376 VAL A C 1
ATOM 2861 O O . VAL A 1 376 ? -5.505 2.620 -2.899 1.00 98.69 376 VAL A O 1
ATOM 2864 N N . ILE A 1 377 ? -5.001 3.180 -5.022 1.00 98.12 377 ILE A N 1
ATOM 2865 C CA . ILE A 1 377 ? -6.188 3.994 -5.296 1.00 98.12 377 ILE A CA 1
ATOM 2866 C C . ILE A 1 377 ? -6.793 3.562 -6.627 1.00 98.12 377 ILE A C 1
ATOM 2868 O O . ILE A 1 377 ? -6.121 3.495 -7.659 1.00 98.12 377 ILE A O 1
ATOM 2872 N N . GLU A 1 378 ? -8.089 3.273 -6.600 1.00 96.38 378 GLU A N 1
ATOM 2873 C CA . GLU A 1 378 ? -8.883 3.082 -7.809 1.00 96.38 378 GLU A CA 1
ATOM 2874 C C . GLU A 1 378 ? -9.450 4.424 -8.280 1.00 96.38 378 GLU A C 1
ATOM 2876 O O . GLU A 1 378 ? -10.161 5.097 -7.529 1.00 96.38 378 GLU A O 1
ATOM 2881 N N . THR A 1 379 ? -9.133 4.800 -9.520 1.00 94.94 379 THR A N 1
ATOM 2882 C CA . THR A 1 379 ? -9.743 5.936 -10.224 1.00 94.94 379 THR A CA 1
ATOM 2883 C C . THR A 1 379 ? -11.007 5.504 -10.956 1.00 94.94 379 THR A C 1
ATOM 2885 O O . THR A 1 379 ? -11.225 4.319 -11.215 1.00 94.94 379 THR A O 1
ATOM 2888 N N . GLN A 1 380 ? -11.848 6.479 -11.293 1.00 89.75 380 GLN A N 1
ATOM 2889 C CA . GLN A 1 380 ? -13.008 6.278 -12.153 1.00 89.75 380 GLN A CA 1
ATOM 2890 C C . GLN A 1 380 ? -12.723 6.937 -13.502 1.00 89.75 380 GLN A C 1
ATOM 2892 O O . GLN A 1 380 ? -12.469 8.137 -13.550 1.00 89.75 380 GLN A O 1
ATOM 2897 N N . ALA A 1 381 ? -12.749 6.152 -14.581 1.00 88.94 381 ALA A N 1
ATOM 2898 C CA . ALA A 1 381 ? -12.522 6.626 -15.951 1.00 88.94 381 ALA A CA 1
ATOM 2899 C C . ALA A 1 381 ? -11.223 7.444 -16.140 1.00 88.94 381 ALA A C 1
ATOM 2901 O O . ALA A 1 381 ? -11.202 8.433 -16.868 1.00 88.94 381 ALA A O 1
ATOM 2902 N N . GLY A 1 382 ? -10.145 7.052 -15.462 1.00 86.12 382 GLY A N 1
ATOM 2903 C CA . GLY A 1 382 ? -8.836 7.696 -15.538 1.00 86.12 382 GLY A CA 1
ATOM 2904 C C . GLY A 1 382 ? -8.740 9.038 -14.811 1.00 86.12 382 GLY A C 1
ATOM 2905 O O . GLY A 1 382 ? -7.708 9.701 -14.913 1.00 86.12 382 GLY A O 1
ATOM 2906 N N . ASP A 1 383 ? -9.774 9.454 -14.072 1.00 89.25 383 ASP A N 1
ATOM 2907 C CA . ASP A 1 383 ? -9.779 10.750 -13.397 1.00 89.25 383 ASP A CA 1
ATOM 2908 C C . ASP A 1 383 ? -8.906 10.744 -12.131 1.00 89.25 383 ASP A C 1
ATOM 2910 O O . ASP A 1 383 ? -9.331 10.381 -11.030 1.00 89.25 383 ASP A O 1
ATOM 2914 N N . VAL A 1 384 ? -7.659 11.184 -12.299 1.00 88.25 384 VAL A N 1
ATOM 2915 C CA . VAL A 1 384 ? -6.702 11.421 -11.208 1.00 88.25 384 VAL A CA 1
ATOM 2916 C C . VAL A 1 384 ? -6.955 12.735 -10.457 1.00 88.25 384 VAL A C 1
ATOM 2918 O O . VAL A 1 384 ? -6.325 12.969 -9.428 1.00 88.25 384 VAL A O 1
ATOM 2921 N N . SER A 1 385 ? -7.862 13.588 -10.947 1.00 89.50 385 SER A N 1
ATOM 2922 C CA . SER A 1 385 ? -8.205 14.889 -10.349 1.00 89.50 385 SER A CA 1
ATOM 2923 C C . SER A 1 385 ? -9.374 14.823 -9.358 1.00 89.50 385 SER A C 1
ATOM 2925 O O . SER A 1 385 ? -9.689 15.809 -8.681 1.00 89.50 385 SER A O 1
ATOM 2927 N N . ALA A 1 386 ? -9.994 13.647 -9.222 1.00 93.69 386 ALA A N 1
ATOM 2928 C CA . ALA A 1 386 ? -11.005 13.381 -8.211 1.00 93.69 386 ALA A CA 1
ATOM 2929 C C . ALA A 1 386 ? -10.463 13.608 -6.786 1.00 93.69 386 ALA A C 1
ATOM 2931 O O . ALA A 1 386 ? -9.249 13.626 -6.535 1.00 93.69 386 ALA A O 1
ATOM 2932 N N . TYR A 1 387 ? -11.377 13.787 -5.827 1.00 94.56 387 TYR A N 1
ATOM 2933 C CA . TYR A 1 387 ? -11.023 14.310 -4.508 1.00 94.56 387 TYR A CA 1
ATOM 2934 C C . TYR A 1 387 ? -10.057 13.411 -3.718 1.00 94.56 387 TYR A C 1
ATOM 2936 O O . TYR A 1 387 ? -9.019 13.885 -3.251 1.00 94.56 387 TYR A O 1
ATOM 2944 N N . ILE A 1 388 ? -10.347 12.110 -3.602 1.00 96.88 388 ILE A N 1
ATOM 2945 C CA . ILE A 1 388 ? -9.487 11.166 -2.867 1.00 96.88 388 ILE A CA 1
ATOM 2946 C C . ILE A 1 388 ? -8.141 10.922 -3.575 1.00 96.88 388 ILE A C 1
ATOM 2948 O O . ILE A 1 388 ? -7.116 11.042 -2.898 1.00 96.88 388 ILE A O 1
ATOM 2952 N N . PRO A 1 389 ? -8.087 10.658 -4.899 1.00 96.75 389 PRO A N 1
ATOM 2953 C CA . PRO A 1 389 ? -6.822 10.589 -5.631 1.00 96.75 389 PRO A CA 1
ATOM 2954 C C . PRO A 1 389 ? -5.906 11.794 -5.395 1.00 96.75 389 PRO A C 1
ATOM 2956 O O . PRO A 1 389 ? -4.751 11.614 -5.013 1.00 96.75 389 PRO A O 1
ATOM 2959 N N . THR A 1 390 ? -6.437 13.014 -5.524 1.00 96.44 390 THR A N 1
ATOM 2960 C CA . THR A 1 390 ? -5.667 14.254 -5.332 1.00 96.44 390 THR A CA 1
ATOM 2961 C C . THR A 1 390 ? -5.085 14.353 -3.920 1.00 96.44 390 THR A C 1
ATOM 2963 O O . THR A 1 390 ? -3.911 14.691 -3.749 1.00 96.44 390 THR A O 1
ATOM 2966 N N . ASN A 1 391 ? -5.876 14.000 -2.899 1.00 97.56 391 ASN A N 1
ATOM 2967 C CA . ASN A 1 391 ? -5.413 13.987 -1.513 1.00 97.56 391 ASN A CA 1
ATOM 2968 C C . ASN A 1 391 ? -4.232 13.024 -1.338 1.00 97.56 391 ASN A C 1
ATOM 2970 O O . ASN A 1 391 ? -3.187 13.418 -0.820 1.00 97.56 391 ASN A O 1
ATOM 2974 N N . VAL A 1 392 ? -4.367 11.778 -1.799 1.00 97.94 392 VAL A N 1
ATOM 2975 C CA . VAL A 1 392 ? -3.328 10.759 -1.596 1.00 97.94 392 VAL A CA 1
ATOM 2976 C C . VAL A 1 392 ? -2.073 11.059 -2.415 1.00 97.94 392 VAL A C 1
ATOM 2978 O O . VAL A 1 392 ? -0.987 10.911 -1.870 1.00 97.94 392 VAL A O 1
ATOM 2981 N N . ILE A 1 393 ? -2.187 11.586 -3.642 1.00 97.75 393 ILE A N 1
ATOM 2982 C CA . ILE A 1 393 ? -1.031 12.051 -4.440 1.00 97.75 393 ILE A CA 1
ATOM 2983 C C . ILE A 1 393 ? -0.208 13.098 -3.672 1.00 97.75 393 ILE A C 1
ATOM 2985 O O . ILE A 1 393 ? 1.025 13.085 -3.707 1.00 97.75 393 ILE A O 1
ATOM 2989 N N . SER A 1 394 ? -0.876 14.003 -2.950 1.00 97.69 394 SER A N 1
ATOM 2990 C CA . SER A 1 394 ? -0.186 15.041 -2.175 1.00 97.69 394 SER A CA 1
ATOM 2991 C C . SER A 1 394 ? 0.512 14.507 -0.913 1.00 97.69 394 SER A C 1
ATOM 2993 O O . SER A 1 394 ? 1.536 15.059 -0.513 1.00 97.69 394 SER A O 1
ATOM 2995 N N . ILE A 1 395 ? 0.013 13.411 -0.329 1.00 98.31 395 ILE A N 1
ATOM 2996 C CA . ILE A 1 395 ? 0.602 12.722 0.839 1.00 98.31 395 ILE A CA 1
ATOM 2997 C C . ILE A 1 395 ? 1.729 11.765 0.412 1.00 98.31 395 ILE A C 1
ATOM 2999 O O . ILE A 1 395 ? 2.694 11.576 1.150 1.00 98.31 395 ILE A O 1
ATOM 3003 N N . THR A 1 396 ? 1.592 11.199 -0.791 1.00 98.44 396 THR A N 1
ATOM 3004 C CA . THR A 1 396 ? 2.584 10.504 -1.624 1.00 98.44 396 THR A CA 1
ATOM 3005 C C . THR A 1 396 ? 4.039 10.855 -1.375 1.00 98.44 396 THR A C 1
ATOM 3007 O O . THR A 1 396 ? 4.269 12.027 -1.149 1.00 98.44 396 THR A O 1
ATOM 3010 N N . ASP A 1 397 ? 5.037 9.992 -1.586 1.00 98.00 397 ASP A N 1
ATOM 3011 C CA . ASP A 1 397 ? 6.369 10.413 -2.075 1.00 98.00 397 ASP A CA 1
ATOM 3012 C C . ASP A 1 397 ? 6.497 10.289 -3.598 1.00 98.00 397 ASP A C 1
ATOM 3014 O O . ASP A 1 397 ? 7.486 10.718 -4.187 1.00 98.00 397 ASP A O 1
ATOM 3018 N N . GLY A 1 398 ? 5.488 9.719 -4.240 1.00 97.19 398 GLY A N 1
ATOM 3019 C CA . GLY A 1 398 ? 5.448 9.446 -5.662 1.00 97.19 398 GLY A CA 1
ATOM 3020 C C . GLY A 1 398 ? 4.182 8.687 -6.027 1.00 97.19 398 GLY A C 1
ATOM 3021 O O . GLY A 1 398 ? 3.360 8.362 -5.157 1.00 97.19 398 GLY A O 1
ATOM 3022 N N . GLN A 1 399 ? 4.028 8.427 -7.316 1.00 97.44 399 GLN A N 1
ATOM 3023 C CA . GLN A 1 399 ? 2.923 7.682 -7.875 1.00 97.44 399 GLN A CA 1
ATOM 3024 C C . GLN A 1 399 ? 3.351 6.890 -9.111 1.00 97.44 399 GLN A C 1
ATOM 3026 O O . GLN A 1 399 ? 4.122 7.357 -9.951 1.00 97.44 399 GLN A O 1
ATOM 3031 N N . ILE A 1 400 ? 2.762 5.709 -9.248 1.00 97.69 400 ILE A N 1
ATOM 3032 C CA . ILE A 1 400 ? 2.823 4.829 -10.404 1.00 97.69 400 ILE A CA 1
ATOM 3033 C C . ILE A 1 400 ? 1.417 4.798 -10.997 1.00 97.69 400 ILE A C 1
ATOM 3035 O O . ILE A 1 400 ? 0.509 4.164 -10.454 1.00 97.69 400 ILE A O 1
ATOM 3039 N N . CYS A 1 401 ? 1.248 5.520 -12.101 1.00 96.50 401 CYS A N 1
ATOM 3040 C CA . CYS A 1 401 ? -0.018 5.651 -12.807 1.00 96.50 401 CYS A CA 1
ATOM 3041 C C . CYS A 1 401 ? -0.175 4.516 -13.817 1.00 96.50 401 CYS A C 1
ATOM 3043 O O . CYS A 1 401 ? 0.660 4.346 -14.708 1.00 96.50 401 CYS A O 1
ATOM 3045 N N . LEU A 1 402 ? -1.257 3.755 -13.687 1.00 96.38 402 LEU A N 1
ATOM 3046 C CA . LEU A 1 402 ? -1.594 2.626 -14.543 1.00 96.38 402 LEU A CA 1
ATOM 3047 C C . LEU A 1 402 ? -2.768 2.982 -15.448 1.00 96.38 402 LEU A C 1
ATOM 3049 O O . LEU A 1 402 ? -3.832 3.379 -14.972 1.00 96.38 402 LEU A O 1
ATOM 3053 N N . GLU A 1 403 ? -2.583 2.801 -16.753 1.00 93.69 403 GLU A N 1
ATOM 3054 C CA . GLU A 1 403 ? -3.563 3.203 -17.761 1.00 93.69 403 GLU A CA 1
ATOM 3055 C C . GLU A 1 403 ? -4.161 2.014 -18.501 1.00 93.69 403 GLU A C 1
ATOM 3057 O O . GLU A 1 403 ? -3.466 1.134 -19.016 1.00 93.69 403 GLU A O 1
ATOM 3062 N N . THR A 1 404 ? -5.482 2.049 -18.632 1.00 93.62 404 THR A N 1
ATOM 3063 C CA . THR A 1 404 ? -6.269 1.057 -19.364 1.00 93.62 404 THR A CA 1
ATOM 3064 C C . THR A 1 404 ? -5.860 0.971 -20.840 1.00 93.62 404 THR A C 1
ATOM 3066 O O . THR A 1 404 ? -5.765 -0.121 -21.398 1.00 93.62 404 THR A O 1
ATOM 3069 N N . GLU A 1 405 ? -5.548 2.104 -21.476 1.00 92.00 405 GLU A N 1
ATOM 3070 C CA . GLU A 1 405 ? -5.136 2.135 -22.882 1.00 92.00 405 GLU A CA 1
ATOM 3071 C C . GLU A 1 405 ? -3.811 1.394 -23.120 1.00 92.00 405 GLU A C 1
ATOM 3073 O O . GLU A 1 405 ? -3.717 0.559 -24.024 1.00 92.00 405 GLU A O 1
ATOM 3078 N N . LEU A 1 406 ? -2.798 1.634 -22.279 1.00 92.12 406 LEU A N 1
ATOM 3079 C CA . LEU A 1 406 ? -1.509 0.938 -22.361 1.00 92.12 406 LEU A CA 1
ATOM 3080 C C . LEU A 1 406 ? -1.685 -0.574 -22.162 1.00 92.12 406 LEU A C 1
ATOM 3082 O O . LEU A 1 406 ? -1.086 -1.372 -22.889 1.00 92.12 406 LEU A O 1
ATOM 3086 N N . PHE A 1 407 ? -2.565 -0.966 -21.236 1.00 92.94 407 PHE A N 1
ATOM 3087 C CA . PHE A 1 407 ? -2.870 -2.367 -20.962 1.00 92.94 407 PHE A CA 1
ATOM 3088 C C . PHE A 1 407 ? -3.451 -3.102 -22.183 1.00 92.94 407 PHE A C 1
ATOM 3090 O O . PHE A 1 407 ? -3.052 -4.242 -22.467 1.00 92.94 407 PHE A O 1
ATOM 3097 N N . TYR A 1 408 ? -4.369 -2.460 -22.918 1.00 92.31 408 TYR A N 1
ATOM 3098 C CA . TYR A 1 408 ? -4.974 -3.016 -24.136 1.00 92.31 408 TYR A CA 1
ATOM 3099 C C . TYR A 1 408 ? -4.038 -2.977 -25.349 1.00 92.31 408 TYR A C 1
ATOM 3101 O O . TYR A 1 408 ? -4.099 -3.880 -26.180 1.00 92.31 408 TYR A O 1
ATOM 3109 N N . ARG A 1 409 ? -3.100 -2.022 -25.408 1.00 90.75 409 ARG A N 1
ATOM 3110 C CA . ARG A 1 409 ? -2.004 -1.995 -26.399 1.00 90.75 409 ARG A CA 1
ATOM 3111 C C . ARG A 1 409 ? -0.915 -3.052 -26.146 1.00 90.75 409 ARG A C 1
ATOM 3113 O O . ARG A 1 409 ? 0.081 -3.100 -26.862 1.00 90.75 409 ARG A O 1
ATOM 3120 N N . GLY A 1 410 ? -1.073 -3.895 -25.124 1.00 90.81 410 GLY A N 1
ATOM 3121 C CA . GLY A 1 410 ? -0.127 -4.965 -24.803 1.00 90.81 410 GLY A CA 1
ATOM 3122 C C . GLY A 1 410 ? 1.122 -4.496 -24.052 1.00 90.81 410 GLY A C 1
ATOM 3123 O O . GLY A 1 410 ? 2.103 -5.237 -23.988 1.00 90.81 410 GLY A O 1
ATOM 3124 N N . ILE A 1 411 ? 1.111 -3.290 -23.474 1.00 92.25 411 ILE A N 1
ATOM 3125 C CA . ILE A 1 411 ? 2.161 -2.810 -22.567 1.00 92.25 411 ILE A CA 1
ATOM 3126 C C . ILE A 1 411 ? 1.765 -3.216 -21.148 1.00 92.25 411 ILE A C 1
ATOM 3128 O O . ILE A 1 411 ? 0.826 -2.676 -20.565 1.00 92.25 411 ILE A O 1
ATOM 3132 N N . ARG A 1 412 ? 2.451 -4.226 -20.609 1.00 94.62 412 ARG A N 1
ATOM 3133 C CA . ARG A 1 412 ? 2.181 -4.802 -19.285 1.00 94.62 412 ARG A CA 1
ATOM 3134 C C . ARG A 1 412 ? 3.514 -5.015 -18.562 1.00 94.62 412 ARG A C 1
ATOM 3136 O O . ARG A 1 412 ? 4.342 -5.723 -19.131 1.00 94.62 412 ARG A O 1
ATOM 3143 N N . PRO A 1 413 ? 3.752 -4.430 -17.371 1.00 95.31 413 PRO A N 1
ATOM 3144 C CA . PRO A 1 413 ? 2.849 -3.572 -16.589 1.00 95.31 413 PRO A CA 1
ATOM 3145 C C . PRO A 1 413 ? 2.457 -2.267 -17.304 1.00 95.31 413 PRO A C 1
ATOM 3147 O O . PRO A 1 413 ? 3.267 -1.673 -18.009 1.00 95.31 413 PRO A O 1
ATOM 3150 N N . ALA A 1 414 ? 1.209 -1.826 -17.127 1.00 95.00 414 ALA A N 1
ATOM 3151 C CA . ALA A 1 414 ? 0.599 -0.728 -17.888 1.00 95.00 414 ALA A CA 1
ATOM 3152 C C . ALA A 1 414 ? 0.970 0.671 -17.359 1.00 95.00 414 ALA A C 1
ATOM 3154 O O . ALA A 1 414 ? 0.109 1.526 -17.170 1.00 95.00 414 ALA A O 1
ATOM 3155 N N . ILE A 1 415 ? 2.251 0.884 -17.058 1.00 94.56 415 ILE A N 1
ATOM 3156 C CA . ILE A 1 415 ? 2.743 2.083 -16.374 1.00 94.56 415 ILE A CA 1
ATOM 3157 C C . ILE A 1 415 ? 2.876 3.244 -17.362 1.00 94.56 415 ILE A C 1
ATOM 3159 O O . ILE A 1 415 ? 3.608 3.170 -18.354 1.00 94.56 415 ILE A O 1
ATOM 3163 N N . ASN A 1 416 ? 2.222 4.363 -17.056 1.00 91.94 416 ASN A N 1
ATOM 3164 C CA . ASN A 1 416 ? 2.447 5.615 -17.756 1.00 91.94 416 ASN A CA 1
ATOM 3165 C C . ASN A 1 416 ? 3.717 6.292 -17.225 1.00 91.94 416 ASN A C 1
ATOM 3167 O O . ASN A 1 416 ? 3.720 6.893 -16.154 1.00 91.94 416 ASN A O 1
ATOM 3171 N N . VAL A 1 417 ? 4.797 6.233 -18.004 1.00 87.00 417 VAL A N 1
ATOM 3172 C CA . VAL A 1 417 ? 6.116 6.773 -17.628 1.00 87.00 417 VAL A CA 1
ATOM 3173 C C . VAL A 1 417 ? 6.118 8.295 -17.422 1.00 87.00 417 VAL A C 1
ATOM 3175 O O . VAL A 1 417 ? 6.909 8.793 -16.623 1.00 87.00 417 VAL A O 1
ATOM 3178 N N . GLY A 1 418 ? 5.247 9.028 -18.123 1.00 85.69 418 GLY A N 1
ATOM 3179 C CA . GLY A 1 418 ? 5.161 10.489 -18.032 1.00 85.69 418 GLY A CA 1
ATOM 3180 C C . GLY A 1 418 ? 4.433 10.968 -16.775 1.00 85.69 418 GLY A C 1
ATOM 3181 O O . GLY A 1 418 ? 4.883 11.907 -16.127 1.00 85.69 418 GLY A O 1
ATOM 3182 N N . LEU A 1 419 ? 3.343 10.293 -16.403 1.00 89.75 419 LEU A N 1
ATOM 3183 C CA . LEU A 1 419 ? 2.555 10.621 -15.209 1.00 89.75 419 LEU A CA 1
ATOM 3184 C C . LEU A 1 419 ? 3.139 10.021 -13.921 1.00 89.75 419 LEU A C 1
ATOM 3186 O O . LEU A 1 419 ? 2.834 10.501 -12.827 1.00 89.75 419 LEU A O 1
ATOM 3190 N N . SER A 1 420 ? 3.972 8.984 -14.046 1.00 93.94 420 SER A N 1
ATOM 3191 C CA . SER A 1 420 ? 4.572 8.298 -12.903 1.00 93.94 420 SER A CA 1
ATOM 3192 C C . SER A 1 420 ? 5.871 8.968 -12.442 1.00 93.94 420 SER A C 1
ATOM 3194 O O . SER A 1 420 ? 6.804 9.224 -13.219 1.00 93.94 420 SER A O 1
ATOM 3196 N N . VAL A 1 421 ? 5.964 9.229 -11.142 1.00 95.00 421 VAL A N 1
ATOM 3197 C CA . VAL A 1 421 ? 7.037 10.010 -10.520 1.00 95.00 421 VAL A CA 1
ATOM 3198 C C . VAL A 1 421 ? 7.403 9.385 -9.184 1.00 95.00 421 VAL A C 1
ATOM 3200 O O . VAL A 1 421 ? 6.519 9.132 -8.390 1.00 95.00 421 VAL A O 1
ATOM 3203 N N . SER A 1 422 ? 8.700 9.252 -8.903 1.00 95.50 422 SER A N 1
ATOM 3204 C CA . SER A 1 422 ? 9.231 8.957 -7.566 1.00 95.50 422 SER A CA 1
ATOM 3205 C C . SER A 1 422 ? 10.069 10.157 -7.125 1.00 95.50 422 SER A C 1
ATOM 3207 O O . SER A 1 422 ? 11.056 10.488 -7.792 1.00 95.50 422 SER A O 1
ATOM 3209 N N . ARG A 1 423 ? 9.680 10.851 -6.043 1.00 94.69 423 ARG A N 1
ATOM 3210 C CA . ARG A 1 423 ? 10.402 12.051 -5.565 1.00 94.69 423 ARG A CA 1
ATOM 3211 C C . ARG A 1 423 ? 11.719 11.715 -4.873 1.00 94.69 423 ARG A C 1
ATOM 3213 O O . ARG A 1 423 ? 12.625 12.542 -4.876 1.00 94.69 423 ARG A O 1
ATOM 3220 N N . VAL A 1 424 ? 11.848 10.509 -4.315 1.00 93.94 424 VAL A N 1
ATOM 3221 C CA . VAL A 1 424 ? 13.139 9.991 -3.825 1.00 93.94 424 VAL A CA 1
ATOM 3222 C C . VAL A 1 424 ? 14.080 9.736 -5.009 1.00 93.94 424 VAL A C 1
ATOM 3224 O O . VAL A 1 424 ? 15.278 10.026 -4.949 1.00 93.94 424 VAL A O 1
ATOM 3227 N N . GLY A 1 425 ? 13.526 9.233 -6.116 1.00 91.19 425 GLY A N 1
ATOM 3228 C CA . GLY A 1 425 ? 14.222 9.078 -7.386 1.00 91.19 425 GLY A CA 1
ATOM 3229 C C . GLY A 1 425 ? 15.481 8.220 -7.267 1.00 91.19 425 GLY A C 1
ATOM 3230 O O . GLY A 1 425 ? 15.497 7.170 -6.628 1.00 91.19 425 GLY A O 1
ATOM 3231 N N . SER A 1 426 ? 16.575 8.674 -7.883 1.00 88.69 426 SER A N 1
ATOM 3232 C CA . SER A 1 426 ? 17.814 7.888 -7.992 1.00 88.69 426 SER A CA 1
ATOM 3233 C C . SER A 1 426 ? 18.511 7.567 -6.659 1.00 88.69 426 SER A C 1
ATOM 3235 O O . SER A 1 426 ? 19.425 6.744 -6.650 1.00 88.69 426 SER A O 1
ATOM 3237 N N . ALA A 1 427 ? 18.119 8.201 -5.546 1.00 92.12 427 ALA A N 1
ATOM 3238 C CA . ALA A 1 427 ? 18.618 7.849 -4.213 1.00 92.12 427 ALA A CA 1
ATOM 3239 C C . ALA A 1 427 ? 18.108 6.473 -3.747 1.00 92.12 427 ALA A C 1
ATOM 3241 O O . ALA A 1 427 ? 18.765 5.822 -2.943 1.00 92.12 427 ALA A O 1
ATOM 3242 N N . ALA A 1 428 ? 16.983 6.008 -4.298 1.00 92.81 428 ALA A N 1
ATOM 3243 C CA . ALA A 1 428 ? 16.426 4.679 -4.065 1.00 92.81 428 ALA A CA 1
ATOM 3244 C C . ALA A 1 428 ? 16.929 3.621 -5.069 1.00 92.81 428 ALA A C 1
ATOM 3246 O O . ALA A 1 428 ? 16.363 2.535 -5.146 1.00 92.81 428 ALA A O 1
ATOM 3247 N N . GLN A 1 429 ? 17.965 3.912 -5.866 1.00 90.88 429 GLN A N 1
ATOM 3248 C CA . GLN A 1 429 ? 18.523 2.969 -6.841 1.00 90.88 429 GLN A CA 1
ATOM 3249 C C . GLN A 1 429 ? 19.904 2.469 -6.434 1.00 90.88 429 GLN A C 1
ATOM 3251 O O . GLN A 1 429 ? 20.732 3.203 -5.896 1.00 90.88 429 GLN A O 1
ATOM 3256 N N . LEU A 1 430 ? 20.202 1.223 -6.810 1.00 89.19 430 LEU A N 1
ATOM 3257 C CA . LEU A 1 430 ? 21.581 0.750 -6.822 1.00 89.19 430 LEU A CA 1
ATOM 3258 C C . LEU A 1 430 ? 22.413 1.590 -7.793 1.00 89.19 430 LEU A C 1
ATOM 3260 O O . LEU A 1 430 ? 21.952 1.958 -8.875 1.00 89.19 430 LEU A O 1
ATOM 3264 N N . LYS A 1 431 ? 23.683 1.810 -7.446 1.00 87.75 431 LYS A N 1
ATOM 3265 C CA . LYS A 1 431 ? 24.629 2.589 -8.258 1.00 87.75 431 LYS A CA 1
ATOM 3266 C C . LYS A 1 431 ? 24.682 2.122 -9.718 1.00 87.75 431 LYS A C 1
ATOM 3268 O O . LYS A 1 431 ? 24.686 2.955 -10.616 1.00 87.75 431 LYS A O 1
ATOM 3273 N N . ALA A 1 432 ? 24.683 0.808 -9.947 1.00 88.12 432 ALA A N 1
ATOM 3274 C CA . ALA A 1 432 ? 24.676 0.227 -11.287 1.00 88.12 432 ALA A CA 1
ATOM 3275 C C . ALA A 1 432 ? 23.380 0.543 -12.055 1.00 88.12 432 ALA A C 1
ATOM 3277 O O . ALA A 1 432 ? 23.455 1.001 -13.190 1.00 88.12 432 ALA A O 1
ATOM 3278 N N . MET A 1 433 ? 22.206 0.394 -11.429 1.00 90.19 433 MET A N 1
ATOM 3279 C CA . MET A 1 433 ? 20.925 0.733 -12.066 1.00 90.19 433 MET A CA 1
ATOM 3280 C C . MET A 1 433 ? 20.856 2.228 -12.417 1.00 90.19 433 MET A C 1
ATOM 3282 O O . MET A 1 433 ? 20.524 2.603 -13.538 1.00 90.19 433 MET A O 1
ATOM 3286 N N . LYS A 1 434 ? 21.289 3.092 -11.494 1.00 89.00 434 LYS A N 1
ATOM 3287 C CA . LYS A 1 434 ? 21.361 4.542 -11.712 1.00 89.00 434 LYS A CA 1
ATOM 3288 C C . LYS A 1 434 ? 22.229 4.919 -12.920 1.00 89.00 434 LYS A C 1
ATOM 3290 O O . LYS A 1 434 ? 21.880 5.836 -13.659 1.00 89.00 434 LYS A O 1
ATOM 3295 N N . GLN A 1 435 ? 23.351 4.226 -13.129 1.00 86.25 435 GLN A N 1
ATOM 3296 C CA . GLN A 1 435 ? 24.237 4.467 -14.274 1.00 86.25 435 GLN A CA 1
ATOM 3297 C C . GLN A 1 435 ? 23.593 4.091 -15.613 1.00 86.25 435 GLN A C 1
ATOM 3299 O O . GLN A 1 435 ? 23.881 4.747 -16.610 1.00 86.25 435 GLN A O 1
ATOM 3304 N N . VAL A 1 436 ? 22.744 3.058 -15.647 1.00 85.94 436 VAL A N 1
ATOM 3305 C CA . VAL A 1 436 ? 22.148 2.564 -16.902 1.00 85.94 436 VAL A CA 1
ATOM 3306 C C . VAL A 1 436 ? 20.820 3.237 -17.240 1.00 85.94 436 VAL A C 1
ATOM 3308 O O . VAL A 1 436 ? 20.505 3.391 -18.412 1.00 85.94 436 VAL A O 1
ATOM 3311 N N . CYS A 1 437 ? 20.050 3.682 -16.245 1.00 84.81 437 CYS A N 1
ATOM 3312 C CA . CYS A 1 437 ? 18.717 4.259 -16.462 1.00 84.81 437 CYS A CA 1
ATOM 3313 C C . CYS A 1 437 ? 18.709 5.768 -16.731 1.00 84.81 437 CYS A C 1
ATOM 3315 O O . CYS A 1 437 ? 17.658 6.300 -17.086 1.00 84.81 437 CYS A O 1
ATOM 3317 N N . GLY A 1 438 ? 19.843 6.458 -16.559 1.00 77.31 438 GLY A N 1
ATOM 3318 C CA . GLY A 1 438 ? 19.907 7.923 -16.526 1.00 77.31 438 GLY A CA 1
ATOM 3319 C C . GLY A 1 438 ? 19.275 8.633 -17.731 1.00 77.31 438 GLY A C 1
ATOM 3320 O O . GLY A 1 438 ? 18.590 9.633 -17.538 1.00 77.31 438 GLY A O 1
ATOM 3321 N N . SER A 1 439 ? 19.450 8.112 -18.952 1.00 79.56 439 SER A N 1
ATOM 3322 C CA . SER A 1 439 ? 18.863 8.696 -20.172 1.00 79.56 439 SER A CA 1
ATOM 3323 C C . SER A 1 439 ? 17.511 8.088 -20.570 1.00 79.56 439 SER A C 1
ATOM 3325 O O . SER A 1 439 ? 16.747 8.723 -21.291 1.00 79.56 439 SER A O 1
ATOM 3327 N N . SER A 1 440 ? 17.166 6.900 -20.059 1.00 84.38 440 SER A N 1
ATOM 3328 C CA . SER A 1 440 ? 16.010 6.114 -20.522 1.00 84.38 440 SER A CA 1
ATOM 3329 C C . SER A 1 440 ? 14.674 6.842 -20.341 1.00 84.38 440 SER A C 1
ATOM 3331 O O . SER A 1 440 ? 13.845 6.871 -21.250 1.00 84.38 440 SER A O 1
ATOM 3333 N N . LYS A 1 441 ? 14.471 7.509 -19.195 1.00 83.62 441 LYS A N 1
ATOM 3334 C CA . LYS A 1 441 ? 13.228 8.256 -18.932 1.00 83.62 441 LYS A CA 1
ATOM 3335 C C . LYS A 1 441 ? 13.065 9.459 -19.869 1.00 83.62 441 LYS A C 1
ATOM 3337 O O . LYS A 1 441 ? 11.951 9.731 -20.305 1.00 83.62 441 LYS A O 1
ATOM 3342 N N . LEU A 1 442 ? 14.163 10.147 -20.195 1.00 85.94 442 LEU A N 1
ATOM 3343 C CA . LEU A 1 442 ? 14.158 11.277 -21.127 1.00 85.94 442 LEU A CA 1
ATOM 3344 C C . LEU A 1 442 ? 13.860 10.808 -22.557 1.00 85.94 442 LEU A C 1
ATOM 3346 O O . LEU A 1 442 ? 13.007 11.385 -23.221 1.00 85.94 442 LEU A O 1
ATOM 3350 N N . GLU A 1 443 ? 14.508 9.730 -23.001 1.00 88.19 443 GLU A N 1
ATOM 3351 C CA . GLU A 1 443 ? 14.294 9.150 -24.333 1.00 88.19 443 GLU A CA 1
ATOM 3352 C C . GLU A 1 443 ? 12.851 8.644 -24.512 1.00 88.19 443 GLU A C 1
ATOM 3354 O O . GLU A 1 443 ? 12.229 8.896 -25.542 1.00 88.19 443 GLU A O 1
ATOM 3359 N N . LEU A 1 444 ? 12.276 7.992 -23.492 1.00 88.81 444 LEU A N 1
ATOM 3360 C CA . LEU A 1 444 ? 10.872 7.563 -23.504 1.00 88.81 444 LEU A CA 1
ATOM 3361 C C . LEU A 1 444 ? 9.886 8.741 -23.495 1.00 88.81 444 LEU A C 1
ATOM 3363 O O . LEU A 1 444 ? 8.813 8.636 -24.092 1.00 88.81 444 LEU A O 1
ATOM 3367 N N . ALA A 1 445 ? 10.226 9.850 -22.832 1.00 86.12 445 ALA A N 1
ATOM 3368 C CA . ALA A 1 445 ? 9.412 11.063 -22.855 1.00 86.12 445 ALA A CA 1
ATOM 3369 C C . ALA A 1 445 ? 9.410 11.700 -24.254 1.00 86.12 445 ALA A C 1
ATOM 3371 O O . ALA A 1 445 ? 8.339 11.915 -24.818 1.00 86.12 445 ALA A O 1
ATOM 3372 N N . GLN A 1 446 ? 10.592 11.886 -24.854 1.00 87.50 446 GLN A N 1
ATOM 3373 C CA . GLN A 1 446 ? 10.730 12.402 -26.221 1.00 87.50 446 GLN A CA 1
ATOM 3374 C C . GLN A 1 446 ? 10.018 11.504 -27.239 1.00 87.50 446 GLN A C 1
ATOM 3376 O O . GLN A 1 446 ? 9.312 11.993 -28.118 1.00 87.50 446 GLN A O 1
ATOM 3381 N N . TYR A 1 447 ? 10.144 10.181 -27.094 1.00 90.12 447 TYR A N 1
ATOM 3382 C CA . TYR A 1 447 ? 9.425 9.225 -27.931 1.00 90.12 447 TYR A CA 1
ATOM 3383 C C . TYR A 1 447 ? 7.913 9.448 -27.891 1.00 90.12 447 TYR A C 1
ATOM 3385 O O . TYR A 1 447 ? 7.279 9.455 -28.940 1.00 90.12 447 TYR A O 1
ATOM 3393 N N . ARG A 1 448 ? 7.325 9.645 -26.706 1.00 85.38 448 ARG A N 1
ATOM 3394 C CA . ARG A 1 448 ? 5.875 9.840 -26.570 1.00 85.38 448 ARG A CA 1
ATOM 3395 C C . ARG A 1 448 ? 5.392 11.134 -27.208 1.00 85.38 448 ARG A C 1
ATOM 3397 O O . ARG A 1 448 ? 4.354 11.111 -27.864 1.00 85.38 448 ARG A O 1
ATOM 3404 N N . GLU A 1 449 ? 6.134 12.223 -27.030 1.00 84.00 449 GLU A N 1
ATOM 3405 C CA . GLU A 1 449 ? 5.814 13.504 -27.664 1.00 84.00 449 GLU A CA 1
ATOM 3406 C C . GLU A 1 449 ? 5.783 13.348 -29.185 1.00 84.00 449 GLU A C 1
ATOM 3408 O O . GLU A 1 449 ? 4.792 13.680 -29.828 1.00 84.00 449 GLU A O 1
ATOM 3413 N N . VAL A 1 450 ? 6.827 12.747 -29.756 1.00 87.56 450 VAL A N 1
ATOM 3414 C CA . VAL A 1 450 ? 6.970 12.597 -31.207 1.00 87.56 450 VAL A CA 1
ATOM 3415 C C . VAL A 1 450 ? 6.022 11.538 -31.783 1.00 87.56 450 VAL A C 1
ATOM 3417 O O . VAL A 1 450 ? 5.484 11.726 -32.873 1.00 87.56 450 VAL A O 1
ATOM 3420 N N . ALA A 1 451 ? 5.751 10.451 -31.055 1.00 85.69 451 ALA A N 1
ATOM 3421 C CA . ALA A 1 451 ? 4.848 9.386 -31.493 1.00 85.69 451 ALA A CA 1
ATOM 3422 C C . ALA A 1 451 ? 3.409 9.876 -31.701 1.00 85.69 451 ALA A C 1
ATOM 3424 O O . ALA A 1 451 ? 2.724 9.363 -32.583 1.00 85.69 451 ALA A O 1
ATOM 3425 N N . ALA A 1 452 ? 2.957 10.876 -30.936 1.00 81.00 452 ALA A N 1
ATOM 3426 C CA . ALA A 1 452 ? 1.645 11.486 -31.137 1.00 81.00 452 ALA A CA 1
ATOM 3427 C C . ALA A 1 452 ? 1.556 12.239 -32.479 1.00 81.00 452 ALA A C 1
ATOM 3429 O O . ALA A 1 452 ? 0.551 12.134 -33.179 1.00 81.00 452 ALA A O 1
ATOM 3430 N N . PHE A 1 453 ? 2.619 12.948 -32.876 1.00 80.19 453 PHE A N 1
ATOM 3431 C CA . PHE A 1 453 ? 2.669 13.689 -34.144 1.00 80.19 453 PHE A CA 1
ATOM 3432 C C . PHE A 1 453 ? 2.906 12.781 -35.355 1.00 80.19 453 PHE A C 1
ATOM 3434 O O . PHE A 1 453 ? 2.346 13.008 -36.428 1.00 80.19 453 PHE A O 1
ATOM 3441 N N . ALA A 1 454 ? 3.694 11.720 -35.174 1.00 83.62 454 ALA A N 1
ATOM 3442 C CA . ALA A 1 454 ? 4.038 10.771 -36.227 1.00 83.62 454 ALA A CA 1
ATOM 3443 C C . ALA A 1 454 ? 2.830 9.994 -36.782 1.00 83.62 454 ALA A C 1
ATOM 3445 O O . ALA A 1 454 ? 2.916 9.456 -37.880 1.00 83.62 454 ALA A O 1
ATOM 3446 N N . GLN A 1 455 ? 1.694 9.959 -36.072 1.00 77.62 455 GLN A N 1
ATOM 3447 C CA . GLN A 1 455 ? 0.460 9.336 -36.573 1.00 77.62 455 GLN A CA 1
ATOM 3448 C C . GLN A 1 455 ? -0.151 10.066 -37.779 1.00 77.62 455 GLN A C 1
ATOM 3450 O O . GLN A 1 455 ? -0.929 9.464 -38.515 1.00 77.62 455 GLN A O 1
ATOM 3455 N N . PHE A 1 456 ? 0.197 11.340 -37.989 1.00 76.69 456 PHE A N 1
ATOM 3456 C CA . PHE A 1 456 ? -0.401 12.194 -39.021 1.00 76.69 456 PHE A CA 1
ATOM 3457 C C . PHE A 1 456 ? 0.592 12.645 -40.106 1.00 76.69 456 PHE A C 1
ATOM 3459 O O . PHE A 1 456 ? 0.183 13.283 -41.074 1.00 76.69 456 PHE A O 1
ATOM 3466 N N . GLY A 1 457 ? 1.886 12.343 -39.954 1.00 71.44 457 GLY A N 1
ATOM 3467 C CA . GLY A 1 457 ? 2.940 12.750 -40.888 1.00 71.44 457 GLY A CA 1
ATOM 3468 C C . GLY A 1 457 ? 3.296 11.649 -41.887 1.00 71.44 457 GLY A C 1
ATOM 3469 O O . GLY A 1 457 ? 3.523 10.511 -41.488 1.00 71.44 457 GLY A O 1
ATOM 3470 N N . SER A 1 458 ? 3.372 11.983 -43.178 1.00 69.31 458 SER A N 1
ATOM 3471 C CA . SER A 1 458 ? 3.785 11.046 -44.237 1.00 69.31 458 SER A CA 1
ATOM 3472 C C . SER A 1 458 ? 5.303 10.964 -44.419 1.00 69.31 458 SER A C 1
ATOM 3474 O O . SER A 1 458 ? 5.811 9.890 -44.724 1.00 69.31 458 SER A O 1
ATOM 3476 N N . ASP A 1 459 ? 6.019 12.069 -44.191 1.00 80.00 459 ASP A N 1
ATOM 3477 C CA . ASP A 1 459 ? 7.475 12.155 -44.324 1.00 80.00 459 ASP A CA 1
ATOM 3478 C C . ASP A 1 459 ? 8.100 12.614 -43.008 1.00 80.00 459 ASP A C 1
ATOM 3480 O O . ASP A 1 459 ? 7.944 13.758 -42.580 1.00 80.00 459 ASP A O 1
ATOM 3484 N N . LEU A 1 460 ? 8.810 11.695 -42.357 1.00 85.00 460 LEU A N 1
ATOM 3485 C CA . LEU A 1 460 ? 9.572 11.958 -41.140 1.00 85.00 460 LEU A CA 1
ATOM 3486 C C . LEU A 1 460 ? 11.058 12.014 -41.485 1.00 85.00 460 LEU A C 1
ATOM 3488 O O . LEU A 1 460 ? 11.557 11.141 -42.200 1.00 85.00 460 LEU A O 1
ATOM 3492 N N . ASP A 1 461 ? 11.775 13.001 -40.953 1.00 88.62 461 ASP A N 1
ATOM 3493 C CA . ASP A 1 461 ? 13.225 13.096 -41.103 1.00 88.62 461 ASP A CA 1
ATOM 3494 C C . ASP A 1 461 ? 13.943 11.925 -40.401 1.00 88.62 461 ASP A C 1
ATOM 3496 O O . ASP A 1 461 ? 13.404 11.265 -39.506 1.00 88.62 461 ASP A O 1
ATOM 3500 N N . ALA A 1 462 ? 15.189 11.658 -40.799 1.00 88.44 462 ALA A N 1
ATOM 3501 C CA . ALA A 1 462 ? 15.942 10.499 -40.320 1.00 88.44 462 ALA A CA 1
ATOM 3502 C C . ALA A 1 462 ? 16.155 10.492 -38.794 1.00 88.44 462 ALA A C 1
ATOM 3504 O O . ALA A 1 462 ? 16.193 9.416 -38.192 1.00 88.44 462 ALA A O 1
ATOM 3505 N N . ALA A 1 463 ? 16.270 11.663 -38.154 1.00 89.31 463 ALA A N 1
ATOM 3506 C CA . ALA A 1 463 ? 16.445 11.740 -36.706 1.00 89.31 463 ALA A CA 1
ATOM 3507 C C . ALA A 1 463 ? 15.147 11.371 -35.976 1.00 89.31 463 ALA A C 1
ATOM 3509 O O . ALA A 1 463 ? 15.177 10.565 -35.042 1.00 89.31 463 ALA A O 1
ATOM 3510 N N . THR A 1 464 ? 14.003 11.869 -36.453 1.00 88.69 464 THR A N 1
ATOM 3511 C CA . THR A 1 464 ? 12.681 11.486 -35.941 1.00 88.69 464 THR A CA 1
ATOM 3512 C C . THR A 1 464 ? 12.412 9.991 -36.117 1.00 88.69 464 THR A C 1
ATOM 3514 O O . THR A 1 464 ? 11.974 9.326 -35.176 1.00 88.69 464 THR A O 1
ATOM 3517 N N . GLN A 1 465 ? 12.742 9.419 -37.279 1.00 87.31 465 GLN A N 1
ATOM 3518 C CA . GLN A 1 465 ? 12.602 7.976 -37.502 1.00 87.31 465 GLN A CA 1
ATOM 3519 C C . GLN A 1 465 ? 13.477 7.154 -36.549 1.00 87.31 465 GLN A C 1
ATOM 3521 O O . GLN A 1 465 ? 13.016 6.150 -36.002 1.00 87.31 465 GLN A O 1
ATOM 3526 N N . ALA A 1 466 ? 14.730 7.560 -36.326 1.00 88.38 466 ALA A N 1
ATOM 3527 C CA . ALA A 1 466 ? 15.622 6.887 -35.386 1.00 88.38 466 ALA A CA 1
ATOM 3528 C C . ALA A 1 466 ? 15.081 6.949 -33.947 1.00 88.38 466 ALA A C 1
ATOM 3530 O O . ALA A 1 466 ? 15.085 5.936 -33.245 1.00 88.38 466 ALA A O 1
ATOM 3531 N N . LEU A 1 467 ? 14.550 8.103 -33.534 1.00 89.94 467 LEU A N 1
ATOM 3532 C CA . LEU A 1 467 ? 13.946 8.301 -32.218 1.00 89.94 467 LEU A CA 1
ATOM 3533 C C . LEU A 1 467 ? 12.691 7.440 -32.017 1.00 89.94 467 LEU A C 1
ATOM 3535 O O . LEU A 1 467 ? 12.564 6.784 -30.983 1.00 89.94 467 LEU A O 1
ATOM 3539 N N . LEU A 1 468 ? 11.802 7.366 -33.012 1.00 90.75 468 LEU A N 1
ATOM 3540 C CA . LEU A 1 468 ? 10.624 6.491 -32.973 1.00 90.75 468 LEU A CA 1
ATOM 3541 C C . LEU A 1 468 ? 11.012 5.012 -32.918 1.00 90.75 468 LEU A C 1
ATOM 3543 O O . LEU A 1 468 ? 10.490 4.260 -32.096 1.00 90.75 468 LEU A O 1
ATOM 3547 N N . ASN A 1 469 ? 11.971 4.603 -33.750 1.00 89.31 469 ASN A N 1
ATOM 3548 C CA . ASN A 1 469 ? 12.472 3.233 -33.779 1.00 89.31 469 ASN A CA 1
ATOM 3549 C C . ASN A 1 469 ? 13.093 2.817 -32.443 1.00 89.31 469 ASN A C 1
ATOM 3551 O O . ASN A 1 469 ? 12.830 1.715 -31.954 1.00 89.31 469 ASN A O 1
ATOM 3555 N N . ARG A 1 470 ? 13.909 3.683 -31.843 1.00 89.69 470 ARG A N 1
ATOM 3556 C CA . ARG A 1 470 ? 14.532 3.435 -30.542 1.00 89.69 470 ARG A CA 1
ATOM 3557 C C . ARG A 1 470 ? 13.496 3.436 -29.420 1.00 89.69 470 ARG A C 1
ATOM 3559 O O . ARG A 1 470 ? 13.450 2.499 -28.628 1.00 89.69 470 ARG A O 1
ATOM 3566 N N . GLY A 1 471 ? 12.610 4.428 -29.392 1.00 90.88 471 GLY A N 1
ATOM 3567 C CA . GLY A 1 471 ? 11.561 4.548 -28.382 1.00 90.88 471 GLY A CA 1
ATOM 3568 C C . GLY A 1 471 ? 10.572 3.378 -28.377 1.00 90.88 471 GLY A C 1
ATOM 3569 O O . GLY A 1 471 ? 10.198 2.897 -27.305 1.00 90.88 471 GLY A O 1
ATOM 3570 N N . ALA A 1 472 ? 10.229 2.831 -29.549 1.00 90.56 472 ALA A N 1
ATOM 3571 C CA . ALA A 1 472 ? 9.418 1.618 -29.651 1.00 90.56 472 ALA A CA 1
ATOM 3572 C C . ALA A 1 472 ? 10.097 0.419 -28.960 1.00 90.56 472 ALA A C 1
ATOM 3574 O O . ALA A 1 472 ? 9.467 -0.291 -28.179 1.00 90.56 472 ALA A O 1
ATOM 3575 N N . ARG A 1 473 ? 11.408 0.240 -29.155 1.00 91.88 473 ARG A N 1
ATOM 3576 C CA . ARG A 1 473 ? 12.191 -0.847 -28.536 1.00 91.88 473 ARG A CA 1
ATOM 3577 C C . ARG A 1 473 ? 12.352 -0.655 -27.031 1.00 91.88 473 ARG A C 1
ATOM 3579 O O . ARG A 1 473 ? 12.175 -1.602 -26.268 1.00 91.88 473 ARG A O 1
ATOM 3586 N N . LEU A 1 474 ? 12.609 0.577 -26.594 1.00 90.69 474 LEU A N 1
ATOM 3587 C CA . LEU A 1 474 ? 12.644 0.943 -25.175 1.00 90.69 474 LEU A CA 1
ATOM 3588 C C . LEU A 1 474 ? 11.285 0.767 -24.485 1.00 90.69 474 LEU A C 1
ATOM 3590 O O . LEU A 1 474 ? 11.248 0.592 -23.271 1.00 90.69 474 LEU A O 1
ATOM 3594 N N . THR A 1 475 ? 10.181 0.781 -25.235 1.00 91.25 475 THR A N 1
ATOM 3595 C CA . THR A 1 475 ? 8.836 0.490 -24.714 1.00 91.25 475 THR A CA 1
ATOM 3596 C C . THR A 1 475 ? 8.576 -1.017 -24.587 1.00 91.25 475 THR A C 1
ATOM 3598 O O . THR A 1 475 ? 7.861 -1.443 -23.681 1.00 91.25 475 THR A O 1
ATOM 3601 N N . GLU A 1 476 ? 9.166 -1.843 -25.457 1.00 91.25 476 GLU A N 1
ATOM 3602 C CA . GLU A 1 476 ? 9.043 -3.308 -25.394 1.00 91.25 476 GLU A CA 1
ATOM 3603 C C . GLU A 1 476 ? 9.832 -3.919 -24.228 1.00 91.25 476 GLU A C 1
ATOM 3605 O O . GLU A 1 476 ? 9.339 -4.816 -23.549 1.00 91.25 476 GLU A O 1
ATOM 3610 N N . VAL A 1 477 ? 11.043 -3.425 -23.959 1.00 91.12 477 VAL A N 1
ATOM 3611 C CA . VAL A 1 477 ? 11.966 -4.035 -22.983 1.00 91.12 477 VAL A CA 1
ATOM 3612 C C . VAL A 1 477 ? 11.413 -4.112 -21.547 1.00 91.12 477 VAL A C 1
ATOM 3614 O O . VAL A 1 477 ? 11.611 -5.140 -20.895 1.00 91.12 477 VAL A O 1
ATOM 3617 N N . PRO A 1 478 ? 10.719 -3.094 -21.001 1.00 90.94 478 PRO A N 1
ATOM 3618 C CA . PRO A 1 478 ? 10.172 -3.154 -19.648 1.00 90.94 478 PRO A CA 1
ATOM 3619 C C . PRO A 1 478 ? 8.937 -4.052 -19.508 1.00 90.94 478 PRO A C 1
ATOM 3621 O O . PRO A 1 478 ? 8.501 -4.272 -18.376 1.00 90.94 478 PRO A O 1
ATOM 3624 N N . LYS A 1 479 ? 8.374 -4.580 -20.608 1.00 93.69 479 LYS A N 1
ATOM 3625 C CA . LYS A 1 479 ? 7.223 -5.488 -20.545 1.00 93.69 479 LYS A CA 1
ATOM 3626 C C . LYS A 1 479 ? 7.589 -6.758 -19.792 1.00 93.69 479 LYS A C 1
ATOM 3628 O O . LYS A 1 479 ? 8.653 -7.332 -20.000 1.00 93.69 479 LYS A O 1
ATOM 3633 N N . GLN A 1 480 ? 6.715 -7.214 -18.911 1.00 94.12 480 GLN A N 1
ATOM 3634 C CA . GLN A 1 480 ? 6.985 -8.343 -18.035 1.00 94.12 480 GLN A CA 1
ATOM 3635 C C . GLN A 1 480 ? 5.680 -9.094 -17.743 1.00 94.12 480 GLN A C 1
ATOM 3637 O O . GLN A 1 480 ? 4.652 -8.452 -17.510 1.00 94.12 480 GLN A O 1
ATOM 3642 N N . PRO A 1 481 ? 5.683 -10.439 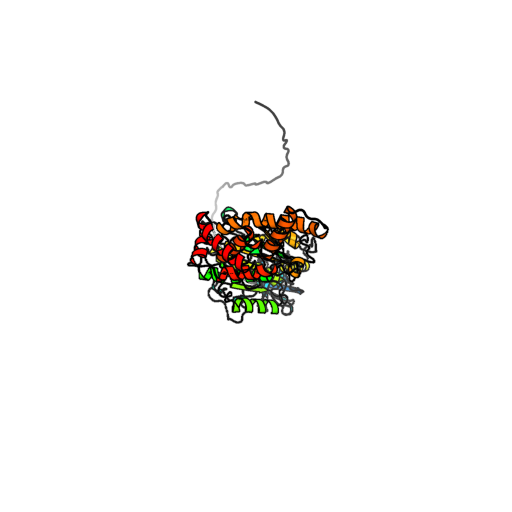-17.783 1.00 93.62 481 PRO A N 1
ATOM 3643 C CA . PRO A 1 481 ? 4.529 -11.214 -17.353 1.00 93.62 481 PRO A CA 1
ATOM 3644 C C . PRO A 1 481 ? 4.341 -11.106 -15.834 1.00 93.62 481 PRO A C 1
ATOM 3646 O O . PRO A 1 481 ? 5.299 -10.887 -15.095 1.00 93.62 481 PRO A O 1
ATOM 3649 N N . GLN A 1 482 ? 3.103 -11.293 -15.384 1.00 92.81 482 GLN A N 1
ATOM 3650 C CA . GLN A 1 482 ? 2.763 -11.365 -13.961 1.00 92.81 482 GLN A CA 1
ATOM 3651 C C . GLN A 1 482 ? 3.433 -12.562 -13.274 1.00 92.81 482 GLN A C 1
ATOM 3653 O O . GLN A 1 482 ? 3.651 -13.595 -13.911 1.00 92.81 482 GLN A O 1
ATOM 3658 N N . TYR A 1 483 ? 3.704 -12.440 -11.976 1.00 93.62 483 TYR A N 1
ATOM 3659 C CA . TYR A 1 483 ? 4.246 -13.498 -11.110 1.00 93.62 483 TYR A CA 1
ATOM 3660 C C . TYR A 1 483 ? 5.634 -13.997 -11.514 1.00 93.62 483 TYR A C 1
ATOM 3662 O O . TYR A 1 483 ? 6.058 -15.088 -11.135 1.00 93.62 483 TYR A O 1
ATOM 3670 N N . ALA A 1 484 ? 6.366 -13.178 -12.268 1.00 92.62 484 ALA A N 1
ATOM 3671 C CA . ALA A 1 484 ? 7.713 -13.475 -12.732 1.00 92.62 484 ALA A CA 1
ATOM 3672 C C . ALA A 1 484 ? 8.681 -12.334 -12.376 1.00 92.62 484 ALA A C 1
ATOM 3674 O O . ALA A 1 484 ? 9.233 -11.706 -13.286 1.00 92.62 484 ALA A O 1
ATOM 3675 N N . PRO A 1 485 ? 8.880 -12.016 -11.080 1.00 93.88 485 PRO A N 1
ATOM 3676 C CA . PRO A 1 485 ? 9.843 -11.000 -10.675 1.00 93.88 485 PRO A CA 1
ATOM 3677 C C . PRO A 1 485 ? 11.257 -11.383 -11.133 1.00 93.88 485 PRO A C 1
ATOM 3679 O O . PRO A 1 485 ? 11.676 -12.542 -11.041 1.00 93.88 485 PRO A O 1
ATOM 3682 N N . LEU A 1 486 ? 11.997 -10.401 -11.647 1.00 92.56 486 LEU A N 1
ATOM 3683 C CA . LEU A 1 486 ? 13.342 -10.586 -12.179 1.00 92.56 486 LEU A CA 1
ATOM 3684 C C . LEU A 1 486 ? 14.383 -10.065 -11.171 1.00 92.56 486 LEU A C 1
ATOM 3686 O O . LEU A 1 486 ? 14.276 -8.914 -10.746 1.00 92.56 486 LEU A O 1
ATOM 3690 N N . PRO A 1 487 ? 15.431 -10.842 -10.833 1.00 90.81 487 PRO A N 1
ATOM 3691 C CA . PRO A 1 487 ? 16.520 -10.366 -9.983 1.00 90.81 487 PRO A CA 1
ATOM 3692 C C . PRO A 1 487 ? 17.166 -9.089 -10.523 1.00 90.81 487 PRO A C 1
ATOM 3694 O O . PRO A 1 487 ? 17.364 -8.948 -11.735 1.00 90.81 487 PRO A O 1
ATOM 3697 N N . ILE A 1 488 ? 17.563 -8.189 -9.625 1.00 89.69 488 ILE A N 1
ATOM 3698 C CA . ILE A 1 488 ? 18.087 -6.867 -9.987 1.00 89.69 488 ILE A CA 1
ATOM 3699 C C . ILE A 1 488 ? 19.295 -6.928 -10.930 1.00 89.69 488 ILE A C 1
ATOM 3701 O O . ILE A 1 488 ? 19.423 -6.103 -11.830 1.00 89.69 488 ILE A O 1
ATOM 3705 N N . GLU A 1 489 ? 20.166 -7.927 -10.780 1.00 87.19 489 GLU A N 1
ATOM 3706 C CA . GLU A 1 489 ? 21.366 -8.082 -11.605 1.00 87.19 489 GLU A CA 1
ATOM 3707 C C . GLU A 1 489 ? 20.998 -8.367 -13.069 1.00 87.19 489 GLU A C 1
ATOM 3709 O O . GLU A 1 489 ? 21.613 -7.839 -13.996 1.00 87.19 489 GLU A O 1
ATOM 3714 N N . LYS A 1 490 ? 19.941 -9.163 -13.271 1.00 89.25 490 LYS A N 1
ATOM 3715 C CA . LYS A 1 490 ? 19.390 -9.488 -14.590 1.00 89.25 490 LYS A CA 1
ATOM 3716 C C . LYS A 1 490 ? 18.655 -8.289 -15.186 1.00 89.25 490 LYS A C 1
ATOM 3718 O O . LYS A 1 490 ? 18.823 -8.016 -16.372 1.00 89.25 490 LYS A O 1
ATOM 3723 N N . GLN A 1 491 ? 17.907 -7.541 -14.371 1.00 91.62 491 GLN A N 1
ATOM 3724 C CA . GLN A 1 491 ? 17.262 -6.305 -14.819 1.00 91.62 491 GLN A CA 1
ATOM 3725 C C . GLN A 1 491 ? 18.285 -5.283 -15.331 1.00 91.62 491 GLN A C 1
ATOM 3727 O O . GLN A 1 491 ? 18.111 -4.751 -16.423 1.00 91.62 491 GLN A O 1
ATOM 3732 N N . ILE A 1 492 ? 19.369 -5.041 -14.580 1.00 89.75 492 ILE A N 1
ATOM 3733 C CA . ILE A 1 492 ? 20.422 -4.084 -14.963 1.00 89.75 492 ILE A CA 1
ATOM 3734 C C . ILE A 1 492 ? 20.981 -4.427 -16.343 1.00 89.75 492 ILE A C 1
ATOM 3736 O O . ILE A 1 492 ? 21.120 -3.539 -17.177 1.00 89.75 492 ILE A O 1
ATOM 3740 N N . LEU A 1 493 ? 21.270 -5.704 -16.599 1.00 88.00 493 LEU A N 1
ATOM 3741 C CA . LEU A 1 493 ? 21.834 -6.137 -17.874 1.00 88.00 493 LEU A CA 1
ATOM 3742 C C . LEU A 1 493 ? 20.855 -5.954 -19.042 1.00 88.00 493 LEU A C 1
ATOM 3744 O O . LEU A 1 493 ? 21.248 -5.472 -20.101 1.00 88.00 493 LEU A O 1
ATOM 3748 N N . VAL A 1 494 ? 19.582 -6.300 -18.843 1.00 90.00 494 VAL A N 1
ATOM 3749 C CA . VAL A 1 494 ? 18.528 -6.123 -19.854 1.00 90.00 494 VAL A CA 1
ATOM 3750 C C . VAL A 1 494 ? 18.321 -4.640 -20.182 1.00 90.00 494 VAL A C 1
ATOM 3752 O O . VAL A 1 494 ? 18.267 -4.264 -21.352 1.00 90.00 494 VAL A O 1
ATOM 3755 N N . ILE A 1 495 ? 18.258 -3.779 -19.164 1.00 90.56 495 ILE A N 1
ATOM 3756 C CA . ILE A 1 495 ? 18.107 -2.331 -19.359 1.00 90.56 495 ILE A CA 1
ATOM 3757 C C . ILE A 1 495 ? 19.359 -1.732 -20.005 1.00 90.56 495 ILE A C 1
ATOM 3759 O O . ILE A 1 495 ? 19.245 -0.926 -20.926 1.00 90.56 495 ILE A O 1
ATOM 3763 N N . TYR A 1 496 ? 20.551 -2.165 -19.591 1.00 88.56 496 TYR A N 1
ATOM 3764 C CA . TYR A 1 496 ? 21.810 -1.766 -20.218 1.00 88.56 496 TYR A CA 1
ATOM 3765 C C . TYR A 1 496 ? 21.840 -2.125 -21.708 1.00 88.56 496 TYR A C 1
ATOM 3767 O O . TYR A 1 496 ? 22.246 -1.298 -22.526 1.00 88.56 496 TYR A O 1
ATOM 3775 N N . ALA A 1 497 ? 21.363 -3.320 -22.072 1.00 88.44 497 ALA A N 1
ATOM 3776 C CA . ALA A 1 497 ? 21.280 -3.756 -23.460 1.00 88.44 497 ALA A CA 1
ATOM 3777 C C . ALA A 1 497 ? 20.396 -2.820 -24.306 1.00 88.44 497 ALA A C 1
ATOM 3779 O O . ALA A 1 497 ? 20.753 -2.439 -25.421 1.00 88.44 497 ALA A O 1
ATOM 3780 N N . ALA A 1 498 ? 19.258 -2.415 -23.748 1.00 88.88 498 ALA A N 1
ATOM 3781 C CA . ALA A 1 498 ? 18.305 -1.545 -24.418 1.00 88.88 498 ALA A CA 1
ATOM 3782 C C . ALA A 1 498 ? 18.832 -0.111 -24.584 1.00 88.88 498 ALA A C 1
ATOM 3784 O O . ALA A 1 498 ? 18.800 0.436 -25.682 1.00 88.88 498 ALA A O 1
ATOM 3785 N N . VAL A 1 499 ? 19.369 0.484 -23.515 1.00 88.06 499 VAL A N 1
ATOM 3786 C CA . VAL A 1 499 ? 19.802 1.894 -23.501 1.00 88.06 499 VAL A CA 1
ATOM 3787 C C . VAL A 1 499 ? 21.051 2.135 -24.357 1.00 88.06 499 VAL A C 1
ATOM 3789 O O . VAL A 1 499 ? 21.190 3.194 -24.969 1.00 88.06 499 VAL A O 1
ATOM 3792 N N . ASN A 1 500 ? 21.950 1.153 -24.466 1.00 87.38 500 ASN A N 1
ATOM 3793 C CA . ASN A 1 500 ? 23.149 1.264 -25.309 1.00 87.38 500 ASN A CA 1
ATOM 3794 C C . ASN A 1 500 ? 22.914 0.852 -26.774 1.00 87.38 500 ASN A C 1
ATOM 3796 O O . ASN A 1 500 ? 23.868 0.725 -27.538 1.00 87.38 500 ASN A O 1
ATOM 3800 N N . GLY A 1 501 ? 21.657 0.642 -27.175 1.00 86.56 501 GLY A N 1
ATOM 3801 C CA . GLY A 1 501 ? 21.288 0.424 -28.572 1.00 86.56 501 GLY A CA 1
ATOM 3802 C C . GLY A 1 501 ? 21.599 -0.971 -29.117 1.00 86.56 501 GLY A C 1
ATOM 3803 O O . GLY A 1 501 ? 21.553 -1.186 -30.327 1.00 86.56 501 GLY A O 1
ATOM 3804 N N . PHE A 1 502 ? 21.872 -1.960 -28.258 1.00 87.06 502 PHE A N 1
ATOM 3805 C CA . PHE A 1 502 ? 22.068 -3.342 -28.718 1.00 87.06 502 PHE A CA 1
ATOM 3806 C C . PHE A 1 502 ? 20.784 -3.934 -29.319 1.00 87.06 502 PHE A C 1
ATOM 3808 O O . PHE A 1 502 ? 20.855 -4.826 -30.159 1.00 87.06 502 PHE A O 1
ATOM 3815 N N . CYS A 1 503 ? 19.620 -3.400 -28.937 1.00 86.62 503 CYS A N 1
ATOM 3816 C CA . CYS A 1 503 ? 18.320 -3.777 -29.488 1.00 86.62 503 CYS A CA 1
ATOM 3817 C C . CYS A 1 503 ? 17.947 -3.010 -30.774 1.00 86.62 503 CYS A C 1
ATOM 3819 O O . CYS A 1 503 ? 16.989 -3.400 -31.439 1.00 86.62 503 CYS A O 1
ATOM 3821 N N . ASP A 1 504 ? 18.667 -1.943 -31.152 1.00 86.50 504 ASP A N 1
ATOM 3822 C CA . ASP A 1 504 ? 18.218 -0.965 -32.166 1.00 86.50 504 ASP A CA 1
ATOM 3823 C C . ASP A 1 504 ? 18.026 -1.565 -33.564 1.00 86.50 504 ASP A C 1
ATOM 3825 O O . ASP A 1 504 ? 17.180 -1.110 -34.332 1.00 86.50 504 ASP A O 1
ATOM 3829 N N . ARG A 1 505 ? 18.776 -2.623 -33.893 1.00 85.44 505 ARG A N 1
ATOM 3830 C CA . ARG A 1 505 ? 18.676 -3.329 -35.182 1.00 85.44 505 ARG A CA 1
ATOM 3831 C C . ARG A 1 505 ? 17.681 -4.491 -35.174 1.00 85.44 505 ARG A C 1
ATOM 3833 O O . ARG A 1 505 ? 17.410 -5.049 -36.230 1.00 85.44 505 ARG A O 1
ATOM 3840 N N . MET A 1 506 ? 17.133 -4.860 -34.016 1.00 87.31 506 MET A N 1
ATOM 3841 C CA . MET A 1 506 ? 16.231 -6.008 -33.902 1.00 87.31 506 MET A CA 1
ATOM 3842 C C . MET A 1 506 ? 14.798 -5.648 -34.296 1.00 87.31 506 MET A C 1
ATOM 3844 O O . MET A 1 506 ? 14.334 -4.562 -33.936 1.00 87.31 506 MET A O 1
ATOM 3848 N N . PRO A 1 507 ? 14.061 -6.551 -34.958 1.00 89.50 507 PRO A N 1
ATOM 3849 C CA . PRO A 1 507 ? 12.604 -6.474 -35.063 1.00 89.50 507 PRO A CA 1
ATOM 3850 C C . PRO A 1 507 ? 11.920 -6.452 -33.681 1.00 89.50 507 PRO A C 1
ATOM 3852 O O . PRO A 1 507 ? 12.397 -7.095 -32.742 1.00 89.50 507 PRO A O 1
ATOM 3855 N N . LEU A 1 508 ? 10.801 -5.725 -33.542 1.00 88.06 508 LEU A N 1
ATOM 3856 C CA . LEU A 1 508 ? 10.103 -5.545 -32.253 1.00 88.06 508 LEU A CA 1
ATOM 3857 C C . LEU A 1 508 ? 9.627 -6.873 -31.637 1.00 88.06 508 LEU A C 1
ATOM 3859 O O . LEU A 1 508 ? 9.724 -7.072 -30.429 1.00 88.06 508 LEU A O 1
ATOM 3863 N N . ASP A 1 509 ? 9.171 -7.805 -32.468 1.00 88.62 509 ASP A N 1
ATOM 3864 C CA . ASP A 1 509 ? 8.686 -9.133 -32.081 1.00 88.62 509 ASP A CA 1
ATOM 3865 C C . ASP A 1 509 ? 9.787 -10.041 -31.503 1.00 88.62 509 ASP A C 1
ATOM 3867 O O . ASP A 1 509 ? 9.502 -10.945 -30.713 1.00 88.62 509 ASP A O 1
ATOM 3871 N N . ARG A 1 510 ? 11.060 -9.774 -31.823 1.00 89.06 510 ARG A N 1
ATOM 3872 C CA . ARG A 1 510 ? 12.210 -10.544 -31.320 1.00 89.06 510 ARG A CA 1
ATOM 3873 C C . ARG A 1 510 ? 12.770 -10.033 -29.993 1.00 89.06 510 ARG A C 1
ATOM 3875 O O . ARG A 1 510 ? 13.529 -10.752 -29.342 1.00 89.06 510 ARG A O 1
ATOM 3882 N N . ILE A 1 511 ? 12.362 -8.851 -29.528 1.00 88.12 511 ILE A N 1
ATOM 3883 C CA . ILE A 1 511 ? 12.891 -8.248 -28.290 1.00 88.12 511 ILE A CA 1
ATOM 3884 C C . ILE A 1 511 ? 12.582 -9.112 -27.071 1.00 88.12 511 ILE A C 1
ATOM 3886 O O . ILE A 1 511 ? 13.464 -9.350 -26.251 1.00 88.12 511 ILE A O 1
ATOM 3890 N N . SER A 1 512 ? 11.364 -9.653 -26.972 1.00 85.81 512 SER A N 1
ATOM 3891 C CA . SER A 1 512 ? 11.002 -10.533 -25.852 1.00 85.81 512 SER A CA 1
ATOM 3892 C C . SER A 1 512 ? 11.840 -11.820 -25.832 1.00 85.81 512 SER A C 1
ATOM 3894 O O . SER A 1 512 ? 12.166 -12.336 -24.763 1.00 85.81 512 SER A O 1
ATOM 3896 N N . GLN A 1 513 ? 12.228 -12.337 -27.004 1.00 85.94 513 GLN A N 1
ATOM 3897 C CA . GLN A 1 513 ? 13.101 -13.510 -27.098 1.00 85.94 513 GLN A CA 1
ATOM 3898 C C . GLN A 1 513 ? 14.524 -13.169 -26.650 1.00 85.94 513 GLN A C 1
ATOM 3900 O O . GLN A 1 513 ? 15.102 -13.902 -25.847 1.00 85.94 513 GLN A O 1
ATOM 3905 N N . TYR A 1 514 ? 15.055 -12.034 -27.108 1.00 84.38 514 TYR A N 1
ATOM 3906 C CA . TYR A 1 514 ? 16.369 -11.536 -26.702 1.00 84.38 514 TYR A CA 1
ATOM 3907 C C . TYR A 1 514 ? 16.451 -11.324 -25.188 1.00 84.38 514 TYR A C 1
ATOM 3909 O O . TYR A 1 514 ? 17.376 -11.795 -24.525 1.00 84.38 514 TYR A O 1
ATOM 3917 N N . GLU A 1 515 ? 15.423 -10.697 -24.624 1.00 82.81 515 GLU A N 1
ATOM 3918 C CA . GLU A 1 515 ? 15.322 -10.427 -23.198 1.00 82.81 515 GLU A CA 1
ATOM 3919 C C . GLU A 1 515 ? 15.277 -11.704 -22.355 1.00 82.81 515 GLU A C 1
ATOM 3921 O O . GLU A 1 515 ? 15.877 -11.748 -21.289 1.00 82.81 515 GLU A O 1
ATOM 3926 N N . LYS A 1 516 ? 14.623 -12.770 -22.832 1.00 82.69 516 LYS A N 1
ATOM 3927 C CA . LYS A 1 516 ? 14.628 -14.082 -22.162 1.00 82.69 516 LYS A CA 1
ATOM 3928 C C . LYS A 1 516 ? 15.955 -14.823 -22.332 1.00 82.69 516 LYS A C 1
ATOM 3930 O O . LYS A 1 516 ? 16.365 -15.562 -21.437 1.00 82.69 516 LYS A O 1
ATOM 3935 N N . ALA A 1 517 ? 16.630 -14.644 -23.466 1.00 82.12 517 ALA A N 1
ATOM 3936 C CA . ALA A 1 517 ? 17.896 -15.306 -23.761 1.00 82.12 517 ALA A CA 1
ATOM 3937 C C . ALA A 1 517 ? 19.051 -14.769 -22.902 1.00 82.12 517 ALA A C 1
ATOM 3939 O O . ALA A 1 517 ? 19.908 -15.552 -22.477 1.00 82.12 517 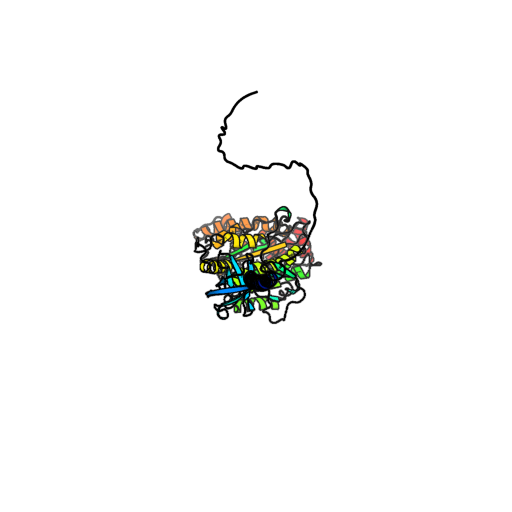ALA A O 1
ATOM 3940 N N . ILE A 1 518 ? 19.059 -13.463 -22.605 1.00 79.06 518 ILE A N 1
ATOM 3941 C CA . ILE A 1 518 ? 20.110 -12.815 -21.809 1.00 79.06 518 ILE A CA 1
ATOM 3942 C C . ILE A 1 518 ? 20.235 -13.471 -20.413 1.00 79.06 518 ILE A C 1
ATOM 3944 O O . ILE A 1 518 ? 21.268 -14.081 -20.144 1.00 79.06 518 ILE A O 1
ATOM 3948 N N . PRO A 1 519 ? 19.215 -13.466 -19.528 1.00 68.88 519 PRO A N 1
ATOM 3949 C CA . PRO A 1 519 ? 19.329 -13.996 -18.171 1.00 68.88 519 PRO A CA 1
ATOM 3950 C C . PRO A 1 519 ? 19.694 -15.476 -18.054 1.00 68.88 519 PRO A C 1
ATOM 3952 O O . PRO A 1 519 ? 20.133 -15.889 -16.981 1.00 68.88 519 PRO A O 1
ATOM 3955 N N . ASN A 1 520 ? 19.455 -16.267 -19.104 1.00 74.44 520 ASN A N 1
ATOM 3956 C CA . ASN A 1 520 ? 19.670 -17.715 -19.111 1.00 74.44 520 ASN A CA 1
ATOM 3957 C C . ASN A 1 520 ? 21.075 -18.112 -19.576 1.00 74.44 520 ASN A C 1
ATOM 3959 O O . ASN A 1 520 ? 21.518 -19.219 -19.290 1.00 74.44 520 ASN A O 1
ATOM 3963 N N . SER A 1 521 ? 21.768 -17.231 -20.299 1.00 72.06 521 SER A N 1
ATOM 3964 C CA . SER A 1 521 ? 23.062 -17.534 -20.922 1.00 72.06 521 SER A CA 1
ATOM 3965 C C . SER A 1 521 ? 24.232 -16.733 -20.347 1.00 72.06 521 SER A C 1
ATOM 3967 O O . SER A 1 521 ? 25.377 -16.921 -20.758 1.00 72.06 521 SER A O 1
ATOM 3969 N N . VAL A 1 522 ? 23.954 -15.854 -19.384 1.00 76.81 522 VAL A N 1
ATOM 3970 C CA . VAL A 1 522 ? 24.960 -15.051 -18.692 1.00 76.81 522 VAL A CA 1
ATOM 3971 C C . VAL A 1 522 ? 25.727 -15.893 -17.674 1.00 76.81 522 VAL A C 1
ATOM 3973 O O . VAL A 1 522 ? 25.136 -16.595 -16.852 1.00 76.81 522 VAL A O 1
ATOM 3976 N N . LYS A 1 523 ? 27.056 -15.751 -17.675 1.00 76.56 523 LYS A N 1
ATOM 3977 C CA . LYS A 1 523 ? 27.930 -16.352 -16.663 1.00 76.56 523 LYS A CA 1
ATOM 3978 C C . LYS A 1 523 ? 27.696 -15.717 -15.279 1.00 76.56 523 LYS A C 1
ATOM 3980 O O . LYS A 1 523 ? 27.600 -14.490 -15.194 1.00 76.56 523 LYS A O 1
ATOM 3985 N N . PRO A 1 524 ? 27.676 -16.498 -14.182 1.00 76.81 524 PRO A N 1
ATOM 3986 C CA . PRO A 1 524 ? 27.503 -15.969 -12.824 1.00 76.81 524 PRO A CA 1
ATOM 3987 C C . PRO A 1 524 ? 28.517 -14.881 -12.438 1.00 76.81 524 PRO A C 1
ATOM 3989 O O . PRO A 1 524 ? 28.165 -13.923 -11.751 1.00 76.81 524 PRO A O 1
ATOM 3992 N N . GLU A 1 525 ? 29.752 -14.999 -12.928 1.00 72.75 525 GLU A N 1
ATOM 3993 C CA . GLU A 1 525 ? 30.845 -14.037 -12.724 1.00 72.75 525 GLU A CA 1
ATOM 3994 C C . GLU A 1 525 ? 30.488 -12.642 -13.263 1.00 72.75 525 GLU A C 1
ATOM 3996 O O . GLU A 1 525 ? 30.686 -11.635 -12.581 1.00 72.75 525 GLU A O 1
ATOM 4001 N N . LEU A 1 526 ? 29.856 -12.586 -14.442 1.00 72.75 526 LEU A N 1
ATOM 4002 C CA . LEU A 1 526 ? 29.417 -11.339 -15.070 1.00 72.75 526 LEU A CA 1
ATOM 4003 C C . LEU A 1 526 ? 28.308 -10.662 -14.247 1.00 72.75 526 LEU A C 1
ATOM 4005 O O . LEU A 1 526 ? 28.313 -9.445 -14.078 1.00 72.75 526 LEU A O 1
ATOM 4009 N N . LEU A 1 527 ? 27.384 -11.440 -13.665 1.00 73.12 527 LEU A N 1
ATOM 4010 C CA . LEU A 1 527 ? 26.333 -10.909 -12.781 1.00 73.12 527 LEU A CA 1
ATOM 4011 C C . LEU A 1 527 ? 26.903 -10.358 -11.470 1.00 73.12 527 LEU A C 1
ATOM 4013 O O . LEU A 1 527 ? 26.409 -9.349 -10.966 1.00 73.12 527 LEU A O 1
ATOM 4017 N N . GLN A 1 528 ? 27.934 -10.998 -10.911 1.00 70.38 528 GLN A N 1
ATOM 4018 C CA . GLN A 1 528 ? 28.608 -10.498 -9.711 1.00 70.38 528 GLN A CA 1
ATOM 4019 C C . GLN A 1 528 ? 29.366 -9.197 -9.990 1.00 70.38 528 GLN A C 1
ATOM 4021 O O . GLN A 1 528 ? 29.270 -8.259 -9.196 1.00 70.38 528 GLN A O 1
ATOM 4026 N N . ALA A 1 529 ? 30.047 -9.098 -11.135 1.00 68.50 529 ALA A N 1
ATOM 4027 C CA . ALA A 1 529 ? 30.774 -7.893 -11.532 1.00 68.50 529 ALA A CA 1
ATOM 4028 C C . ALA A 1 529 ? 29.860 -6.655 -11.637 1.00 68.50 529 ALA A C 1
ATOM 4030 O O . ALA A 1 529 ? 30.259 -5.554 -11.243 1.00 68.50 529 ALA A O 1
ATOM 4031 N N . LEU A 1 530 ? 28.610 -6.836 -12.082 1.00 68.94 530 LEU A N 1
ATOM 4032 C CA . LEU A 1 530 ? 27.615 -5.763 -12.208 1.00 68.94 530 LEU A CA 1
ATOM 4033 C C . LEU A 1 530 ? 27.167 -5.174 -10.857 1.00 68.94 530 LEU A C 1
ATOM 4035 O O . LEU A 1 530 ? 26.776 -4.006 -10.804 1.00 68.94 530 LEU A O 1
ATOM 4039 N N . LYS A 1 531 ? 27.271 -5.923 -9.747 1.00 63.38 531 LYS A N 1
ATOM 4040 C CA . LYS A 1 531 ? 26.874 -5.438 -8.408 1.00 63.38 531 LYS A CA 1
ATOM 4041 C C . LYS A 1 531 ? 27.743 -4.286 -7.911 1.00 63.38 531 LYS A C 1
ATOM 4043 O O . LYS A 1 531 ? 27.246 -3.380 -7.248 1.00 63.38 531 LYS A O 1
ATOM 4048 N N . GLY A 1 532 ? 29.032 -4.298 -8.254 1.00 61.38 532 GLY A N 1
ATOM 4049 C CA . GLY A 1 532 ? 29.999 -3.277 -7.842 1.00 61.38 532 GLY A CA 1
ATOM 4050 C C . GLY A 1 532 ? 29.961 -1.985 -8.668 1.00 61.38 532 GLY A C 1
ATOM 4051 O O . GLY A 1 532 ? 30.795 -1.107 -8.442 1.00 61.38 532 GLY A O 1
ATOM 4052 N N . GLY A 1 533 ? 29.039 -1.867 -9.632 1.00 65.25 533 GLY A N 1
ATOM 4053 C CA . GLY A 1 533 ? 28.970 -0.764 -10.595 1.00 65.25 533 GLY A CA 1
ATOM 4054 C C . GLY A 1 533 ? 29.752 -1.023 -11.889 1.00 65.25 533 GLY A C 1
ATOM 4055 O O . GLY A 1 533 ? 30.709 -1.802 -11.914 1.00 65.25 533 GLY A O 1
ATOM 4056 N N . LEU A 1 534 ? 29.340 -0.333 -12.959 1.00 65.00 534 LEU A N 1
ATOM 4057 C CA . LEU A 1 534 ? 29.904 -0.438 -14.308 1.00 65.00 534 LEU A CA 1
ATOM 4058 C C . LEU A 1 534 ? 31.058 0.569 -14.481 1.00 65.00 534 LEU A C 1
ATOM 4060 O O . LEU A 1 534 ? 30.827 1.763 -14.683 1.00 65.00 534 LEU A O 1
ATOM 4064 N N . THR A 1 535 ? 32.306 0.103 -14.395 1.00 67.31 535 THR A N 1
ATOM 4065 C CA . THR A 1 535 ? 33.506 0.848 -14.836 1.00 67.31 535 THR A CA 1
ATOM 4066 C C . THR A 1 535 ? 33.812 0.544 -16.308 1.00 67.31 535 THR A C 1
ATOM 4068 O O . THR A 1 535 ? 33.280 -0.419 -16.850 1.00 67.31 535 THR A O 1
ATOM 4071 N N . ASN A 1 536 ? 34.659 1.339 -16.975 1.00 60.59 536 ASN A N 1
ATOM 4072 C CA . ASN A 1 536 ? 34.973 1.138 -18.402 1.00 60.59 536 ASN A CA 1
ATOM 4073 C C . ASN A 1 536 ? 35.549 -0.259 -18.701 1.00 60.59 536 ASN A C 1
ATOM 4075 O O . ASN A 1 536 ? 35.130 -0.891 -19.664 1.00 60.59 536 ASN A O 1
ATOM 4079 N N . GLU A 1 537 ? 36.424 -0.780 -17.840 1.00 59.69 537 GLU A N 1
ATOM 4080 C CA . GLU A 1 537 ? 36.947 -2.152 -17.948 1.00 59.69 537 GLU A CA 1
ATOM 4081 C C . GLU A 1 537 ? 35.848 -3.208 -17.742 1.00 59.69 537 GLU A C 1
ATOM 4083 O O . GLU A 1 537 ? 35.783 -4.196 -18.466 1.00 59.69 537 GLU A O 1
ATOM 4088 N N . ARG A 1 538 ? 34.906 -2.964 -16.820 1.00 67.31 538 ARG A N 1
ATOM 4089 C CA . ARG A 1 538 ? 33.774 -3.866 -16.537 1.00 67.31 538 ARG A CA 1
ATOM 4090 C C . ARG A 1 538 ? 32.663 -3.830 -17.593 1.00 67.31 538 ARG A C 1
ATOM 4092 O O . ARG A 1 538 ? 31.742 -4.633 -17.499 1.00 67.31 538 ARG A O 1
ATOM 4099 N N . LYS A 1 539 ? 32.712 -2.913 -18.568 1.00 67.69 539 LYS A N 1
ATOM 4100 C CA . LYS A 1 539 ? 31.741 -2.821 -19.677 1.00 67.69 539 LYS A CA 1
ATOM 4101 C C . LYS A 1 539 ? 32.119 -3.678 -20.885 1.00 67.69 539 LYS A C 1
ATOM 4103 O O . LYS A 1 539 ? 31.228 -4.094 -21.615 1.00 67.69 539 LYS A O 1
ATOM 4108 N N . MET A 1 540 ? 33.405 -3.986 -21.076 1.00 65.12 540 MET A N 1
ATOM 4109 C CA . MET A 1 540 ? 33.875 -4.718 -22.260 1.00 65.12 540 MET 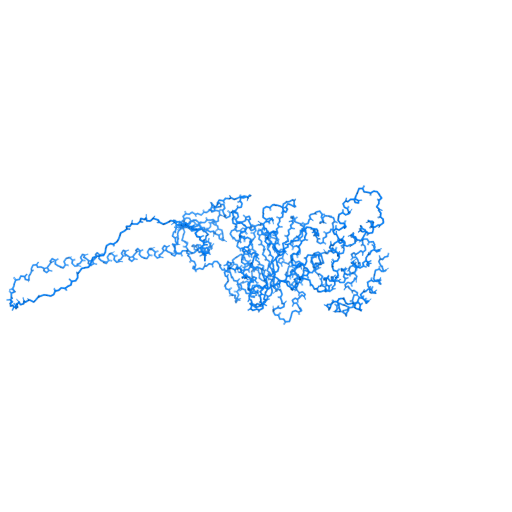A CA 1
ATOM 4110 C C . MET A 1 540 ? 33.270 -6.123 -22.378 1.00 65.12 540 MET A C 1
ATOM 4112 O O . MET A 1 540 ? 32.812 -6.500 -23.455 1.00 65.12 540 MET A O 1
ATOM 4116 N N . GLU A 1 541 ? 33.230 -6.886 -21.282 1.00 70.12 541 GLU A N 1
ATOM 4117 C CA . GLU A 1 541 ? 32.651 -8.235 -21.293 1.00 70.12 541 GLU A CA 1
ATOM 4118 C C . GLU A 1 541 ? 31.123 -8.242 -21.488 1.00 70.12 541 GLU A C 1
ATOM 4120 O O . GLU A 1 541 ? 30.655 -8.991 -22.352 1.00 70.12 541 GLU A O 1
ATOM 4125 N N . PRO A 1 542 ? 30.323 -7.408 -20.781 1.00 73.19 542 PRO A N 1
ATOM 4126 C CA . PRO A 1 542 ? 28.898 -7.270 -21.077 1.00 73.19 542 PRO A CA 1
ATOM 4127 C C . PRO A 1 542 ? 28.624 -6.856 -22.523 1.00 73.19 542 PRO A C 1
ATOM 4129 O O . PRO A 1 542 ? 27.741 -7.427 -23.157 1.00 73.19 542 PRO A O 1
ATOM 4132 N N . ASP A 1 543 ? 29.387 -5.907 -23.070 1.00 79.31 543 ASP A N 1
ATOM 4133 C CA . ASP A 1 543 ? 29.198 -5.427 -24.440 1.00 79.31 543 ASP A CA 1
ATOM 4134 C C . ASP A 1 543 ? 29.451 -6.531 -25.470 1.00 79.31 543 ASP A C 1
ATOM 4136 O O . ASP A 1 543 ? 28.670 -6.688 -26.409 1.00 79.31 543 ASP A O 1
ATOM 4140 N N . ALA A 1 544 ? 30.530 -7.304 -25.311 1.00 77.94 544 ALA A N 1
ATOM 4141 C CA . ALA A 1 544 ? 30.844 -8.414 -26.207 1.00 77.94 544 ALA A CA 1
ATOM 4142 C C . ALA A 1 544 ? 29.743 -9.485 -26.174 1.00 77.94 544 ALA A C 1
ATOM 4144 O O . ALA A 1 544 ? 29.238 -9.884 -27.225 1.00 77.94 544 ALA A O 1
ATOM 4145 N N . PHE A 1 545 ? 29.314 -9.875 -24.970 1.00 80.56 545 PHE A N 1
ATOM 4146 C CA . PHE A 1 545 ? 28.243 -10.850 -24.769 1.00 80.56 545 PHE A CA 1
ATOM 4147 C C . PHE A 1 545 ? 26.913 -10.395 -25.390 1.00 80.56 545 PHE A C 1
ATOM 4149 O O . PHE A 1 545 ? 26.249 -11.161 -26.090 1.00 80.56 545 PHE A O 1
ATOM 4156 N N . LEU A 1 546 ? 26.519 -9.138 -25.164 1.00 81.31 546 LEU A N 1
ATOM 4157 C CA . LEU A 1 546 ? 25.269 -8.596 -25.695 1.00 81.31 546 LEU A CA 1
ATOM 4158 C C . LEU A 1 546 ? 25.309 -8.470 -27.221 1.00 81.31 546 LEU A C 1
ATOM 4160 O O . LEU A 1 546 ? 24.329 -8.810 -27.876 1.00 81.31 546 LEU A O 1
ATOM 4164 N N . LYS A 1 547 ? 26.441 -8.057 -27.808 1.00 80.88 547 LYS A N 1
ATOM 4165 C CA . LYS A 1 547 ? 26.604 -8.013 -29.273 1.00 80.88 547 LYS A CA 1
ATOM 4166 C C . LYS A 1 547 ? 26.464 -9.392 -29.904 1.00 80.88 547 LYS A C 1
ATOM 4168 O O . LYS A 1 547 ? 25.733 -9.527 -30.879 1.00 80.88 547 LYS A O 1
ATOM 4173 N N . GLU A 1 548 ? 27.136 -10.401 -29.354 1.00 81.25 548 GLU A N 1
ATOM 4174 C CA . GLU A 1 548 ? 27.062 -11.776 -29.859 1.00 81.25 548 GLU A CA 1
ATOM 4175 C C . GLU A 1 548 ? 25.617 -12.290 -29.851 1.00 81.25 548 GLU A C 1
ATOM 4177 O O . GLU A 1 548 ? 25.122 -12.816 -30.848 1.00 81.25 548 GLU A O 1
ATOM 4182 N N . ARG A 1 549 ? 24.900 -12.074 -28.744 1.00 80.50 549 ARG A N 1
ATOM 4183 C CA . ARG A 1 549 ? 23.500 -12.490 -28.615 1.00 80.50 549 ARG A CA 1
ATOM 4184 C C . ARG A 1 549 ? 22.563 -11.696 -29.513 1.00 80.50 549 ARG A C 1
ATOM 4186 O O . ARG A 1 549 ? 21.613 -12.269 -30.039 1.00 80.50 549 ARG A O 1
ATOM 4193 N N . ALA A 1 550 ? 22.832 -10.408 -29.703 1.00 79.00 550 ALA A N 1
ATOM 4194 C CA . ALA A 1 550 ? 22.047 -9.566 -30.586 1.00 79.00 550 ALA A CA 1
ATOM 4195 C C . ALA A 1 550 ? 22.162 -10.012 -32.047 1.00 79.00 550 ALA A C 1
ATOM 4197 O O . ALA A 1 550 ? 21.148 -10.113 -32.732 1.00 79.00 550 ALA A O 1
ATOM 4198 N N . LEU A 1 551 ? 23.371 -10.352 -32.503 1.00 78.69 551 LEU A N 1
ATOM 4199 C CA . LEU A 1 551 ? 23.622 -10.835 -33.866 1.00 78.69 551 LEU A CA 1
ATOM 4200 C C . LEU A 1 551 ? 22.864 -12.122 -34.210 1.00 78.69 551 LEU A C 1
ATOM 4202 O O . LEU A 1 551 ? 22.565 -12.344 -35.373 1.00 78.69 551 LEU A O 1
ATOM 4206 N N . ALA A 1 552 ? 22.529 -12.956 -33.224 1.00 75.94 552 ALA A N 1
ATOM 4207 C CA . ALA A 1 552 ? 21.742 -14.167 -33.454 1.00 75.94 552 ALA A CA 1
ATOM 4208 C C . ALA A 1 552 ? 20.249 -13.891 -33.736 1.00 75.94 552 ALA A C 1
ATOM 4210 O O . ALA A 1 552 ? 19.526 -14.804 -34.134 1.00 75.94 552 ALA A O 1
ATOM 4211 N N . LEU A 1 553 ? 19.771 -12.667 -33.478 1.00 74.88 553 LEU A N 1
ATOM 4212 C CA . LEU A 1 553 ? 18.354 -12.286 -33.555 1.00 74.88 553 LEU A CA 1
ATOM 4213 C C . LEU A 1 553 ? 18.081 -11.094 -34.483 1.00 74.88 553 LEU A C 1
ATOM 4215 O O . LEU A 1 553 ? 16.911 -10.819 -34.766 1.00 74.88 553 LEU A O 1
ATOM 4219 N N . ILE A 1 554 ? 19.124 -10.410 -34.954 1.00 75.50 554 ILE A N 1
ATOM 4220 C CA . ILE A 1 554 ? 19.081 -9.491 -36.102 1.00 75.50 554 ILE A CA 1
ATOM 4221 C C . ILE A 1 554 ? 19.051 -10.352 -37.361 1.00 75.50 554 ILE A C 1
ATOM 4223 O O . ILE A 1 554 ? 18.102 -10.174 -38.157 1.00 75.50 554 ILE A O 1
#

Mean predicted aligned error: 10.96 Å

Organism: Arabidopsis arenosa (NCBI:txid38785)

Radius of gyration: 35.14 Å; Cα contacts (8 Å, |Δi|>4): 1025; chains: 1; bounding box: 74×82×139 Å

Nearest PDB structures (foldseek):
  5dn6-assembly1_C  TM=9.696E-01  e=2.996E-71  Paracoccus denitrificans
  6tmk-assembly1_E2  TM=9.564E-01  e=8.873E-70  Toxoplasma gondii GT1
  7njq-assembly1_C  TM=9.560E-01  e=1.985E-67  Mycolicibacterium smegmatis MC2 155
  7njs-assembly1_C  TM=9.501E-01  e=6.604E-67  Mycolicibacterium smegmatis MC2 155
  7njp-assembly1_C  TM=9.589E-01  e=1.272E-66  Mycolicibacterium smegmatis MC2 155